Protein AF-A0A9D2ARJ1-F1 (afdb_monomer)

Mean predicted aligned error: 8.65 Å

Secondary structure (DSSP, 8-state):
-HHHHHHHGGGEEEEEEEETTT--EEEEEEEEEETTTTEEEE-HHHHHTS-STTEEEEEE-TTS-EEEEEEEEEE-TT-SSEEPTTS---SS----S---EEEEE-EETTEEE-TTS-EEEPPPPPPEE-GGG--TT-EEEEEEEEEETTEEEEEEEEEEEEEES---S------SS----S--S--S-PEEESSPP-GGGTTPEEE-TTS-EEEEE-STGGGSHHHHHS---S-EEEEEHHHHHHHHHTTT----EE--S----S---SBTTGGG-----SHHHHHHTT-S---BTTB-S-S--TTEEEPPTT-EEEEE-PPPP--TT--HHHHHHHHHGGGEEEEEEEEEEETTEEEEEEEEEEEEE-STT-EEEE-STTT-TTHHHHHHHHS-TTSS---TT-EEEEEEE--SSSS--EEEEEEEEEEEETTTTEEEEEESSEEEEE-SSS-EEES-S--PEEP-SPPPTT-EEEEEEEGGGS-EEEEEEEEEEEEEGGGHHHHSSPEEEE-S---TT-TTSEEE-TTSEEEEEEE--SSSS-TT-EEEEEHHHHHHHHHHHHHTTTSSS-EE-

Solvent-accessible surface area (backbone atoms only — not comparable to full-atom values): 29688 Å² total; per-residue (Å²): 90,77,62,8,48,74,65,32,52,60,22,32,28,39,35,37,41,30,32,80,85,80,70,50,71,48,59,22,10,17,32,27,38,26,30,67,70,28,32,30,41,25,25,32,64,68,63,57,67,59,85,57,100,52,62,46,42,33,39,33,40,64,89,71,52,36,30,63,38,42,75,56,26,27,46,47,62,98,49,97,34,58,43,50,76,92,50,87,76,67,98,62,84,51,93,52,84,65,47,39,21,34,32,32,31,73,54,58,96,28,26,32,59,27,79,88,70,46,83,42,74,54,46,63,43,47,42,29,34,47,26,80,61,52,49,45,27,40,55,29,37,35,49,16,26,43,60,50,100,94,44,77,43,74,70,40,76,46,70,38,28,23,16,26,40,56,30,88,53,42,34,49,70,45,69,101,74,82,57,69,46,69,32,67,63,70,48,58,54,41,26,30,25,37,37,67,74,52,67,8,25,32,12,9,43,33,18,36,55,74,24,26,30,31,19,32,26,42,62,61,74,53,62,18,46,71,40,58,73,69,54,80,52,40,53,30,44,20,45,29,26,58,59,51,47,56,28,34,54,68,59,77,46,72,65,53,68,48,77,66,96,61,69,82,58,86,76,75,46,47,41,69,49,38,82,76,61,57,76,34,88,47,75,68,40,29,36,45,32,45,72,59,68,59,80,63,79,94,53,74,68,44,59,34,30,69,51,34,44,36,41,45,72,59,46,78,45,35,31,50,56,75,69,61,85,75,60,99,83,53,47,54,48,25,48,28,40,40,76,40,50,93,34,47,35,33,35,41,29,38,36,56,45,57,86,97,43,82,41,74,52,75,38,57,16,10,18,29,29,65,42,43,85,44,33,28,41,27,32,31,50,45,62,25,78,38,14,67,59,27,31,75,77,70,73,35,32,49,77,55,82,47,66,76,81,55,47,42,28,40,44,40,75,45,30,46,98,83,76,33,44,28,40,29,42,40,41,44,74,47,31,44,27,61,58,66,44,31,25,33,34,32,58,51,43,45,48,26,18,29,68,80,79,84,47,75,40,83,20,45,92,71,54,58,46,74,37,73,68,77,66,51,69,70,37,56,31,32,36,39,20,16,41,75,69,67,42,78,29,43,22,59,37,28,24,71,32,51,64,40,56,92,50,24,88,68,42,74,45,44,31,26,29,25,39,26,40,74,50,66,20,18,33,14,4,44,25,19,36,71,86,44,27,25,46,17,32,27,40,78,83,94,66,79,99,56,74,56,66,30,39,20,48,37,25,50,58,54,49,54,52,49,54,54,53,65,74,56,63,88,53,100,60,68,46,79,108

Structure (mmCIF, N/CA/C/O backbone):
data_AF-A0A9D2ARJ1-F1
#
_entry.id   AF-A0A9D2ARJ1-F1
#
loop_
_atom_site.group_PDB
_atom_site.id
_atom_site.type_symbol
_atom_site.label_atom_id
_atom_site.label_alt_id
_atom_site.label_comp_id
_atom_site.label_asym_id
_atom_site.label_entity_id
_atom_site.label_seq_id
_atom_site.pdbx_PDB_ins_code
_atom_site.Cartn_x
_atom_site.Cartn_y
_atom_site.Cartn_z
_atom_site.occupancy
_atom_site.B_iso_or_equiv
_atom_site.auth_seq_id
_atom_site.auth_comp_id
_atom_site.auth_asym_id
_atom_site.auth_atom_id
_atom_site.pdbx_PDB_model_num
ATOM 1 N N . MET A 1 1 ? 0.874 -15.314 -15.553 1.00 82.12 1 MET A N 1
ATOM 2 C CA . MET A 1 1 ? 2.251 -14.800 -15.351 1.00 82.12 1 MET A CA 1
ATOM 3 C C . MET A 1 1 ? 3.316 -15.353 -16.305 1.00 82.12 1 MET A C 1
ATOM 5 O O . MET A 1 1 ? 4.020 -14.549 -16.894 1.00 82.12 1 MET A O 1
ATOM 9 N N . THR A 1 2 ? 3.451 -16.665 -16.564 1.00 82.94 2 THR A N 1
ATOM 10 C CA . THR A 1 2 ? 4.450 -17.150 -17.560 1.00 82.94 2 THR A CA 1
ATOM 11 C C . THR A 1 2 ? 4.206 -16.624 -18.984 1.00 82.94 2 THR A C 1
ATOM 13 O O . THR A 1 2 ? 5.153 -16.465 -19.747 1.00 82.94 2 THR A O 1
ATOM 16 N N . GLY A 1 3 ? 2.945 -16.353 -19.345 1.00 87.62 3 GLY A N 1
ATOM 17 C CA . GLY A 1 3 ? 2.585 -15.662 -20.589 1.00 87.62 3 GLY A CA 1
ATOM 18 C C . GLY A 1 3 ? 3.135 -14.236 -20.627 1.00 87.62 3 GLY A C 1
ATOM 19 O O . GLY A 1 3 ? 3.938 -13.947 -21.505 1.00 87.62 3 GLY A O 1
ATOM 20 N N . ALA A 1 4 ? 2.795 -13.420 -19.620 1.00 89.44 4 ALA A N 1
ATOM 21 C CA . ALA A 1 4 ? 3.302 -12.056 -19.459 1.00 89.44 4 ALA A CA 1
ATOM 22 C C . ALA A 1 4 ? 4.826 -11.952 -19.599 1.00 89.44 4 ALA A C 1
ATOM 24 O O . ALA A 1 4 ? 5.321 -11.149 -20.381 1.00 89.44 4 ALA A O 1
ATOM 25 N N . TYR A 1 5 ? 5.573 -12.825 -18.913 1.00 92.31 5 TYR A N 1
ATOM 26 C CA . TYR A 1 5 ? 7.033 -12.842 -19.021 1.00 92.31 5 TYR A CA 1
ATOM 27 C C . TYR A 1 5 ? 7.509 -13.036 -20.466 1.00 92.31 5 TYR A C 1
ATOM 29 O O . TYR A 1 5 ? 8.373 -12.312 -20.939 1.00 92.31 5 TYR A O 1
ATOM 37 N N . ARG A 1 6 ? 6.925 -13.997 -21.192 1.00 91.06 6 ARG A N 1
ATOM 38 C CA . ARG A 1 6 ? 7.314 -14.288 -22.581 1.00 91.06 6 ARG A CA 1
ATOM 39 C C . ARG A 1 6 ? 6.982 -13.162 -23.557 1.00 91.06 6 ARG A C 1
ATOM 41 O O . ARG A 1 6 ? 7.563 -13.153 -24.634 1.00 91.06 6 ARG A O 1
ATOM 48 N N . VAL A 1 7 ? 6.024 -12.304 -23.219 1.00 91.75 7 VAL A N 1
ATOM 49 C CA . VAL A 1 7 ? 5.650 -11.136 -24.025 1.00 91.75 7 VAL A CA 1
ATOM 50 C C . VAL A 1 7 ? 6.635 -9.994 -23.790 1.00 91.75 7 VAL A C 1
ATOM 52 O O . VAL A 1 7 ? 7.077 -9.383 -24.751 1.00 91.75 7 VAL A O 1
ATOM 55 N N . ALA A 1 8 ? 7.005 -9.739 -22.533 1.00 94.44 8 ALA A N 1
ATOM 56 C CA . ALA A 1 8 ? 7.720 -8.519 -22.164 1.00 94.44 8 ALA A CA 1
ATOM 57 C C . ALA A 1 8 ? 9.243 -8.664 -22.019 1.00 94.44 8 ALA A C 1
ATOM 59 O O . ALA A 1 8 ? 9.953 -7.669 -22.124 1.00 94.44 8 ALA A O 1
ATOM 60 N N . ALA A 1 9 ? 9.760 -9.866 -21.730 1.00 94.12 9 ALA A N 1
ATOM 61 C CA . ALA A 1 9 ? 11.143 -10.037 -21.272 1.00 94.12 9 ALA A CA 1
ATOM 62 C C . ALA A 1 9 ? 12.198 -9.515 -22.256 1.00 94.12 9 ALA A C 1
ATOM 64 O O . ALA A 1 9 ? 13.187 -8.935 -21.814 1.00 94.12 9 ALA A O 1
ATOM 65 N N . ASP A 1 10 ? 11.981 -9.694 -23.560 1.00 95.06 10 ASP A N 1
ATOM 66 C CA . ASP A 1 10 ? 12.946 -9.277 -24.583 1.00 95.06 10 ASP A CA 1
ATOM 67 C C . ASP A 1 10 ? 13.036 -7.743 -24.698 1.00 95.06 10 ASP A C 1
ATOM 69 O O . ASP A 1 10 ? 14.095 -7.218 -25.036 1.00 95.06 10 ASP A O 1
ATOM 73 N N . SER A 1 11 ? 11.958 -7.024 -24.367 1.00 95.88 11 SER A N 1
ATOM 74 C CA . SER A 1 11 ? 11.872 -5.557 -24.425 1.00 95.88 11 SER A CA 1
ATOM 75 C C . SER A 1 11 ? 12.487 -4.863 -23.209 1.00 95.88 11 SER A C 1
ATOM 77 O O . SER A 1 11 ? 12.681 -3.648 -23.239 1.00 95.88 11 SER A O 1
ATOM 79 N N . VAL A 1 12 ? 12.781 -5.595 -22.129 1.00 96.81 12 VAL A N 1
ATOM 80 C CA . VAL A 1 12 ? 13.384 -5.031 -20.914 1.00 96.81 12 VAL A CA 1
ATOM 81 C C . VAL A 1 12 ? 14.898 -4.957 -21.055 1.00 96.81 12 VAL A C 1
ATOM 83 O O . VAL A 1 12 ? 15.559 -5.905 -21.479 1.00 96.81 12 VAL A O 1
ATOM 86 N N . VAL A 1 13 ? 15.458 -3.820 -20.655 1.00 97.12 13 VAL A N 1
ATOM 87 C CA . VAL A 1 13 ? 16.882 -3.514 -20.780 1.00 97.12 13 VAL A CA 1
ATOM 88 C C . VAL A 1 13 ? 17.492 -3.160 -19.430 1.00 97.12 13 VAL A C 1
ATOM 90 O O . VAL A 1 13 ? 16.826 -2.673 -18.517 1.00 97.12 13 VAL A O 1
ATOM 93 N N . THR A 1 14 ? 18.798 -3.378 -19.314 1.00 97.00 14 THR A N 1
ATOM 94 C CA . THR A 1 14 ? 19.606 -2.813 -18.230 1.00 97.00 14 THR A CA 1
ATOM 95 C C . THR A 1 14 ? 20.120 -1.453 -18.659 1.00 97.00 14 THR A C 1
ATOM 97 O O . THR A 1 14 ? 20.799 -1.359 -19.680 1.00 97.00 14 THR A O 1
ATOM 100 N N . VAL A 1 15 ? 19.840 -0.421 -17.869 1.00 96.12 15 VAL A N 1
ATOM 101 C CA . VAL A 1 15 ? 20.371 0.930 -18.078 1.00 96.12 15 VAL A CA 1
ATOM 102 C C . VAL A 1 15 ? 21.595 1.103 -17.192 1.00 96.12 15 VAL A C 1
ATOM 104 O O . VAL A 1 15 ? 21.517 0.905 -15.981 1.00 96.12 15 VAL A O 1
ATOM 107 N N . GLU A 1 16 ? 22.723 1.481 -17.786 1.00 94.81 16 GLU A N 1
ATOM 108 C CA . GLU A 1 16 ? 23.968 1.757 -17.075 1.00 94.81 16 GLU A CA 1
ATOM 109 C C . GLU A 1 16 ? 24.351 3.233 -17.235 1.00 94.81 16 GLU A C 1
ATOM 111 O O . GLU A 1 16 ? 24.466 3.752 -18.348 1.00 94.81 16 GLU A O 1
ATOM 116 N N . VAL A 1 17 ? 24.560 3.903 -16.101 1.00 92.12 17 VAL A N 1
ATOM 117 C CA . VAL A 1 17 ? 25.012 5.294 -16.011 1.00 92.12 17 VAL A CA 1
ATOM 118 C C . VAL A 1 17 ? 26.399 5.291 -15.394 1.00 92.12 17 VAL A C 1
ATOM 120 O O . VAL A 1 17 ? 26.556 4.959 -14.217 1.00 92.12 17 VAL A O 1
ATOM 123 N N . SER A 1 18 ? 27.411 5.673 -16.167 1.00 89.88 18 SER A N 1
ATOM 124 C CA . SER A 1 18 ? 28.791 5.691 -15.692 1.00 89.88 18 SER A CA 1
ATOM 125 C C . SER A 1 18 ? 29.369 7.104 -15.658 1.00 89.88 18 SER A C 1
ATOM 127 O O . SER A 1 18 ? 29.035 7.991 -16.446 1.00 89.88 18 SER A O 1
ATOM 129 N N . ASN A 1 19 ? 30.248 7.340 -14.689 1.00 85.25 19 ASN A N 1
ATOM 130 C CA . ASN A 1 19 ? 31.028 8.557 -14.578 1.00 85.25 19 ASN A CA 1
ATOM 131 C C . ASN A 1 19 ? 32.420 8.309 -15.154 1.00 85.25 19 ASN A C 1
ATOM 133 O O . ASN A 1 19 ? 33.286 7.742 -14.484 1.00 85.25 19 ASN A O 1
ATOM 137 N N . SER A 1 20 ? 32.675 8.822 -16.355 1.00 77.44 20 SER A N 1
ATOM 138 C CA . SER A 1 20 ? 33.968 8.674 -17.044 1.00 77.44 20 SER A CA 1
ATOM 139 C C . SER A 1 20 ? 35.181 9.192 -16.247 1.00 77.44 20 SER A C 1
ATOM 141 O O . SER A 1 20 ? 36.323 8.848 -16.548 1.00 77.44 20 SER A O 1
ATOM 143 N N . SER A 1 21 ? 34.970 10.034 -15.224 1.00 77.88 21 SER A N 1
ATOM 144 C CA . SER A 1 21 ? 36.045 10.621 -14.411 1.00 77.88 21 SER A CA 1
ATOM 145 C C . SER A 1 21 ? 36.314 9.882 -13.097 1.00 77.88 21 SER A C 1
ATOM 147 O O . SER A 1 21 ? 37.469 9.849 -12.672 1.00 77.88 21 SER A O 1
ATOM 149 N N . SER A 1 22 ? 35.295 9.312 -12.445 1.00 79.75 22 SER A N 1
ATOM 150 C CA . SER A 1 22 ? 35.462 8.536 -11.200 1.00 79.75 22 SER A C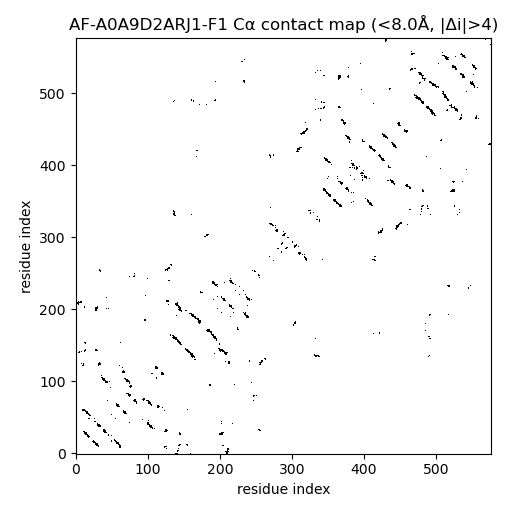A 1
ATOM 151 C C . SER A 1 22 ? 35.468 7.020 -11.421 1.00 79.75 22 SER A C 1
ATOM 153 O O . SER A 1 22 ? 35.954 6.295 -10.556 1.00 79.75 22 SER A O 1
ATOM 155 N N . GLY A 1 23 ? 34.953 6.540 -12.558 1.00 79.50 23 GLY A N 1
ATOM 156 C CA . GLY A 1 23 ? 34.687 5.121 -12.812 1.00 79.50 23 GLY A CA 1
ATOM 157 C C . GLY A 1 23 ? 33.471 4.577 -12.054 1.00 79.50 23 GLY A C 1
ATOM 158 O O . GLY A 1 23 ? 33.204 3.380 -12.108 1.00 79.50 23 GLY A O 1
ATOM 159 N N . GLU A 1 24 ? 32.745 5.436 -11.333 1.00 84.12 24 GLU A N 1
ATOM 160 C CA . GLU A 1 24 ? 31.495 5.077 -10.663 1.00 84.12 24 GLU A CA 1
ATOM 161 C C . GLU A 1 24 ? 30.448 4.676 -11.699 1.00 84.12 24 GLU A C 1
ATOM 163 O O . GLU A 1 24 ? 30.313 5.333 -12.729 1.00 84.12 24 GLU A O 1
ATOM 168 N N . THR A 1 25 ? 29.727 3.594 -11.426 1.00 87.31 25 THR A N 1
ATOM 169 C CA . THR A 1 25 ? 28.706 3.047 -12.317 1.00 87.31 25 THR A CA 1
ATOM 170 C C . THR A 1 25 ? 27.472 2.724 -11.498 1.00 87.31 25 THR A C 1
ATOM 172 O O . THR A 1 25 ? 27.579 2.078 -10.458 1.00 87.31 25 THR A O 1
ATOM 175 N N . ILE A 1 26 ? 26.317 3.175 -11.972 1.00 88.75 26 ILE A N 1
ATOM 176 C CA . ILE A 1 26 ? 25.011 2.884 -11.390 1.00 88.75 26 ILE A CA 1
ATOM 177 C C . ILE A 1 26 ? 24.193 2.158 -12.447 1.00 88.75 26 ILE A C 1
ATOM 179 O O . ILE A 1 26 ? 24.238 2.516 -13.626 1.00 88.75 26 ILE A O 1
ATOM 183 N N . ARG A 1 27 ? 23.453 1.137 -12.023 1.00 92.38 27 ARG A N 1
ATOM 184 C CA . ARG A 1 27 ? 22.573 0.366 -12.893 1.00 92.38 27 ARG A CA 1
ATOM 185 C C . ARG A 1 27 ? 21.140 0.443 -12.415 1.00 92.38 27 ARG A C 1
ATOM 187 O O . ARG A 1 27 ? 20.880 0.581 -11.225 1.00 92.38 27 ARG A O 1
ATOM 194 N N . GLY A 1 28 ? 20.241 0.337 -13.376 1.00 92.56 28 GLY A N 1
ATOM 195 C CA . GLY A 1 28 ? 18.816 0.178 -13.166 1.00 92.56 28 GLY A CA 1
ATOM 196 C C . GLY A 1 28 ? 18.202 -0.517 -14.370 1.00 92.56 28 GLY A C 1
ATOM 197 O O . GLY A 1 28 ? 18.892 -1.150 -15.177 1.00 92.56 28 GLY A O 1
ATOM 198 N N . SER A 1 29 ? 16.896 -0.382 -14.503 1.00 95.44 29 SER A N 1
ATOM 199 C CA . SER A 1 29 ? 16.119 -1.002 -15.565 1.00 95.44 29 SER A CA 1
ATOM 200 C C . SER A 1 29 ? 15.517 0.044 -16.495 1.00 95.44 29 SER A C 1
ATOM 202 O O . SER A 1 29 ? 15.380 1.221 -16.166 1.00 95.44 29 SER A O 1
ATOM 204 N N . GLY A 1 30 ? 15.152 -0.403 -17.683 1.00 96.50 30 GLY A N 1
ATOM 205 C CA . GLY A 1 30 ? 14.341 0.344 -18.627 1.00 96.50 30 GLY A CA 1
ATOM 206 C C . GLY A 1 30 ? 13.646 -0.625 -19.566 1.00 96.50 30 GLY A C 1
ATOM 207 O O . GLY A 1 30 ? 13.803 -1.842 -19.443 1.00 96.50 30 GLY A O 1
ATOM 208 N N . PHE A 1 31 ? 12.900 -0.106 -20.528 1.00 97.38 31 PHE A N 1
ATOM 209 C CA . PHE A 1 31 ? 12.270 -0.942 -21.543 1.00 97.38 31 PHE A CA 1
ATOM 210 C C . PHE A 1 31 ? 12.051 -0.182 -22.847 1.00 97.38 31 PHE A C 1
ATOM 212 O O . PHE A 1 31 ? 11.893 1.039 -22.850 1.00 97.38 31 PHE A O 1
ATOM 219 N N . VAL A 1 32 ? 12.083 -0.912 -23.961 1.00 96.88 32 VAL A N 1
ATOM 220 C CA . VAL A 1 32 ? 11.869 -0.365 -25.306 1.00 96.88 32 VAL A CA 1
ATOM 221 C C . VAL A 1 32 ? 10.407 0.055 -25.453 1.00 96.88 32 VAL A C 1
ATOM 223 O O . VAL A 1 32 ? 9.504 -0.746 -25.206 1.00 96.88 32 VAL A O 1
ATOM 226 N N . VAL A 1 33 ? 10.184 1.305 -25.858 1.00 95.69 33 VAL A N 1
ATOM 227 C CA . VAL A 1 33 ? 8.844 1.880 -26.088 1.00 95.69 33 VAL A CA 1
ATOM 228 C C . VAL A 1 33 ? 8.597 2.259 -27.547 1.00 95.69 33 VAL A C 1
ATOM 230 O O . VAL A 1 33 ? 7.444 2.404 -27.938 1.00 95.69 33 VAL A O 1
ATOM 233 N N . ASP A 1 34 ? 9.662 2.368 -28.342 1.00 93.88 34 ASP A N 1
ATOM 234 C CA . ASP A 1 34 ? 9.620 2.566 -29.792 1.00 93.88 34 ASP A CA 1
ATOM 235 C C . ASP A 1 34 ? 10.855 1.892 -30.412 1.00 93.88 34 ASP A C 1
ATOM 237 O O . ASP A 1 34 ? 11.984 2.376 -30.276 1.00 93.88 34 ASP A O 1
ATOM 241 N N . ASP A 1 35 ? 10.652 0.740 -31.046 1.00 92.75 35 ASP A N 1
ATOM 242 C CA . ASP A 1 35 ? 11.698 -0.059 -31.685 1.00 92.75 35 ASP A CA 1
ATOM 243 C C . ASP A 1 35 ? 12.062 0.427 -33.097 1.00 92.75 35 ASP A C 1
ATOM 245 O O . ASP A 1 35 ? 13.117 0.061 -33.616 1.00 92.75 35 ASP A O 1
ATOM 249 N N . GLU A 1 36 ? 11.263 1.313 -33.701 1.00 89.94 36 GLU A N 1
ATOM 250 C CA . GLU A 1 36 ? 11.603 1.942 -34.981 1.00 89.94 36 GLU A CA 1
ATOM 251 C C . GLU A 1 36 ? 12.635 3.063 -34.777 1.00 89.94 36 GLU A C 1
ATOM 253 O O . GLU A 1 36 ? 13.641 3.135 -35.491 1.00 89.94 36 GLU A O 1
ATOM 258 N N . ASN A 1 37 ? 12.413 3.909 -33.766 1.00 90.81 37 ASN A N 1
ATOM 259 C CA . ASN A 1 37 ? 13.250 5.078 -33.467 1.00 90.81 37 ASN A CA 1
ATOM 260 C C . ASN A 1 37 ? 14.263 4.849 -32.332 1.00 90.81 37 ASN A C 1
ATOM 262 O O . ASN A 1 37 ? 15.060 5.738 -32.032 1.00 90.81 37 ASN A O 1
ATOM 266 N N . GLY A 1 38 ? 14.252 3.669 -31.705 1.00 93.88 38 GLY A N 1
ATOM 267 C CA . GLY A 1 38 ? 15.209 3.296 -30.665 1.00 93.88 38 GLY A CA 1
ATOM 268 C C . GLY A 1 38 ? 15.004 4.008 -29.335 1.00 93.88 38 GLY A C 1
ATOM 269 O O . GLY A 1 38 ? 15.985 4.293 -28.641 1.00 93.88 38 GLY A O 1
ATOM 270 N N . PHE A 1 39 ? 13.752 4.296 -28.969 1.00 95.38 39 PHE A N 1
ATOM 271 C CA . PHE A 1 39 ? 13.438 4.925 -27.690 1.00 95.38 39 PHE A CA 1
ATOM 272 C C . PHE A 1 39 ? 13.229 3.907 -26.573 1.00 95.38 39 PHE A C 1
ATOM 274 O O . PHE A 1 39 ? 12.506 2.915 -26.699 1.00 95.38 39 PHE A O 1
ATOM 281 N N . ILE A 1 40 ? 13.857 4.206 -25.440 1.00 97.00 40 ILE A N 1
ATOM 282 C CA . ILE A 1 40 ? 13.835 3.400 -24.223 1.00 97.00 40 ILE A CA 1
ATOM 283 C C . ILE A 1 40 ? 13.364 4.281 -23.071 1.00 97.00 40 ILE A C 1
ATOM 285 O O . ILE A 1 40 ? 13.899 5.368 -22.854 1.00 97.00 40 ILE A O 1
ATOM 289 N N . LEU A 1 41 ? 12.386 3.800 -22.310 1.00 95.69 41 LEU A N 1
ATOM 290 C CA . LEU A 1 41 ? 11.891 4.465 -21.110 1.00 95.69 41 LEU A CA 1
ATOM 291 C C . LEU A 1 41 ? 12.646 3.973 -19.875 1.00 95.69 41 LEU A C 1
ATOM 293 O O . LEU A 1 41 ? 12.929 2.782 -19.743 1.00 95.69 41 LEU A O 1
ATOM 297 N N . THR A 1 42 ? 12.966 4.888 -18.965 1.00 94.25 42 THR A N 1
ATOM 298 C CA . THR A 1 42 ? 13.557 4.584 -17.656 1.00 94.25 42 THR A CA 1
ATOM 299 C C . THR A 1 42 ? 13.250 5.700 -16.651 1.00 94.25 42 THR A C 1
ATOM 301 O O . THR A 1 42 ? 12.634 6.715 -16.984 1.00 94.25 42 THR A O 1
ATOM 304 N N . SER A 1 43 ? 13.697 5.532 -15.409 1.00 88.75 43 SER A N 1
ATOM 305 C CA . SER A 1 43 ? 13.602 6.552 -14.368 1.00 88.75 43 SER A CA 1
ATOM 306 C C . SER A 1 43 ? 14.594 7.693 -14.621 1.00 88.75 43 SER A C 1
ATOM 308 O O . SER A 1 43 ? 15.780 7.480 -14.878 1.00 88.75 43 SER A O 1
ATOM 310 N N . SER A 1 44 ? 14.141 8.941 -14.492 1.00 84.25 44 SER A N 1
ATOM 311 C CA . SER A 1 44 ? 15.048 10.098 -14.546 1.00 84.25 44 SER A CA 1
ATOM 312 C C . SER A 1 44 ? 15.965 10.178 -13.323 1.00 84.25 44 SER A C 1
ATOM 314 O O . SER A 1 44 ? 17.121 10.594 -13.432 1.00 84.25 44 SER A O 1
ATOM 316 N N . SER A 1 45 ? 15.489 9.735 -12.161 1.00 79.88 45 SER A N 1
ATOM 317 C CA . SER A 1 45 ? 16.255 9.656 -10.928 1.00 79.88 45 SER A CA 1
ATOM 318 C C . SER A 1 45 ? 17.451 8.730 -11.086 1.00 79.88 45 SER A C 1
ATOM 320 O O . SER A 1 45 ? 18.515 9.089 -10.586 1.00 79.88 45 SER A O 1
ATOM 322 N N . LEU A 1 46 ? 17.345 7.637 -11.847 1.00 84.06 46 LEU A N 1
ATOM 323 C CA . LEU A 1 46 ? 18.492 6.801 -12.211 1.00 84.06 46 LEU A CA 1
ATOM 324 C C . LEU A 1 46 ? 19.575 7.613 -12.945 1.00 84.06 46 LEU A C 1
ATOM 326 O O . LEU A 1 46 ? 20.745 7.585 -12.560 1.00 84.06 46 LEU A O 1
ATOM 330 N N . ILE A 1 47 ? 19.179 8.399 -13.950 1.00 84.81 47 ILE A N 1
ATOM 331 C CA . ILE A 1 47 ? 20.089 9.181 -14.806 1.00 84.81 47 ILE A CA 1
ATOM 332 C C . ILE A 1 47 ? 20.801 10.300 -14.037 1.00 84.81 47 ILE A C 1
ATOM 334 O O . ILE A 1 47 ? 21.983 10.570 -14.267 1.00 84.81 47 ILE A O 1
ATOM 338 N N . PHE A 1 48 ? 20.095 10.977 -13.130 1.00 79.62 48 PHE A N 1
ATOM 339 C CA . PHE A 1 48 ? 20.614 12.153 -12.422 1.00 79.62 48 PHE A CA 1
ATOM 340 C C . PHE A 1 48 ? 21.288 11.843 -11.078 1.00 79.62 48 PHE A C 1
ATOM 342 O O . PHE A 1 48 ? 21.822 12.759 -10.451 1.00 79.62 48 PHE A O 1
ATOM 349 N N . ARG A 1 49 ? 21.352 10.572 -10.650 1.00 76.00 49 ARG A N 1
ATOM 350 C CA . ARG A 1 49 ? 22.171 10.157 -9.489 1.00 76.00 49 ARG A CA 1
ATOM 351 C C . ARG A 1 49 ? 23.648 10.497 -9.675 1.00 76.00 49 ARG A C 1
ATOM 353 O O . ARG A 1 49 ? 24.313 10.905 -8.728 1.00 76.00 49 ARG A O 1
ATOM 360 N N . VAL A 1 50 ? 24.152 10.372 -10.901 1.00 73.06 50 VAL A N 1
ATOM 361 C CA . VAL A 1 50 ? 25.517 10.764 -11.256 1.00 73.06 50 VAL A CA 1
ATOM 362 C C . VAL A 1 50 ? 25.505 12.231 -11.694 1.00 73.06 50 VAL A C 1
ATOM 364 O O . VAL A 1 50 ? 25.395 12.548 -12.879 1.00 73.06 50 VAL A O 1
ATOM 367 N N . ASN A 1 51 ? 25.598 13.152 -10.731 1.00 65.94 51 ASN A N 1
ATOM 368 C CA . ASN A 1 51 ? 25.513 14.595 -10.986 1.00 65.94 51 ASN A CA 1
ATOM 369 C C . ASN A 1 51 ? 26.814 15.161 -11.596 1.00 65.94 51 ASN A C 1
ATOM 371 O O . ASN A 1 51 ? 27.595 15.845 -10.929 1.00 65.94 51 ASN A O 1
ATOM 375 N N . THR A 1 52 ? 27.084 14.845 -12.870 1.00 63.34 52 THR A N 1
ATOM 376 C CA . THR A 1 52 ? 28.239 15.384 -13.605 1.00 63.34 52 THR A CA 1
ATOM 377 C C . THR A 1 52 ? 27.934 15.677 -15.073 1.00 63.34 52 THR A C 1
ATOM 379 O O . THR A 1 52 ? 27.115 15.019 -15.709 1.00 63.34 52 THR A O 1
ATOM 382 N N . SER A 1 53 ? 28.685 16.613 -15.658 1.00 66.00 53 SER A N 1
ATOM 383 C CA . SER A 1 53 ? 28.676 16.895 -17.101 1.00 66.00 53 SER A CA 1
ATOM 384 C C . SER A 1 53 ? 29.402 15.844 -17.957 1.00 66.00 53 SER A C 1
ATOM 386 O O . SER A 1 53 ? 29.591 16.062 -19.150 1.00 66.00 53 SER A O 1
ATOM 388 N N . ARG A 1 54 ? 29.858 14.733 -17.363 1.00 69.75 54 ARG A N 1
ATOM 389 C CA . ARG A 1 54 ? 30.688 13.699 -18.007 1.00 69.75 54 ARG A CA 1
ATOM 390 C C . ARG A 1 54 ? 30.116 12.285 -17.847 1.00 69.75 54 ARG A C 1
ATOM 392 O O . ARG A 1 54 ? 30.875 11.317 -17.759 1.00 69.75 54 ARG A O 1
ATOM 399 N N . ARG A 1 55 ? 28.791 12.199 -17.753 1.00 84.88 55 ARG A N 1
ATOM 400 C CA . ARG A 1 55 ? 28.053 10.935 -17.727 1.00 84.88 55 ARG A CA 1
ATOM 401 C C . ARG A 1 55 ? 28.103 10.260 -19.097 1.00 84.88 55 ARG A C 1
ATOM 403 O O . ARG A 1 55 ? 27.935 10.938 -20.107 1.00 84.88 55 ARG A O 1
ATOM 410 N N . GLU A 1 56 ? 28.302 8.954 -19.100 1.00 90.00 56 GLU A N 1
ATOM 411 C CA . GLU A 1 56 ? 28.133 8.088 -20.266 1.00 90.00 56 GLU A CA 1
ATOM 412 C C . GLU A 1 56 ? 26.935 7.174 -19.987 1.00 90.00 56 GLU A C 1
ATOM 414 O O . GLU A 1 56 ? 26.758 6.700 -18.859 1.00 90.00 56 GLU A O 1
ATOM 419 N N . LEU A 1 57 ? 26.081 6.987 -20.991 1.00 94.06 57 LEU A N 1
ATOM 420 C CA . LEU A 1 57 ? 24.883 6.162 -20.893 1.00 94.06 57 LEU A CA 1
ATOM 421 C C . LEU A 1 57 ? 25.024 4.985 -21.849 1.00 94.06 57 LEU A C 1
ATOM 423 O O . LEU A 1 57 ? 25.386 5.151 -23.014 1.00 94.06 57 LEU A O 1
ATOM 427 N N . SER A 1 58 ? 24.721 3.792 -21.356 1.00 96.44 58 SER A N 1
ATOM 428 C CA . SER A 1 58 ? 24.607 2.612 -22.201 1.00 96.44 58 SER A CA 1
ATOM 429 C C . SER A 1 58 ? 23.427 1.758 -21.775 1.00 96.44 58 SER A C 1
ATOM 431 O O . SER A 1 58 ? 22.964 1.817 -20.633 1.00 96.44 58 SER A O 1
ATOM 433 N N . VAL A 1 59 ? 22.931 0.969 -22.717 1.00 97.38 59 VAL A N 1
ATOM 434 C CA . VAL A 1 59 ? 21.824 0.041 -22.496 1.00 97.38 59 VAL A CA 1
ATOM 435 C C . VAL A 1 59 ? 22.238 -1.338 -22.944 1.00 97.38 59 VAL A C 1
ATOM 437 O O . VAL A 1 59 ? 22.809 -1.491 -24.019 1.00 97.38 59 VAL A O 1
ATOM 440 N N . THR A 1 60 ? 21.969 -2.334 -22.105 1.00 97.00 60 THR A N 1
ATOM 441 C CA . THR A 1 60 ? 22.197 -3.747 -22.414 1.00 97.00 60 THR A CA 1
ATOM 442 C C . THR A 1 60 ? 20.858 -4.442 -22.588 1.00 97.00 60 THR A C 1
ATOM 444 O O . THR A 1 60 ? 20.030 -4.433 -21.675 1.00 97.00 60 THR A O 1
ATOM 447 N N . PHE A 1 61 ? 20.657 -5.031 -23.761 1.00 95.62 61 PHE A N 1
ATOM 448 C CA . PHE A 1 61 ? 19.434 -5.725 -24.144 1.00 95.62 61 PHE A CA 1
ATOM 449 C C . PHE A 1 61 ? 19.419 -7.166 -23.617 1.00 95.62 61 PHE A C 1
ATOM 451 O O . PHE A 1 61 ? 20.442 -7.697 -23.173 1.00 95.62 61 PHE A O 1
ATOM 458 N N . ALA A 1 62 ? 18.254 -7.815 -23.672 1.00 91.81 62 ALA A N 1
ATOM 459 C CA . ALA A 1 62 ? 18.048 -9.175 -23.165 1.00 91.81 62 ALA A CA 1
ATOM 460 C C . ALA A 1 62 ? 18.953 -10.237 -23.827 1.00 91.81 62 ALA A C 1
ATOM 462 O O . ALA A 1 62 ? 19.248 -11.272 -23.227 1.00 91.81 62 ALA A O 1
ATOM 463 N N . ASP A 1 63 ? 19.436 -9.977 -25.044 1.00 91.62 63 ASP A N 1
ATOM 464 C CA . ASP A 1 63 ? 20.384 -10.835 -25.762 1.00 91.62 63 ASP A CA 1
ATOM 465 C C . ASP A 1 63 ? 21.843 -10.700 -25.269 1.00 91.62 63 ASP A C 1
ATOM 467 O O . ASP A 1 63 ? 22.722 -11.452 -25.703 1.00 91.62 63 ASP A O 1
ATOM 471 N N . GLY A 1 64 ? 22.098 -9.768 -24.346 1.00 92.94 64 GLY A N 1
ATOM 472 C CA . GLY A 1 64 ? 23.402 -9.473 -23.760 1.00 92.94 64 GLY A CA 1
ATOM 473 C C . GLY A 1 64 ? 24.259 -8.491 -24.562 1.00 92.94 64 GLY A C 1
ATOM 474 O O . GLY A 1 64 ? 25.393 -8.226 -24.158 1.00 92.94 64 GLY A O 1
ATOM 475 N N . ASN A 1 65 ? 23.765 -7.952 -25.679 1.00 95.69 65 ASN A N 1
ATOM 476 C CA . ASN A 1 65 ? 24.454 -6.901 -26.419 1.00 95.69 65 ASN A CA 1
ATOM 477 C C . ASN A 1 65 ? 24.167 -5.531 -25.800 1.00 95.69 65 ASN A C 1
ATOM 479 O O . ASN A 1 65 ? 23.058 -5.254 -25.349 1.00 95.69 65 ASN A O 1
ATOM 483 N N . SER A 1 66 ? 25.176 -4.660 -25.806 1.00 96.88 66 SER A N 1
ATOM 484 C CA . SER A 1 66 ? 25.063 -3.295 -25.287 1.00 96.88 66 SER A CA 1
ATOM 485 C C . SER A 1 66 ? 25.201 -2.269 -26.402 1.00 96.88 66 SER A C 1
ATOM 487 O O . SER A 1 66 ? 25.964 -2.499 -27.341 1.00 96.88 66 SER A O 1
ATOM 489 N N . ALA A 1 67 ? 24.531 -1.129 -26.272 1.00 97.19 67 ALA A N 1
ATOM 490 C CA . ALA A 1 67 ? 24.641 0.022 -27.164 1.00 97.19 67 ALA A CA 1
ATOM 491 C C . ALA A 1 67 ? 24.929 1.304 -26.375 1.00 97.19 67 ALA A C 1
ATOM 493 O O . ALA A 1 67 ? 24.559 1.414 -25.203 1.00 97.19 67 ALA A O 1
ATOM 494 N N . GLU A 1 68 ? 25.580 2.266 -27.027 1.00 96.69 68 GLU A N 1
ATOM 495 C CA . GLU A 1 68 ? 25.650 3.639 -26.524 1.00 96.69 68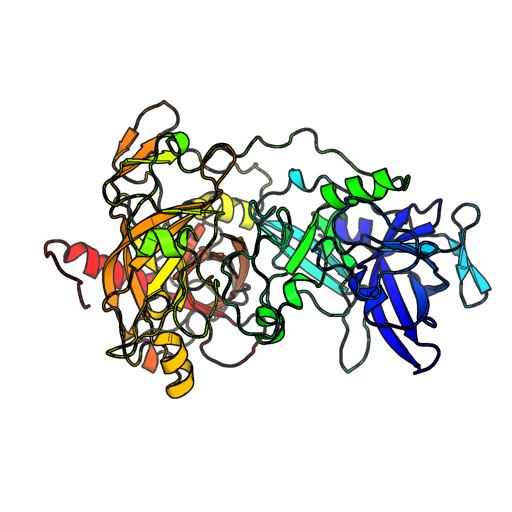 GLU A CA 1
ATOM 496 C C . GLU A 1 68 ? 24.256 4.272 -26.601 1.00 96.69 68 GLU A C 1
ATOM 498 O O . GLU A 1 68 ? 23.509 4.026 -27.551 1.00 96.69 68 GLU A O 1
ATOM 503 N N . ALA A 1 69 ? 23.903 5.056 -25.586 1.00 96.00 69 ALA A N 1
ATOM 504 C CA . ALA A 1 69 ? 22.635 5.762 -25.531 1.00 96.00 69 ALA A CA 1
ATOM 505 C C . ALA A 1 69 ? 22.831 7.238 -25.202 1.00 96.00 69 ALA A C 1
ATOM 507 O O . ALA A 1 69 ? 23.796 7.642 -24.554 1.00 96.00 69 ALA A O 1
ATOM 508 N N . GLU A 1 70 ? 21.857 8.041 -25.601 1.00 93.25 70 GLU A N 1
ATOM 509 C CA . GLU A 1 70 ? 21.785 9.458 -25.276 1.00 93.25 70 GLU A CA 1
ATOM 510 C C . GLU A 1 70 ? 20.505 9.755 -24.496 1.00 93.25 70 GLU A C 1
ATOM 512 O O . GLU A 1 70 ? 19.487 9.083 -24.654 1.00 93.25 70 GLU A O 1
ATOM 517 N N . LEU A 1 71 ? 20.542 10.774 -23.634 1.00 90.62 71 LEU A N 1
ATOM 518 C CA . LEU A 1 71 ? 19.327 11.265 -22.990 1.00 90.62 71 LEU A CA 1
ATOM 519 C C . LEU A 1 71 ? 18.531 12.072 -24.019 1.00 90.62 71 LEU A C 1
ATOM 521 O O . LEU A 1 71 ? 18.888 13.214 -24.303 1.00 90.62 71 LEU A O 1
ATOM 525 N N . TYR A 1 72 ? 17.441 11.504 -24.524 1.00 90.00 72 TYR A N 1
ATOM 526 C CA . TYR A 1 72 ? 16.536 12.191 -25.440 1.00 90.00 72 TYR A CA 1
ATOM 527 C C . TYR A 1 72 ? 15.753 13.289 -24.709 1.00 90.00 72 TYR A C 1
ATOM 529 O O . TYR A 1 72 ? 15.712 14.441 -25.148 1.00 90.00 72 TYR A O 1
ATOM 537 N N . GLY A 1 73 ? 15.202 12.962 -23.537 1.00 86.56 73 GLY A N 1
ATOM 538 C CA . GLY A 1 73 ? 14.539 13.934 -22.676 1.00 86.56 73 GLY A CA 1
ATOM 539 C C . GLY A 1 73 ? 14.068 13.354 -21.346 1.00 86.56 73 GLY A C 1
ATOM 540 O O . GLY A 1 73 ? 14.182 12.158 -21.100 1.00 86.56 73 GLY A O 1
ATOM 541 N N . TYR A 1 74 ? 13.573 14.209 -20.456 1.00 84.50 74 TYR A N 1
ATOM 542 C CA . TYR A 1 74 ? 13.095 13.819 -19.124 1.00 84.50 74 TYR A CA 1
ATOM 543 C C . TYR A 1 74 ? 12.014 14.776 -18.614 1.00 84.50 74 TYR A C 1
ATOM 545 O O . TYR A 1 74 ? 11.924 15.908 -19.082 1.00 84.50 74 TYR A O 1
ATOM 553 N N . CYS A 1 75 ? 11.199 14.359 -17.649 1.00 75.94 75 CYS A N 1
ATOM 554 C CA . CYS A 1 75 ? 10.224 15.255 -17.021 1.00 75.94 75 CYS A CA 1
ATOM 555 C C . CYS A 1 75 ? 10.907 16.189 -15.998 1.00 75.94 75 CYS A C 1
ATOM 557 O O . CYS A 1 75 ? 11.663 15.707 -15.154 1.00 75.94 75 CYS A O 1
ATOM 559 N N . ALA A 1 76 ? 10.631 17.503 -16.043 1.00 60.38 76 ALA A N 1
ATOM 560 C CA . ALA A 1 76 ? 11.084 18.516 -15.069 1.00 60.38 76 ALA A CA 1
ATOM 561 C C . ALA A 1 76 ? 9.907 19.213 -14.344 1.00 60.38 76 ALA A C 1
ATOM 563 O O . ALA A 1 76 ? 8.751 19.033 -14.719 1.00 60.38 76 ALA A O 1
ATOM 564 N N . GLU A 1 77 ? 10.185 19.966 -13.270 1.00 53.09 77 GLU A N 1
ATOM 565 C CA . GLU A 1 77 ? 9.182 20.457 -12.309 1.00 53.09 77 GLU A CA 1
ATOM 566 C C . GLU A 1 77 ? 8.131 21.351 -12.996 1.00 53.09 77 GLU A C 1
ATOM 568 O O . GLU A 1 77 ? 8.456 22.170 -13.858 1.00 53.09 77 GLU A O 1
ATOM 573 N N . ALA A 1 78 ? 6.873 21.230 -12.563 1.00 46.88 78 ALA A N 1
ATOM 574 C CA . ALA A 1 78 ? 5.746 22.099 -12.921 1.00 46.88 78 ALA A CA 1
ATOM 575 C C . ALA A 1 78 ? 5.212 22.042 -14.370 1.00 46.88 78 ALA A C 1
ATOM 577 O O . ALA A 1 78 ? 4.318 22.828 -14.692 1.00 46.88 78 ALA A O 1
ATOM 578 N N . SER A 1 79 ? 5.672 21.116 -15.221 1.00 50.22 79 SER A N 1
ATOM 579 C CA . SER A 1 79 ? 5.066 20.902 -16.547 1.00 50.22 79 SER A CA 1
ATOM 580 C C . SER A 1 79 ? 4.846 19.424 -16.845 1.00 50.22 79 SER A C 1
ATOM 582 O O . SER A 1 79 ? 5.762 18.618 -16.731 1.00 50.22 79 SER A O 1
ATOM 584 N N . PHE A 1 80 ? 3.637 19.084 -17.292 1.00 55.69 80 PHE A N 1
ATOM 585 C CA . PHE A 1 80 ? 3.386 17.840 -18.013 1.00 55.69 80 PHE A CA 1
ATOM 586 C C . PHE A 1 80 ? 4.051 17.957 -19.388 1.00 55.69 80 PHE A C 1
ATOM 588 O O . PHE A 1 80 ? 3.518 18.627 -20.274 1.00 55.69 80 PHE A O 1
ATOM 595 N N . GLY A 1 81 ? 5.257 17.403 -19.527 1.00 59.75 81 GLY A N 1
ATOM 596 C CA . GLY A 1 81 ? 5.994 17.410 -20.787 1.00 59.75 81 GLY A CA 1
ATOM 597 C C . GLY A 1 81 ? 7.454 16.984 -20.661 1.00 59.75 81 GLY A C 1
ATOM 598 O O . GLY A 1 81 ? 8.042 16.998 -19.576 1.00 59.75 81 GLY A O 1
ATOM 599 N N . LEU A 1 82 ? 8.041 16.607 -21.795 1.00 72.25 82 LEU A N 1
ATOM 600 C CA . LEU A 1 82 ? 9.434 16.182 -21.880 1.00 72.25 82 LEU A CA 1
ATOM 601 C C . LEU A 1 82 ? 10.371 17.381 -22.111 1.00 72.25 82 LEU A C 1
ATOM 603 O O . LEU A 1 82 ? 10.147 18.215 -22.986 1.00 72.25 82 LEU A O 1
ATOM 607 N N . TYR A 1 83 ? 11.451 17.455 -21.336 1.00 73.06 83 TYR A N 1
ATOM 608 C CA . TYR A 1 83 ? 12.501 18.463 -21.453 1.00 73.06 83 TYR A CA 1
ATOM 609 C C . TYR A 1 83 ? 13.736 17.880 -22.132 1.00 73.06 83 TYR A C 1
ATOM 611 O O . TYR A 1 83 ? 14.258 16.848 -21.709 1.00 73.06 83 TYR A O 1
ATOM 619 N N . HIS A 1 84 ? 14.255 18.591 -23.134 1.00 74.19 84 HIS A N 1
ATOM 620 C CA . HIS A 1 84 ? 15.470 18.198 -23.847 1.00 74.19 84 HIS A CA 1
ATOM 621 C C . HIS A 1 84 ? 16.731 18.831 -23.227 1.00 74.19 84 HIS A C 1
ATOM 623 O O . HIS A 1 84 ? 16.722 20.020 -22.873 1.00 74.19 84 HIS A O 1
ATOM 629 N N . PRO A 1 85 ? 17.848 18.084 -23.138 1.00 63.53 85 PRO A N 1
ATOM 630 C CA . PRO A 1 85 ? 19.073 18.514 -22.456 1.00 63.53 85 PRO A CA 1
ATOM 631 C C . PRO A 1 85 ? 19.789 19.724 -23.083 1.00 63.53 85 PRO A C 1
ATOM 633 O O . PRO A 1 85 ? 20.637 20.323 -22.424 1.00 63.53 85 PRO A O 1
ATOM 636 N N . GLU A 1 86 ? 19.453 20.127 -24.315 1.00 58.59 86 GLU A N 1
ATOM 637 C CA . GLU A 1 86 ? 20.017 21.332 -24.953 1.00 58.59 86 GLU A CA 1
ATOM 638 C C . GLU A 1 86 ? 19.481 22.656 -24.369 1.00 58.59 86 GLU A C 1
ATOM 640 O O . GLU A 1 86 ? 20.031 23.731 -24.626 1.00 58.59 86 GLU A O 1
ATOM 645 N N . SER A 1 87 ? 18.427 22.597 -23.550 1.00 54.19 87 SER A N 1
ATOM 646 C CA . SER A 1 87 ? 17.927 23.737 -22.781 1.00 54.19 87 SER A CA 1
ATOM 647 C C . SER A 1 87 ? 18.684 23.841 -21.449 1.00 54.19 87 SER A C 1
ATOM 649 O O . SER A 1 87 ? 18.873 22.851 -20.751 1.00 54.19 87 SER A O 1
ATOM 651 N N . SER A 1 88 ? 19.190 25.033 -21.109 1.00 49.81 88 SER A N 1
ATOM 652 C CA . SER A 1 88 ? 20.038 25.265 -19.929 1.00 49.81 88 SER A CA 1
ATOM 653 C C . SER A 1 88 ? 19.452 24.638 -18.656 1.00 49.81 88 SER A C 1
ATOM 655 O O . SER A 1 88 ? 18.426 25.104 -18.161 1.00 49.81 88 SER A O 1
ATOM 657 N N . ILE A 1 89 ? 20.126 23.608 -18.141 1.00 48.16 89 ILE A N 1
ATOM 658 C CA . ILE A 1 89 ? 19.739 22.830 -16.958 1.00 48.16 89 ILE A CA 1
ATOM 659 C C . ILE A 1 89 ? 19.581 23.756 -15.737 1.00 48.16 89 ILE A C 1
ATOM 661 O O . ILE A 1 89 ? 20.492 24.523 -15.411 1.00 48.16 89 ILE A O 1
ATOM 665 N N . ALA A 1 90 ? 18.441 23.670 -15.044 1.00 48.03 90 ALA A N 1
ATOM 666 C CA . ALA A 1 90 ? 18.335 24.115 -13.657 1.00 48.03 90 ALA A CA 1
ATOM 667 C C . ALA A 1 90 ? 19.172 23.166 -12.785 1.00 48.03 90 ALA A C 1
ATOM 669 O O . ALA A 1 90 ? 19.110 21.956 -12.960 1.00 48.03 90 ALA A O 1
ATOM 670 N N . ALA A 1 91 ? 19.989 23.716 -11.885 1.00 45.25 91 ALA A N 1
ATOM 671 C CA . ALA A 1 91 ? 21.050 22.993 -11.176 1.00 45.25 91 ALA A CA 1
ATOM 672 C C . ALA A 1 91 ? 20.586 21.868 -10.225 1.00 45.25 91 ALA A C 1
ATOM 674 O O . ALA A 1 91 ? 21.447 21.189 -9.674 1.00 45.25 91 ALA A O 1
ATOM 675 N N . ASP A 1 92 ? 19.280 21.644 -10.076 1.00 46.62 92 ASP A N 1
ATOM 676 C CA . ASP A 1 92 ? 18.713 20.538 -9.310 1.00 46.62 92 ASP A CA 1
ATOM 677 C C . ASP A 1 92 ? 17.652 19.805 -10.148 1.00 46.62 92 ASP A C 1
ATOM 679 O O . ASP A 1 92 ? 16.812 20.463 -10.775 1.00 46.62 92 ASP A O 1
ATOM 683 N N . PRO A 1 93 ? 17.674 18.458 -10.192 1.00 48.41 93 PRO A N 1
ATOM 684 C CA . PRO A 1 93 ? 16.583 17.694 -10.775 1.00 48.41 93 PRO A CA 1
ATOM 685 C C . PRO A 1 93 ? 15.282 17.968 -9.999 1.00 48.41 93 PRO A C 1
ATOM 687 O O . PRO A 1 93 ? 15.308 18.243 -8.799 1.00 48.41 93 PRO A O 1
ATOM 690 N N . PRO A 1 94 ? 14.134 17.902 -10.682 1.00 45.75 94 PRO A N 1
ATOM 691 C CA . PRO A 1 94 ? 12.839 18.315 -10.148 1.00 45.75 94 PRO A CA 1
ATOM 692 C C . PRO A 1 94 ? 12.396 17.497 -8.934 1.00 45.75 94 PRO A C 1
ATOM 694 O O . PRO A 1 94 ? 12.645 16.297 -8.853 1.00 45.75 94 PRO A O 1
ATOM 697 N N . THR A 1 95 ? 11.627 18.129 -8.056 1.00 42.34 95 THR A N 1
ATOM 698 C CA . THR A 1 95 ? 10.967 17.557 -6.869 1.00 42.34 95 THR A CA 1
ATOM 699 C C . THR A 1 95 ? 9.633 16.850 -7.183 1.00 42.34 95 THR A C 1
ATOM 701 O O . THR A 1 95 ? 8.890 16.512 -6.265 1.00 42.34 95 THR A O 1
ATOM 704 N N . THR A 1 96 ? 9.294 16.611 -8.462 1.00 49.25 96 THR A N 1
ATOM 705 C CA . THR A 1 96 ? 8.023 15.970 -8.869 1.00 49.25 96 THR A CA 1
ATOM 706 C C . THR A 1 96 ? 8.036 14.437 -8.758 1.00 49.25 96 THR A C 1
ATOM 708 O O . THR A 1 96 ? 9.063 13.850 -9.036 1.00 49.25 96 THR A O 1
ATOM 711 N N . ASN A 1 97 ? 6.947 13.713 -8.459 1.00 53.53 97 ASN A N 1
ATOM 712 C CA . ASN A 1 97 ? 6.975 12.227 -8.524 1.00 53.53 97 ASN A CA 1
ATOM 713 C C . ASN A 1 97 ? 6.849 11.657 -9.943 1.00 53.53 97 ASN A C 1
ATOM 715 O O . ASN A 1 97 ? 6.897 10.441 -10.117 1.00 53.53 97 ASN A O 1
ATOM 719 N N . VAL A 1 98 ? 6.717 12.506 -10.965 1.00 67.00 98 VAL A N 1
ATOM 720 C CA . VAL A 1 98 ? 6.900 12.074 -12.351 1.00 67.00 98 VAL A CA 1
ATOM 721 C C . VAL A 1 98 ? 8.390 11.881 -12.591 1.00 67.00 98 VAL A C 1
ATOM 723 O O . VAL A 1 98 ? 9.148 12.840 -12.748 1.00 67.00 98 VAL A O 1
ATOM 726 N N . ASP A 1 99 ? 8.801 10.621 -12.562 1.00 77.25 99 ASP A N 1
ATOM 727 C CA . ASP A 1 99 ? 10.190 10.202 -12.648 1.00 77.25 99 ASP A CA 1
ATOM 728 C C . ASP A 1 99 ? 10.461 9.482 -13.969 1.00 77.25 99 ASP A C 1
ATOM 730 O O . ASP A 1 99 ? 10.686 8.280 -14.008 1.00 77.25 99 ASP A O 1
ATOM 734 N N . ILE A 1 100 ? 10.397 10.225 -15.072 1.00 85.88 100 ILE A N 1
ATOM 735 C CA . ILE A 1 100 ? 10.490 9.663 -16.422 1.00 85.88 100 ILE A CA 1
ATOM 736 C C . ILE A 1 100 ? 11.666 10.275 -17.171 1.00 85.88 100 ILE A C 1
ATOM 738 O O . ILE A 1 100 ? 11.791 11.500 -17.259 1.00 85.88 100 ILE A O 1
ATOM 742 N N . ALA A 1 101 ? 12.492 9.413 -17.755 1.00 89.38 101 ALA A N 1
ATOM 743 C CA . ALA A 1 101 ? 13.480 9.740 -18.766 1.00 89.38 101 ALA A CA 1
ATOM 744 C C . ALA A 1 101 ? 13.297 8.844 -19.994 1.00 89.38 101 ALA A C 1
ATOM 746 O O . ALA A 1 101 ? 13.009 7.654 -19.887 1.00 89.38 101 ALA A O 1
ATOM 747 N N . VAL A 1 102 ? 13.506 9.440 -21.161 1.00 93.31 102 VAL A N 1
ATOM 748 C CA . VAL A 1 102 ? 13.576 8.753 -22.445 1.00 93.31 102 VAL A CA 1
ATOM 749 C C . VAL A 1 102 ? 15.026 8.782 -22.897 1.00 93.31 102 VAL A C 1
ATOM 751 O O . VAL A 1 102 ? 15.647 9.847 -22.972 1.00 93.31 102 VAL A O 1
ATOM 754 N N . LEU A 1 103 ? 15.561 7.605 -23.186 1.00 95.06 103 LEU A N 1
ATOM 755 C CA . LEU A 1 103 ? 16.853 7.415 -23.822 1.00 95.06 103 LEU A CA 1
ATOM 756 C C . LEU A 1 103 ? 16.649 7.108 -25.304 1.00 95.06 103 LEU A C 1
ATOM 758 O O . LEU A 1 103 ? 15.641 6.512 -25.678 1.00 95.06 103 LEU A O 1
ATOM 762 N N . SER A 1 104 ? 17.619 7.481 -26.128 1.00 94.94 104 SER A N 1
ATOM 763 C CA . SER A 1 104 ? 17.679 7.102 -27.538 1.00 94.94 104 SER A CA 1
ATOM 764 C C . SER A 1 104 ? 18.944 6.304 -27.820 1.00 94.94 104 SER A C 1
ATOM 766 O O . SER A 1 104 ? 20.037 6.715 -27.428 1.00 94.94 104 SER A O 1
ATOM 768 N N . VAL A 1 105 ? 18.792 5.193 -28.533 1.00 96.31 105 VAL A N 1
ATOM 769 C CA . VAL A 1 105 ? 19.887 4.453 -29.169 1.00 96.31 105 VAL A CA 1
ATOM 770 C C . VAL A 1 105 ? 19.866 4.787 -30.656 1.00 96.31 105 VAL A C 1
ATOM 772 O O . VAL A 1 105 ? 18.799 4.826 -31.259 1.00 96.31 105 VAL A O 1
ATOM 775 N N . GLU A 1 106 ? 21.027 5.045 -31.257 1.00 94.75 106 GLU A N 1
ATOM 776 C CA . GLU A 1 106 ? 21.096 5.310 -32.697 1.00 94.75 106 GLU A CA 1
ATOM 777 C C . GLU A 1 106 ? 20.708 4.052 -33.485 1.00 94.75 106 GLU A C 1
ATOM 779 O O . GLU A 1 106 ? 21.359 3.006 -33.374 1.00 94.75 106 GLU A O 1
ATOM 784 N N 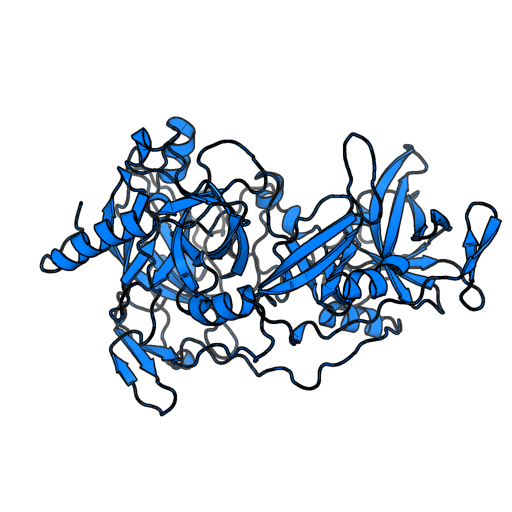. THR A 1 107 ? 19.655 4.168 -34.296 1.00 91.19 107 THR A N 1
ATOM 785 C CA . THR A 1 107 ? 19.134 3.070 -35.109 1.00 91.19 107 THR A CA 1
ATOM 786 C C . THR A 1 107 ? 19.123 3.396 -36.595 1.00 91.19 107 THR A C 1
ATOM 788 O O . THR A 1 107 ? 19.063 4.549 -37.029 1.00 91.19 107 THR A O 1
ATOM 791 N N . GLN A 1 108 ? 19.151 2.339 -37.402 1.00 87.81 108 GLN A N 1
ATOM 792 C CA . GLN A 1 108 ? 18.867 2.382 -38.825 1.00 87.81 108 GLN A CA 1
ATOM 793 C C . GLN A 1 108 ? 17.972 1.194 -39.183 1.00 87.81 108 GLN A C 1
ATOM 795 O O . GLN A 1 108 ? 18.394 0.048 -39.055 1.00 87.81 108 GLN A O 1
ATOM 800 N N . ASP A 1 109 ? 16.748 1.473 -39.641 1.00 84.75 109 ASP A N 1
ATOM 801 C CA . ASP A 1 109 ? 15.745 0.462 -40.011 1.00 84.75 109 ASP A CA 1
ATOM 802 C C . ASP A 1 109 ? 15.463 -0.568 -38.885 1.00 84.75 109 ASP A C 1
ATOM 804 O O . ASP A 1 109 ? 15.320 -1.756 -39.160 1.00 84.75 109 ASP A O 1
ATOM 808 N N . GLY A 1 110 ? 15.411 -0.119 -37.620 1.00 83.44 110 GLY A N 1
ATOM 809 C CA . GLY A 1 110 ? 15.177 -0.973 -36.439 1.00 83.44 110 GLY A CA 1
ATOM 810 C C . GLY A 1 110 ? 16.414 -1.720 -35.914 1.00 83.44 110 GLY A C 1
ATOM 811 O O . GLY A 1 110 ? 16.346 -2.389 -34.885 1.00 83.44 110 GLY A O 1
ATOM 812 N N . ALA A 1 111 ? 17.567 -1.576 -36.572 1.00 90.69 111 ALA A N 1
ATOM 813 C CA . ALA A 1 111 ? 18.830 -2.170 -36.143 1.00 90.69 111 ALA A CA 1
ATOM 814 C C . ALA A 1 111 ? 19.758 -1.141 -35.483 1.00 90.69 111 ALA A C 1
ATOM 816 O O . ALA A 1 111 ? 19.754 0.035 -35.845 1.00 90.69 111 ALA A O 1
ATOM 817 N N . TYR A 1 112 ? 20.604 -1.591 -34.556 1.00 94.31 112 TYR A N 1
ATOM 818 C CA . TYR A 1 112 ? 21.630 -0.789 -33.890 1.00 94.31 112 TYR A CA 1
ATOM 819 C C . TYR A 1 112 ? 23.012 -1.446 -33.993 1.00 94.31 112 TYR A C 1
ATOM 821 O O . TYR A 1 112 ? 23.160 -2.647 -34.246 1.00 94.31 112 TYR A O 1
ATOM 829 N N . THR A 1 113 ? 24.057 -0.648 -33.767 1.00 95.88 113 THR A N 1
ATOM 830 C CA . THR A 1 113 ? 25.432 -1.155 -33.667 1.00 95.88 113 THR A CA 1
ATOM 831 C C . THR A 1 113 ? 25.807 -1.318 -32.202 1.00 95.88 113 THR A C 1
ATOM 833 O O . THR A 1 113 ? 25.836 -0.342 -31.456 1.00 95.88 113 THR A O 1
ATOM 836 N N . SER A 1 114 ? 26.120 -2.539 -31.778 1.00 96.50 114 SER A N 1
ATOM 837 C CA . SER A 1 114 ? 26.549 -2.792 -30.407 1.00 96.50 114 SER A CA 1
ATOM 838 C C . SER A 1 114 ? 27.925 -2.181 -30.115 1.00 96.50 114 SER A C 1
ATOM 840 O O . SER A 1 114 ? 28.726 -1.929 -31.020 1.00 96.50 114 SER A O 1
ATOM 842 N N . LEU A 1 115 ? 28.269 -2.042 -28.834 1.00 95.19 115 LEU A N 1
ATOM 843 C CA . LEU A 1 115 ? 29.592 -1.596 -28.380 1.00 95.19 115 LEU A CA 1
ATOM 844 C C . LEU A 1 115 ? 30.733 -2.524 -28.843 1.00 95.19 115 LEU A C 1
ATOM 846 O O . LEU A 1 115 ? 31.893 -2.114 -28.877 1.00 95.19 115 LEU A O 1
ATOM 850 N N . SER A 1 116 ? 30.429 -3.771 -29.229 1.00 95.25 116 SER A N 1
ATOM 851 C CA . SER A 1 116 ? 31.395 -4.698 -29.837 1.00 95.25 116 SER A CA 1
ATOM 852 C C . SER A 1 116 ? 31.504 -4.559 -31.365 1.00 95.25 116 SER A C 1
ATOM 854 O O . SER A 1 116 ? 32.319 -5.244 -31.989 1.00 95.25 116 SER A O 1
ATOM 856 N N . GLY A 1 117 ? 30.723 -3.661 -31.972 1.00 93.62 117 GLY A N 1
ATOM 857 C CA . GLY A 1 117 ? 30.658 -3.412 -33.412 1.00 93.62 117 GLY A CA 1
ATOM 858 C C . GLY A 1 117 ? 29.766 -4.392 -34.180 1.00 93.62 117 GLY A C 1
ATOM 859 O O . GLY A 1 117 ? 29.848 -4.453 -35.408 1.00 93.62 117 GLY A O 1
ATOM 860 N N . GLN A 1 118 ? 28.949 -5.187 -33.485 1.00 94.50 118 GLN A N 1
ATOM 861 C CA . GLN A 1 118 ? 28.009 -6.120 -34.104 1.00 94.50 118 GLN A CA 1
ATOM 862 C C . GLN A 1 118 ? 26.717 -5.391 -34.494 1.00 94.50 118 GLN A C 1
ATOM 864 O O . GLN A 1 118 ? 26.237 -4.548 -33.748 1.00 94.50 118 GLN A O 1
ATOM 869 N N . GLN A 1 119 ? 26.150 -5.726 -35.654 1.00 95.38 119 GLN A N 1
ATOM 870 C CA . GLN A 1 119 ? 24.794 -5.299 -36.007 1.00 95.38 119 GLN A CA 1
ATOM 871 C C . GLN A 1 119 ? 23.777 -6.181 -35.282 1.00 95.38 119 GLN A C 1
ATOM 873 O O . GLN A 1 119 ? 23.852 -7.411 -35.388 1.00 95.38 119 GLN A O 1
ATOM 878 N N . CYS A 1 120 ? 22.857 -5.549 -34.564 1.00 94.81 120 CYS A N 1
ATOM 879 C CA . CYS A 1 120 ? 21.821 -6.194 -33.769 1.00 94.81 120 CYS A CA 1
ATOM 880 C C . CYS A 1 120 ? 20.461 -5.565 -34.088 1.00 94.81 120 CYS A C 1
ATOM 882 O O . CYS A 1 120 ? 20.393 -4.390 -34.431 1.00 94.81 120 CYS A O 1
ATOM 884 N N . GLU A 1 121 ? 19.387 -6.337 -33.966 1.00 94.06 121 GLU A N 1
ATOM 885 C CA . GLU A 1 121 ? 18.018 -5.825 -34.094 1.00 94.06 121 GLU A CA 1
ATOM 886 C C . GLU A 1 121 ? 17.542 -5.326 -32.730 1.00 94.06 121 GLU A C 1
ATOM 888 O O . GLU A 1 121 ? 17.873 -5.935 -31.705 1.00 94.06 121 GLU A O 1
ATOM 893 N N . LEU A 1 122 ? 16.763 -4.245 -32.702 1.00 93.19 122 LEU A N 1
ATOM 894 C CA . LEU A 1 122 ? 16.061 -3.872 -31.484 1.00 93.19 122 LEU A CA 1
ATOM 895 C C . LEU A 1 122 ? 14.960 -4.893 -31.165 1.00 93.19 122 LEU A C 1
ATOM 897 O O . LEU A 1 122 ? 14.276 -5.379 -32.070 1.00 93.19 122 LEU A O 1
ATOM 901 N N . PRO A 1 123 ? 14.769 -5.234 -29.880 1.00 93.69 123 PRO A N 1
ATOM 902 C CA . PRO A 1 123 ? 13.577 -5.946 -29.452 1.00 93.69 123 PRO A CA 1
ATOM 903 C C . PRO A 1 123 ? 12.326 -5.127 -29.757 1.00 93.69 123 PRO A C 1
ATOM 905 O O . PRO A 1 123 ? 12.363 -3.901 -29.684 1.00 93.69 123 PRO A O 1
ATOM 908 N N . GLN A 1 124 ? 11.215 -5.815 -30.017 1.00 93.69 124 GLN A N 1
ATOM 909 C CA . GLN A 1 124 ? 9.919 -5.173 -30.219 1.00 93.69 124 GLN A CA 1
ATOM 910 C C . GLN A 1 124 ? 9.574 -4.266 -29.028 1.00 93.69 124 GLN A C 1
ATOM 912 O O . GLN A 1 124 ? 9.804 -4.645 -27.873 1.00 93.69 124 GLN A O 1
ATOM 917 N N . ALA A 1 125 ? 8.994 -3.096 -29.298 1.00 95.00 125 ALA A N 1
ATOM 918 C CA . ALA A 1 125 ? 8.488 -2.222 -28.251 1.00 95.00 125 ALA A CA 1
ATOM 919 C C . ALA A 1 125 ? 7.423 -2.917 -27.392 1.00 95.00 125 ALA A C 1
ATOM 921 O O . ALA A 1 125 ? 6.630 -3.738 -27.863 1.00 95.00 125 ALA A O 1
ATOM 922 N N . LEU A 1 126 ? 7.408 -2.570 -26.108 1.00 95.38 126 LEU A N 1
ATOM 923 C CA . LEU A 1 126 ? 6.425 -3.080 -25.170 1.00 95.38 126 LEU A CA 1
ATOM 924 C C . LEU A 1 126 ? 5.082 -2.361 -25.362 1.00 95.38 126 LEU A C 1
ATOM 926 O O . LEU A 1 126 ? 5.016 -1.135 -25.298 1.00 95.38 126 LEU A O 1
ATOM 930 N N . THR A 1 127 ? 4.002 -3.125 -25.533 1.00 95.38 127 THR A N 1
ATOM 931 C CA . THR A 1 127 ? 2.638 -2.580 -25.564 1.00 95.38 127 THR A CA 1
ATOM 932 C C . THR A 1 127 ? 2.187 -2.161 -24.163 1.00 95.38 127 THR A C 1
ATOM 934 O O . THR A 1 127 ? 2.401 -2.877 -23.178 1.00 95.38 127 THR A O 1
ATOM 937 N N . PHE A 1 128 ? 1.500 -1.029 -24.074 1.00 95.06 128 PHE A N 1
ATOM 938 C CA . PHE A 1 128 ? 0.888 -0.509 -22.858 1.00 95.06 128 PHE A CA 1
ATOM 939 C C . PHE A 1 128 ? -0.593 -0.894 -22.767 1.00 95.06 128 PHE A C 1
ATOM 941 O O . PHE A 1 128 ? -1.292 -0.992 -23.776 1.00 95.06 128 PHE A O 1
ATOM 948 N N . ALA A 1 129 ? -1.070 -1.096 -21.542 1.00 93.38 129 ALA A N 1
ATOM 949 C CA . ALA A 1 129 ? -2.487 -1.234 -21.217 1.00 93.38 129 ALA A CA 1
ATOM 950 C C . ALA A 1 129 ? -2.937 -0.059 -20.345 1.00 93.38 129 ALA A C 1
ATOM 952 O O . ALA A 1 129 ? -2.113 0.565 -19.668 1.00 93.38 129 ALA A O 1
ATOM 953 N N . ASP A 1 130 ? -4.236 0.229 -20.354 1.00 89.69 130 ASP A N 1
ATOM 954 C CA . ASP A 1 130 ? -4.788 1.358 -19.616 1.00 89.69 130 ASP A CA 1
ATOM 955 C C . ASP A 1 130 ? -4.740 1.160 -18.095 1.00 89.69 130 ASP A C 1
ATOM 957 O O . ASP A 1 130 ? -5.441 0.317 -17.535 1.00 89.69 130 ASP A O 1
ATOM 961 N N . SER A 1 131 ? -3.924 1.960 -17.405 1.00 88.44 131 SER A N 1
ATOM 962 C CA . SER A 1 131 ? -3.804 1.903 -15.946 1.00 88.44 131 SER A CA 1
ATOM 963 C C . SER A 1 131 ? -5.082 2.314 -15.217 1.00 88.44 131 SER A C 1
ATOM 965 O O . SER A 1 131 ? -5.273 1.937 -14.061 1.00 88.44 131 SER A O 1
ATOM 967 N N . ASP A 1 132 ? -5.974 3.056 -15.875 1.00 83.25 132 ASP A N 1
ATOM 968 C CA . ASP A 1 132 ? -7.235 3.504 -15.279 1.00 83.25 132 ASP A CA 1
ATOM 969 C C . ASP A 1 132 ? -8.251 2.352 -15.135 1.00 83.25 132 ASP A C 1
ATOM 971 O O . ASP A 1 132 ? -9.206 2.450 -14.355 1.00 83.25 132 ASP A O 1
ATOM 975 N N . ALA A 1 133 ? -8.030 1.237 -15.842 1.00 83.69 133 ALA A N 1
ATOM 976 C CA . ALA A 1 133 ? -8.826 0.017 -15.734 1.00 83.69 133 ALA A CA 1
ATOM 977 C C . ALA A 1 133 ? -8.428 -0.868 -14.537 1.00 83.69 133 ALA A C 1
ATOM 979 O O . ALA A 1 133 ? -9.197 -1.752 -14.151 1.00 83.69 133 ALA A O 1
ATOM 980 N N . LEU A 1 134 ? -7.273 -0.610 -13.909 1.00 87.19 134 LEU A N 1
ATOM 981 C CA . LEU A 1 134 ? -6.748 -1.440 -12.828 1.00 87.19 134 LEU A CA 1
ATOM 982 C C . LEU A 1 134 ? -7.682 -1.494 -11.612 1.00 87.19 134 LEU A C 1
ATOM 984 O O . LEU A 1 134 ? -8.209 -0.491 -11.105 1.00 87.19 134 LEU A O 1
ATOM 988 N N . THR A 1 135 ? -7.792 -2.691 -11.047 1.00 87.62 135 THR A N 1
ATOM 989 C CA . THR A 1 135 ? -8.494 -2.956 -9.793 1.00 87.62 135 THR A CA 1
ATOM 990 C C . THR A 1 135 ? -7.551 -3.465 -8.703 1.00 87.62 135 THR A C 1
ATOM 992 O O . THR A 1 135 ? -6.447 -3.947 -8.954 1.00 87.62 135 THR A O 1
ATOM 995 N N . TYR A 1 136 ? -7.976 -3.317 -7.446 1.00 89.56 136 TYR A N 1
ATOM 996 C CA . TYR A 1 136 ? -7.244 -3.851 -6.299 1.00 89.56 136 TYR A CA 1
ATOM 997 C C . TYR A 1 136 ? -7.107 -5.370 -6.412 1.00 89.56 136 TYR A C 1
ATOM 999 O O . TYR A 1 136 ? -8.101 -6.051 -6.638 1.00 89.56 136 TYR A O 1
ATOM 1007 N N . GLY A 1 137 ? -5.908 -5.900 -6.179 1.00 92.00 137 GLY A N 1
ATOM 1008 C CA . GLY A 1 137 ? -5.639 -7.336 -6.150 1.00 92.00 137 GLY A CA 1
ATOM 1009 C C . GLY A 1 137 ? -5.374 -7.986 -7.508 1.00 92.00 137 GLY A C 1
ATOM 1010 O O . GLY A 1 137 ? -5.253 -9.209 -7.566 1.00 92.00 137 GLY A O 1
ATOM 1011 N N . GLU A 1 138 ? -5.305 -7.227 -8.601 1.00 92.50 138 GLU A N 1
ATOM 1012 C CA . GLU A 1 138 ? -4.893 -7.782 -9.897 1.00 92.50 138 GLU A CA 1
ATOM 1013 C C . GLU A 1 138 ? -3.456 -8.288 -9.864 1.00 92.50 138 GLU A C 1
ATOM 1015 O O . GLU A 1 138 ? -2.591 -7.633 -9.292 1.00 92.50 138 GLU A O 1
ATOM 1020 N N . ASP A 1 139 ? -3.192 -9.427 -10.506 1.00 93.25 139 ASP A N 1
ATOM 1021 C CA . ASP A 1 139 ? -1.835 -9.955 -10.635 1.00 93.25 139 ASP A CA 1
ATOM 1022 C C . ASP A 1 139 ? -0.972 -9.004 -11.474 1.00 93.25 139 ASP A C 1
ATOM 1024 O O . ASP A 1 139 ? -1.346 -8.602 -12.580 1.00 93.25 139 ASP A O 1
ATOM 1028 N N . CYS A 1 140 ? 0.232 -8.714 -10.988 1.00 94.00 140 CYS A N 1
ATOM 1029 C CA . CYS A 1 140 ? 1.220 -7.922 -11.705 1.00 94.00 140 CYS A CA 1
ATOM 1030 C C . CYS A 1 140 ? 2.606 -8.578 -11.683 1.00 94.00 140 CYS A C 1
ATOM 1032 O O . CYS A 1 140 ? 2.934 -9.400 -10.819 1.00 94.00 140 CYS A O 1
ATOM 1034 N N . LEU A 1 141 ? 3.403 -8.266 -12.702 1.00 94.50 141 LEU A N 1
ATOM 1035 C CA . LEU A 1 141 ? 4.751 -8.782 -12.904 1.00 94.50 141 LEU A CA 1
ATOM 1036 C C . LEU A 1 141 ? 5.717 -7.614 -13.060 1.00 94.50 141 LEU A C 1
ATOM 1038 O O . LEU A 1 141 ? 5.416 -6.634 -13.732 1.00 94.50 141 LEU A O 1
ATOM 1042 N N . LEU A 1 142 ? 6.910 -7.765 -12.515 1.00 93.62 142 LEU A N 1
ATOM 1043 C CA . LEU A 1 142 ? 8.039 -6.888 -12.758 1.00 93.62 142 LEU A CA 1
ATOM 1044 C C . LEU A 1 142 ? 9.163 -7.712 -13.370 1.00 93.62 142 LEU A C 1
ATOM 1046 O O . LEU A 1 142 ? 9.460 -8.811 -12.896 1.00 93.62 142 LEU A O 1
ATOM 1050 N N . ILE A 1 143 ? 9.806 -7.161 -14.395 1.00 94.38 143 ILE A N 1
ATOM 1051 C CA . ILE A 1 143 ? 11.054 -7.686 -14.951 1.00 94.38 143 ILE A CA 1
ATOM 1052 C C . ILE A 1 143 ? 12.075 -6.553 -14.867 1.00 94.38 143 ILE A C 1
ATOM 1054 O O . ILE A 1 143 ? 11.868 -5.499 -15.458 1.00 94.38 143 ILE A O 1
ATOM 1058 N N . GLY A 1 144 ? 13.151 -6.746 -14.110 1.00 92.31 144 GLY A N 1
ATOM 1059 C CA . GLY A 1 144 ? 14.137 -5.697 -13.858 1.00 92.31 144 GLY A CA 1
ATOM 1060 C C . GLY A 1 144 ? 15.419 -6.233 -13.234 1.00 92.31 144 GLY A C 1
ATOM 1061 O O . GLY A 1 144 ? 15.597 -7.436 -13.082 1.00 92.31 144 GLY A O 1
ATOM 1062 N N . GLY A 1 145 ? 16.348 -5.350 -12.900 1.00 89.19 145 GLY A N 1
ATOM 1063 C CA . GLY A 1 145 ? 17.601 -5.714 -12.255 1.00 89.19 145 GLY A CA 1
ATOM 1064 C C . GLY A 1 145 ? 17.457 -5.996 -10.760 1.00 89.19 145 GLY A C 1
ATOM 1065 O O . GLY A 1 145 ? 16.550 -5.498 -10.093 1.00 89.19 145 GLY A O 1
ATOM 1066 N N . LEU A 1 146 ? 18.411 -6.752 -10.225 1.00 86.19 146 LEU A N 1
ATOM 1067 C CA . LEU A 1 146 ? 18.717 -6.817 -8.798 1.00 86.19 146 LEU A CA 1
ATOM 1068 C C . LEU A 1 146 ? 20.160 -6.360 -8.600 1.00 86.19 146 LEU A C 1
ATOM 1070 O O . LEU A 1 146 ? 21.081 -6.976 -9.136 1.00 86.19 146 LEU A O 1
ATOM 1074 N N . GLU A 1 147 ? 20.358 -5.292 -7.834 1.00 83.19 147 GLU A N 1
ATOM 1075 C CA . GLU A 1 147 ? 21.692 -4.855 -7.406 1.00 83.19 147 GLU A CA 1
ATOM 1076 C C . GLU A 1 147 ? 22.007 -5.461 -6.031 1.00 83.19 147 GLU A C 1
ATOM 1078 O O . GLU A 1 147 ? 21.163 -5.461 -5.134 1.00 83.19 147 GLU A O 1
ATOM 1083 N N . SER A 1 148 ? 23.219 -5.990 -5.863 1.00 77.19 148 SER A N 1
ATOM 1084 C CA . SER A 1 148 ? 23.698 -6.580 -4.609 1.00 77.19 148 SER A CA 1
ATOM 1085 C C . SER A 1 148 ? 25.201 -6.356 -4.439 1.00 77.19 148 SER A C 1
ATOM 1087 O O . SER A 1 148 ? 25.892 -6.027 -5.403 1.00 77.19 148 SER A O 1
ATOM 1089 N N . ASP A 1 149 ? 25.735 -6.618 -3.242 1.00 75.94 149 ASP A N 1
ATOM 1090 C CA . ASP A 1 149 ? 27.185 -6.562 -2.980 1.00 75.94 149 ASP A CA 1
ATOM 1091 C C . ASP A 1 149 ? 28.004 -7.490 -3.903 1.00 75.94 149 ASP A C 1
ATOM 1093 O O . ASP A 1 149 ? 29.173 -7.218 -4.189 1.00 75.94 149 ASP A O 1
ATOM 1097 N N . ASP A 1 150 ? 27.393 -8.576 -4.392 1.00 76.94 150 ASP A N 1
ATOM 1098 C CA . ASP A 1 150 ? 28.008 -9.546 -5.307 1.00 76.94 150 ASP A CA 1
ATOM 1099 C C . ASP A 1 150 ? 27.893 -9.134 -6.792 1.00 76.94 150 ASP A C 1
ATOM 1101 O O . ASP A 1 150 ? 28.428 -9.812 -7.676 1.00 76.94 150 ASP A O 1
ATOM 1105 N N . GLY A 1 151 ? 27.228 -8.008 -7.074 1.00 81.94 151 GLY A N 1
ATOM 1106 C CA . GLY A 1 151 ? 27.052 -7.421 -8.399 1.00 81.94 151 GLY A CA 1
ATOM 1107 C C . GLY A 1 151 ? 25.591 -7.308 -8.840 1.00 81.94 151 GLY A C 1
ATOM 1108 O O . GLY A 1 151 ? 24.654 -7.528 -8.070 1.00 81.94 151 GLY A O 1
ATOM 1109 N N . PHE A 1 152 ? 25.419 -6.968 -10.119 1.00 84.81 152 PHE A N 1
ATOM 1110 C CA . PHE A 1 152 ? 24.121 -6.748 -10.751 1.00 84.81 152 PHE A CA 1
ATOM 1111 C C . PHE A 1 152 ? 23.630 -8.002 -11.480 1.00 84.81 152 PHE A C 1
ATOM 1113 O O . PHE A 1 152 ? 24.339 -8.568 -12.318 1.00 84.81 152 PHE A O 1
ATOM 1120 N N . LEU A 1 153 ? 22.395 -8.405 -11.196 1.00 87.56 153 LEU A N 1
ATOM 1121 C CA . LEU A 1 153 ? 21.688 -9.474 -11.891 1.00 87.56 153 LEU A CA 1
ATOM 1122 C C . LEU A 1 153 ? 20.600 -8.863 -12.789 1.00 87.56 153 LEU A C 1
ATOM 1124 O O . LEU A 1 153 ? 19.614 -8.347 -12.263 1.00 87.56 153 LEU A O 1
ATOM 1128 N N . PRO A 1 154 ? 20.742 -8.912 -14.127 1.00 86.56 154 PRO A N 1
ATOM 1129 C CA . PRO A 1 154 ? 19.723 -8.407 -15.042 1.00 86.56 154 PRO A CA 1
ATOM 1130 C C . PRO A 1 154 ? 18.499 -9.333 -15.101 1.00 86.56 154 PRO A C 1
ATOM 1132 O O . PRO A 1 154 ? 18.615 -10.542 -14.891 1.00 86.56 154 PRO A O 1
ATOM 1135 N N . ALA A 1 155 ? 17.348 -8.768 -15.478 1.00 84.56 155 ALA A N 1
ATOM 1136 C CA . ALA A 1 155 ? 16.118 -9.497 -15.814 1.00 84.56 155 ALA A CA 1
ATOM 1137 C C . ALA A 1 155 ? 15.612 -10.472 -14.726 1.00 84.56 155 ALA A C 1
ATOM 1139 O O . ALA A 1 155 ? 15.030 -11.519 -15.024 1.00 84.56 155 ALA A O 1
ATOM 1140 N N . ALA A 1 156 ? 15.815 -10.119 -13.458 1.00 89.56 156 ALA A N 1
ATOM 1141 C CA . ALA A 1 156 ? 15.123 -10.731 -12.340 1.00 89.56 156 ALA A CA 1
ATOM 1142 C C . ALA A 1 156 ? 13.615 -10.475 -12.436 1.00 89.56 156 ALA A C 1
ATOM 1144 O O . ALA A 1 156 ? 13.164 -9.426 -12.900 1.00 89.56 156 ALA A O 1
ATOM 1145 N N . VAL A 1 157 ? 12.837 -11.460 -11.995 1.00 91.12 157 VAL A N 1
ATOM 1146 C CA . VAL A 1 157 ? 11.381 -11.445 -12.110 1.00 91.12 157 VAL A CA 1
ATOM 1147 C C . VAL A 1 157 ? 10.765 -11.463 -10.724 1.00 91.12 157 VAL A C 1
ATOM 1149 O O . VAL A 1 157 ? 11.026 -12.386 -9.950 1.00 91.12 157 VAL A O 1
ATOM 1152 N N . SER A 1 158 ? 9.897 -10.492 -10.464 1.00 89.50 158 SER A N 1
ATOM 1153 C CA . SER A 1 158 ? 9.077 -10.429 -9.255 1.00 89.50 158 SER A CA 1
ATOM 1154 C C . SER A 1 158 ? 7.606 -10.457 -9.644 1.00 89.50 158 SER A C 1
ATOM 1156 O O . SER A 1 158 ? 7.205 -9.832 -10.622 1.00 89.50 158 SER A O 1
ATOM 1158 N N . ALA A 1 159 ? 6.798 -11.196 -8.892 1.00 90.69 159 ALA A N 1
ATOM 1159 C CA . ALA A 1 159 ? 5.350 -11.226 -9.051 1.00 90.69 159 ALA A CA 1
ATOM 1160 C C . ALA A 1 159 ? 4.699 -10.730 -7.762 1.00 90.69 159 ALA A C 1
ATOM 1162 O O . ALA A 1 159 ? 5.253 -10.924 -6.681 1.00 90.69 159 ALA A O 1
ATOM 1163 N N . GLY A 1 160 ? 3.536 -10.112 -7.898 1.00 92.00 160 GLY A N 1
ATOM 1164 C CA . GLY A 1 160 ? 2.726 -9.645 -6.783 1.00 92.00 160 GLY A CA 1
ATOM 1165 C C . GLY A 1 160 ? 1.371 -9.189 -7.292 1.00 92.00 160 GLY A C 1
ATOM 1166 O O . GLY A 1 160 ? 0.936 -9.599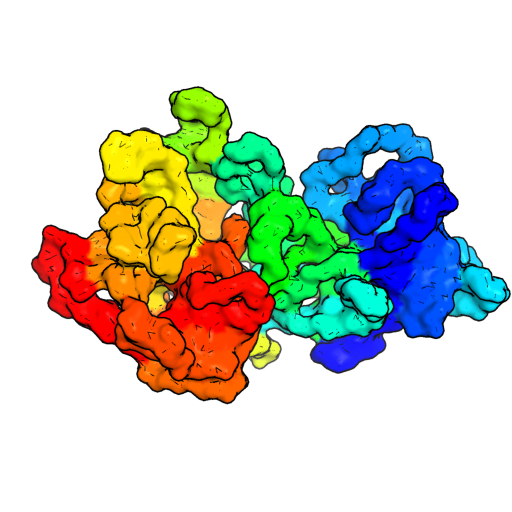 -8.372 1.00 92.00 160 GLY A O 1
ATOM 1167 N N . ILE A 1 161 ? 0.732 -8.293 -6.552 1.00 93.31 161 ILE A N 1
ATOM 1168 C CA . ILE A 1 161 ? -0.569 -7.733 -6.907 1.00 93.31 161 ILE A CA 1
ATOM 1169 C C . ILE A 1 161 ? -0.533 -6.209 -6.994 1.00 93.31 161 ILE A C 1
ATOM 1171 O O . ILE A 1 161 ? 0.339 -5.542 -6.428 1.00 93.31 161 ILE A O 1
ATOM 1175 N N . ILE A 1 162 ? -1.526 -5.646 -7.676 1.00 93.00 162 ILE A N 1
ATOM 1176 C CA . ILE A 1 162 ? -1.873 -4.232 -7.594 1.00 93.00 162 ILE A CA 1
ATOM 1177 C C . ILE A 1 162 ? -2.495 -3.976 -6.219 1.00 93.00 162 ILE A C 1
ATOM 1179 O O . ILE A 1 162 ? -3.679 -4.216 -5.982 1.00 93.00 162 ILE A O 1
ATOM 1183 N N . SER A 1 163 ? -1.676 -3.496 -5.287 1.00 90.00 163 SER A N 1
ATOM 1184 C CA . SER A 1 163 ? -2.072 -3.198 -3.910 1.00 90.00 163 SER A CA 1
ATOM 1185 C C . SER A 1 163 ? -3.039 -2.033 -3.802 1.00 90.00 163 SER A C 1
ATOM 1187 O O . SER A 1 163 ? -3.920 -2.042 -2.945 1.00 90.00 163 SER A O 1
ATOM 1189 N N . LYS A 1 164 ? -2.864 -1.025 -4.657 1.00 86.50 164 LYS A N 1
ATOM 1190 C CA . LYS A 1 164 ? -3.781 0.102 -4.806 1.00 86.50 164 LYS A CA 1
ATOM 1191 C C . LYS A 1 164 ? -3.652 0.634 -6.235 1.00 86.50 164 LYS A C 1
ATOM 1193 O O . LYS A 1 164 ? -2.586 1.130 -6.588 1.00 86.50 164 LYS A O 1
ATOM 1198 N N . PRO A 1 165 ? -4.697 0.525 -7.073 1.00 83.44 165 PRO A N 1
ATOM 1199 C CA . PRO A 1 165 ? -4.603 0.860 -8.495 1.00 83.44 165 PRO A CA 1
ATOM 1200 C C . PRO A 1 165 ? -4.378 2.353 -8.737 1.00 83.44 165 PRO A C 1
ATOM 1202 O O . PRO A 1 165 ? -3.761 2.729 -9.721 1.00 83.44 165 PRO A O 1
ATOM 1205 N N . PHE A 1 166 ? -4.847 3.209 -7.829 1.00 75.31 166 PHE A N 1
ATOM 1206 C CA . PHE A 1 166 ? -4.545 4.631 -7.858 1.00 75.31 166 PHE A CA 1
ATOM 1207 C C . PHE A 1 166 ? -4.695 5.254 -6.477 1.00 75.31 166 PHE A C 1
ATOM 1209 O O . PHE A 1 166 ? -5.604 4.908 -5.715 1.00 75.31 166 PHE A O 1
ATOM 1216 N N . ASN A 1 167 ? -3.847 6.235 -6.191 1.00 68.88 167 ASN A N 1
ATOM 1217 C CA . ASN A 1 167 ? -4.046 7.163 -5.083 1.00 68.88 167 ASN A CA 1
ATOM 1218 C C . ASN A 1 167 ? -4.941 8.307 -5.537 1.00 68.88 167 ASN A C 1
ATOM 1220 O O . ASN A 1 167 ? -4.665 8.951 -6.549 1.00 68.88 167 ASN A O 1
ATOM 1224 N N . THR A 1 168 ? -6.020 8.547 -4.798 1.00 59.16 168 THR A N 1
ATOM 1225 C CA . THR A 1 168 ? -6.901 9.684 -5.066 1.00 59.16 168 THR A CA 1
ATOM 1226 C C . THR A 1 168 ? -6.233 10.994 -4.677 1.00 59.16 168 THR A C 1
ATOM 1228 O O . THR A 1 168 ? -6.424 11.981 -5.381 1.00 59.16 168 THR A O 1
ATOM 1231 N N . HIS A 1 169 ? -5.367 10.959 -3.661 1.00 60.25 169 HIS A N 1
ATOM 1232 C CA . HIS A 1 169 ? -4.905 12.130 -2.933 1.00 60.25 169 HIS A CA 1
ATOM 1233 C C . HIS A 1 169 ? -3.424 12.430 -3.056 1.00 60.25 169 HIS A C 1
ATOM 1235 O O . HIS A 1 169 ? -2.619 11.599 -3.472 1.00 60.25 169 HIS A O 1
ATOM 1241 N N . ARG A 1 170 ? -3.082 13.650 -2.634 1.00 55.69 170 ARG A N 1
ATOM 1242 C CA . ARG A 1 170 ? -1.710 14.132 -2.507 1.00 55.69 170 ARG A CA 1
ATOM 1243 C C . ARG A 1 170 ? -1.061 13.559 -1.251 1.00 55.69 170 ARG A C 1
ATOM 1245 O O . ARG A 1 170 ? -1.562 13.781 -0.158 1.00 55.69 170 ARG A O 1
ATOM 1252 N N . VAL A 1 171 ? 0.061 12.862 -1.395 1.00 52.56 171 VAL A N 1
ATOM 1253 C CA . VAL A 1 171 ? 0.756 12.189 -0.278 1.00 52.56 171 VAL A CA 1
ATOM 1254 C C . VAL A 1 171 ? 1.719 13.145 0.452 1.00 52.56 171 VAL A C 1
ATOM 1256 O O . VAL A 1 171 ? 1.784 14.316 0.095 1.00 52.56 171 VAL A O 1
ATOM 1259 N N . ALA A 1 172 ? 2.412 12.695 1.505 1.00 48.34 172 ALA A N 1
ATOM 1260 C CA . ALA A 1 172 ? 3.539 13.380 2.140 1.00 48.34 172 ALA A CA 1
ATOM 1261 C C . ALA A 1 172 ? 4.849 12.598 1.994 1.00 48.34 172 ALA A C 1
ATOM 1263 O O . ALA A 1 172 ? 4.897 11.397 2.263 1.00 48.34 172 ALA A O 1
ATOM 1264 N N . PHE A 1 173 ? 5.929 13.311 1.676 1.00 50.25 173 PHE A N 1
ATOM 1265 C CA . PHE A 1 173 ? 7.300 12.820 1.735 1.00 50.25 173 PHE A CA 1
ATOM 1266 C C . PHE A 1 173 ? 8.136 13.756 2.614 1.00 50.25 173 PHE A C 1
ATOM 1268 O O . PHE A 1 173 ? 8.509 14.854 2.209 1.00 50.25 173 PHE A O 1
ATOM 1275 N N . ALA A 1 174 ? 8.449 13.339 3.842 1.00 43.22 174 ALA A N 1
ATOM 1276 C CA . ALA A 1 174 ? 9.319 14.124 4.720 1.00 43.22 174 ALA A CA 1
ATOM 1277 C C . ALA A 1 174 ? 10.772 14.158 4.191 1.00 43.22 174 ALA A C 1
ATOM 1279 O O . ALA A 1 174 ? 11.310 13.135 3.757 1.00 43.22 174 ALA A O 1
ATOM 1280 N N . ASN A 1 175 ? 11.417 15.331 4.271 1.00 41.72 175 ASN A N 1
ATOM 1281 C CA . ASN A 1 175 ? 12.825 15.557 3.921 1.00 41.72 175 ASN A CA 1
ATOM 1282 C C . ASN A 1 175 ? 13.577 16.257 5.077 1.00 41.72 175 ASN A C 1
ATOM 1284 O O . ASN A 1 175 ? 13.239 17.391 5.402 1.00 41.72 175 ASN A O 1
ATOM 1288 N N . THR A 1 176 ? 14.573 15.580 5.668 1.00 38.44 176 THR A N 1
ATOM 1289 C CA . THR A 1 176 ? 15.784 15.977 6.444 1.00 38.44 176 THR A CA 1
ATOM 1290 C C . THR A 1 176 ? 15.788 17.156 7.423 1.00 38.44 176 THR A C 1
ATOM 1292 O O . THR A 1 176 ? 16.810 17.383 8.068 1.00 38.44 176 THR A O 1
ATOM 1295 N N . ASN A 1 177 ? 14.690 17.886 7.630 1.00 42.47 177 ASN A N 1
ATOM 1296 C CA . ASN A 1 177 ? 14.649 19.039 8.541 1.00 42.47 177 ASN A CA 1
ATOM 1297 C C . ASN A 1 177 ? 13.448 19.082 9.507 1.00 42.47 177 ASN A C 1
ATOM 1299 O O . ASN A 1 177 ? 13.272 20.095 10.180 1.00 42.47 177 ASN A O 1
ATOM 1303 N N . GLY A 1 178 ? 12.717 17.973 9.685 1.00 48.22 178 GLY A N 1
ATOM 1304 C CA . GLY A 1 178 ? 11.855 17.784 10.865 1.00 48.22 178 GLY A CA 1
ATOM 1305 C C . GLY A 1 178 ? 10.392 18.228 10.748 1.00 48.22 178 GLY A C 1
ATOM 1306 O O . GLY A 1 178 ? 9.823 18.686 11.739 1.00 48.22 178 GLY A O 1
ATOM 1307 N N . ASP A 1 179 ? 9.768 18.023 9.587 1.00 45.94 179 ASP A N 1
ATOM 1308 C CA . ASP A 1 179 ? 8.385 18.432 9.318 1.00 45.94 179 ASP A CA 1
ATOM 1309 C C . ASP A 1 179 ? 7.464 17.194 9.203 1.00 45.94 179 ASP A C 1
ATOM 1311 O O . ASP A 1 179 ? 7.531 16.446 8.227 1.00 45.94 179 ASP A O 1
ATOM 1315 N N . LEU A 1 180 ? 6.605 16.955 10.206 1.00 47.34 180 LEU A N 1
ATOM 1316 C CA . LEU A 1 180 ? 5.569 15.904 10.201 1.00 47.34 180 LEU A CA 1
ATOM 1317 C C . LEU A 1 180 ? 4.345 16.339 9.375 1.00 47.34 180 LEU A C 1
ATOM 1319 O O . LEU A 1 180 ? 3.275 16.569 9.928 1.00 47.34 180 LEU A O 1
ATOM 1323 N N . ASN A 1 181 ? 4.470 16.442 8.054 1.00 46.78 181 ASN A N 1
ATOM 1324 C CA . ASN A 1 181 ? 3.291 16.654 7.209 1.00 46.78 181 ASN A CA 1
ATOM 1325 C C . ASN A 1 181 ? 2.575 15.316 6.977 1.00 46.78 181 ASN A C 1
ATOM 1327 O O . ASN A 1 181 ? 3.200 14.353 6.544 1.00 46.78 181 ASN A O 1
ATOM 1331 N N . MET A 1 182 ? 1.264 15.253 7.236 1.00 49.91 182 MET A N 1
ATOM 1332 C CA . MET A 1 182 ? 0.455 14.068 6.898 1.00 49.91 182 MET A CA 1
ATOM 1333 C C . MET A 1 182 ? 0.230 13.941 5.388 1.00 49.91 182 MET A C 1
ATOM 1335 O O . MET A 1 182 ? 0.124 12.838 4.866 1.00 49.91 182 MET A O 1
ATOM 1339 N N . PHE A 1 183 ? 0.172 15.087 4.703 1.00 53.41 183 PHE A N 1
ATOM 1340 C CA . PHE A 1 183 ? 0.005 15.228 3.261 1.00 53.41 183 PHE A CA 1
ATOM 1341 C C . PHE A 1 183 ? 0.710 16.534 2.862 1.00 53.41 183 PHE A C 1
ATOM 1343 O O . PHE A 1 183 ? 0.340 17.597 3.355 1.00 53.41 183 PHE A O 1
ATOM 1350 N N . ASP A 1 184 ? 1.765 16.489 2.048 1.00 43.66 184 ASP A N 1
ATOM 1351 C CA . ASP A 1 184 ? 2.544 17.689 1.675 1.00 43.66 184 ASP A CA 1
ATOM 1352 C C . ASP A 1 184 ? 2.111 18.276 0.327 1.00 43.66 184 ASP A C 1
ATOM 1354 O O . ASP A 1 184 ? 2.657 19.268 -0.159 1.00 43.66 184 ASP A O 1
ATOM 1358 N N . GLY A 1 185 ? 1.088 17.676 -0.272 1.00 47.41 185 GLY A N 1
ATOM 1359 C CA . GLY A 1 185 ? 0.559 18.131 -1.533 1.00 47.41 185 GLY A CA 1
ATOM 1360 C C . GLY A 1 185 ? 1.276 17.538 -2.745 1.00 47.41 185 GLY A C 1
ATOM 1361 O O . GLY A 1 185 ? 0.970 17.987 -3.853 1.00 47.41 185 GLY A O 1
ATOM 1362 N N . SER A 1 186 ? 2.178 16.571 -2.538 1.00 47.62 186 SER A N 1
ATOM 1363 C CA . SER A 1 186 ? 3.111 16.080 -3.545 1.00 47.62 186 SER A CA 1
ATOM 1364 C C . SER A 1 186 ? 2.392 15.576 -4.792 1.00 47.62 186 SER A C 1
ATOM 1366 O O . SER A 1 186 ? 2.488 16.275 -5.789 1.00 47.62 186 SER A O 1
ATOM 1368 N N . PHE A 1 187 ? 1.632 14.473 -4.820 1.00 53.00 187 PHE A N 1
ATOM 1369 C CA . PHE A 1 187 ? 1.035 14.001 -6.096 1.00 53.00 187 PHE A CA 1
ATOM 1370 C C . PHE A 1 187 ? -0.208 13.137 -5.914 1.00 53.00 187 PHE A C 1
ATOM 1372 O O . PHE A 1 187 ? -0.276 12.371 -4.961 1.00 53.00 187 PHE A O 1
ATOM 1379 N N . ARG A 1 188 ? -1.134 13.221 -6.875 1.00 57.53 188 ARG A N 1
ATOM 1380 C CA . ARG A 1 188 ? -2.208 12.242 -7.095 1.00 57.53 188 ARG A CA 1
ATOM 1381 C C . ARG A 1 188 ? -1.704 11.149 -8.056 1.00 57.53 188 ARG A C 1
ATOM 1383 O O . ARG A 1 188 ? -0.763 11.406 -8.802 1.00 57.53 188 ARG A O 1
ATOM 1390 N N . TYR A 1 189 ? -2.344 9.977 -8.074 1.00 70.44 189 TYR A N 1
ATOM 1391 C CA . TYR A 1 189 ? -2.218 8.977 -9.153 1.00 70.44 189 TYR A CA 1
ATOM 1392 C C . TYR A 1 189 ? -0.879 8.211 -9.261 1.00 70.44 189 TYR A C 1
ATOM 1394 O O . TYR A 1 189 ? -0.278 8.149 -10.325 1.00 70.44 189 TYR A O 1
ATOM 1402 N N . LEU A 1 190 ? -0.414 7.563 -8.185 1.00 81.12 190 LEU A N 1
ATOM 1403 C CA . LEU A 1 190 ? 0.562 6.460 -8.298 1.00 81.12 190 LEU A CA 1
ATOM 1404 C C . LEU A 1 190 ? -0.149 5.112 -8.159 1.00 81.12 190 LEU A C 1
ATOM 1406 O O . LEU A 1 190 ? -1.117 5.007 -7.401 1.00 81.12 190 LEU A O 1
ATOM 1410 N N . ILE A 1 191 ? 0.363 4.094 -8.852 1.00 86.19 191 ILE A N 1
ATOM 1411 C CA . ILE A 1 191 ? -0.029 2.696 -8.645 1.00 86.19 191 ILE A CA 1
ATOM 1412 C C . ILE A 1 191 ? 0.829 2.148 -7.510 1.00 86.19 191 ILE A C 1
ATOM 1414 O O . ILE A 1 191 ? 2.051 2.253 -7.570 1.00 86.19 191 ILE A O 1
ATOM 1418 N N . GLN A 1 192 ? 0.215 1.539 -6.500 1.00 87.25 192 GLN A N 1
ATOM 1419 C CA . GLN A 1 192 ? 0.923 0.783 -5.471 1.00 87.25 192 GLN A CA 1
ATOM 1420 C C . GLN A 1 192 ? 0.872 -0.713 -5.790 1.00 87.25 192 GLN A C 1
ATOM 1422 O O . GLN A 1 192 ? -0.180 -1.240 -6.158 1.00 87.25 192 GLN A O 1
ATOM 1427 N N . THR A 1 193 ? 1.981 -1.414 -5.576 1.00 89.12 193 THR A N 1
ATOM 1428 C CA . THR A 1 193 ? 2.111 -2.867 -5.756 1.00 89.12 193 THR A CA 1
ATOM 1429 C C . THR A 1 193 ? 2.765 -3.532 -4.541 1.00 89.12 193 THR A C 1
ATOM 1431 O O . THR A 1 193 ? 3.513 -2.875 -3.814 1.00 89.12 193 THR A O 1
ATOM 1434 N N . SER A 1 194 ? 2.488 -4.826 -4.330 1.00 86.31 194 SER A N 1
ATOM 1435 C CA . SER A 1 194 ? 3.162 -5.672 -3.330 1.00 86.31 194 SER A CA 1
ATOM 1436 C C . SER A 1 194 ? 4.548 -6.151 -3.780 1.00 86.31 194 SER A C 1
ATOM 1438 O O . SER A 1 194 ? 5.269 -6.791 -3.015 1.00 86.31 194 SER A O 1
ATOM 1440 N N . ILE A 1 195 ? 4.950 -5.842 -5.018 1.00 86.19 195 ILE A N 1
ATOM 1441 C CA . ILE A 1 195 ? 6.302 -6.107 -5.506 1.00 86.19 195 ILE A CA 1
ATOM 1442 C C . ILE A 1 195 ? 7.290 -5.174 -4.804 1.00 86.19 195 ILE A C 1
ATOM 1444 O O . ILE A 1 195 ? 7.055 -3.976 -4.704 1.00 86.19 195 ILE A O 1
ATOM 1448 N N . GLN A 1 196 ? 8.422 -5.721 -4.364 1.00 78.94 196 GLN A N 1
ATOM 1449 C CA . GLN A 1 196 ? 9.507 -4.954 -3.755 1.00 78.94 196 GLN A CA 1
ATOM 1450 C C . GLN A 1 196 ? 10.370 -4.221 -4.791 1.00 78.94 196 GLN A C 1
ATOM 1452 O O . GLN A 1 196 ? 10.768 -4.780 -5.821 1.00 78.94 196 GLN A O 1
ATOM 1457 N N . THR A 1 197 ? 10.744 -2.987 -4.461 1.00 76.19 197 THR A N 1
ATOM 1458 C CA . THR A 1 197 ? 11.679 -2.164 -5.237 1.00 76.19 197 THR A CA 1
ATOM 1459 C C . THR A 1 197 ? 13.076 -2.200 -4.632 1.00 76.19 197 THR A C 1
ATOM 1461 O O . THR A 1 197 ? 13.256 -2.194 -3.419 1.00 76.19 197 THR A O 1
ATOM 1464 N N . ASN A 1 198 ? 14.081 -2.217 -5.499 1.00 80.25 198 ASN A N 1
ATOM 1465 C CA . ASN A 1 198 ? 15.502 -2.176 -5.185 1.00 80.25 198 ASN A CA 1
ATOM 1466 C C . ASN A 1 198 ? 16.235 -1.300 -6.218 1.00 80.25 198 ASN A C 1
ATOM 1468 O O . ASN A 1 198 ? 15.658 -0.875 -7.215 1.00 80.25 198 ASN A O 1
ATOM 1472 N N . ASP A 1 199 ? 17.519 -1.025 -5.995 1.00 79.06 199 ASP A N 1
ATOM 1473 C CA . ASP A 1 199 ? 18.335 -0.210 -6.905 1.00 79.06 199 ASP A CA 1
ATOM 1474 C C . ASP A 1 199 ? 18.293 -0.697 -8.363 1.00 79.06 199 ASP A C 1
ATOM 14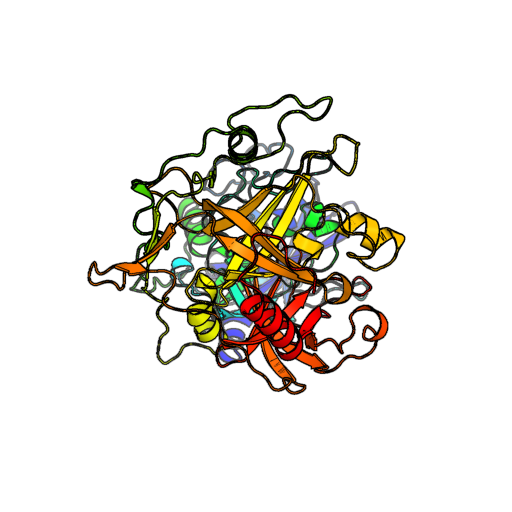76 O O . ASP A 1 199 ? 18.202 0.117 -9.279 1.00 79.06 199 ASP A O 1
ATOM 1480 N N . GLY A 1 200 ? 18.303 -2.011 -8.584 1.00 85.75 200 GLY A N 1
ATOM 1481 C CA . GLY A 1 200 ? 18.378 -2.588 -9.918 1.00 85.75 200 GLY A CA 1
ATOM 1482 C C . GLY A 1 200 ? 17.076 -2.535 -10.719 1.00 85.75 200 GLY A C 1
ATOM 1483 O O . GLY A 1 200 ? 17.140 -2.546 -11.950 1.00 85.75 200 GLY A O 1
ATOM 1484 N N . ASN A 1 201 ? 15.909 -2.452 -10.070 1.00 88.62 201 ASN A N 1
ATOM 1485 C CA . ASN A 1 201 ? 14.611 -2.403 -10.753 1.00 88.62 201 ASN A CA 1
ATOM 1486 C C . ASN A 1 201 ? 13.990 -0.997 -10.838 1.00 88.62 201 ASN A C 1
ATOM 1488 O O . ASN A 1 201 ? 12.874 -0.857 -11.336 1.00 88.62 201 ASN A O 1
ATOM 1492 N N . GLU A 1 202 ? 14.722 0.049 -10.443 1.00 88.69 202 GLU A N 1
ATOM 1493 C CA . GLU A 1 202 ? 14.382 1.445 -10.757 1.00 88.69 202 GLU A CA 1
ATOM 1494 C C . GLU A 1 202 ? 14.264 1.614 -12.286 1.00 88.69 202 GLU A C 1
ATOM 1496 O O . GLU A 1 202 ? 15.206 1.297 -13.011 1.00 88.69 202 GLU A O 1
ATOM 1501 N N . GLY A 1 203 ? 13.110 2.073 -12.782 1.00 91.50 203 GLY A N 1
ATOM 1502 C CA . GLY A 1 203 ? 12.802 2.197 -14.214 1.00 91.50 203 GLY A CA 1
ATOM 1503 C C . GLY A 1 203 ? 12.262 0.926 -14.889 1.00 91.50 203 GLY A C 1
ATOM 1504 O O . GLY A 1 203 ? 12.031 0.932 -16.096 1.00 91.50 203 GLY A O 1
ATOM 1505 N N . ALA A 1 204 ? 12.046 -0.168 -14.148 1.00 94.75 204 ALA A N 1
ATOM 1506 C CA . ALA A 1 204 ? 11.457 -1.394 -14.692 1.00 94.75 204 ALA A CA 1
ATOM 1507 C C . ALA A 1 204 ? 9.963 -1.214 -15.034 1.00 94.75 204 ALA A C 1
ATOM 1509 O O . ALA A 1 204 ? 9.258 -0.493 -14.317 1.00 94.75 204 ALA A O 1
ATOM 1510 N N . PRO A 1 205 ? 9.436 -1.895 -16.070 1.00 96.12 205 PRO A N 1
ATOM 1511 C CA . PRO A 1 205 ? 8.006 -1.886 -16.343 1.00 96.12 205 PRO A CA 1
ATOM 1512 C C . PRO A 1 205 ? 7.243 -2.688 -15.280 1.00 96.12 205 PRO A C 1
ATOM 1514 O O . PRO A 1 205 ? 7.632 -3.803 -14.918 1.00 96.12 205 PRO A O 1
ATOM 1517 N N . LEU A 1 206 ? 6.120 -2.133 -14.824 1.00 95.38 206 LEU A N 1
ATOM 1518 C CA . LEU A 1 206 ? 5.090 -2.866 -14.096 1.00 95.38 206 LEU A CA 1
ATOM 1519 C C . LEU A 1 206 ? 4.096 -3.418 -15.118 1.00 95.38 206 LEU A C 1
ATOM 1521 O O . LEU A 1 206 ? 3.474 -2.659 -15.863 1.00 95.38 206 LEU A O 1
ATOM 1525 N N . LEU A 1 207 ? 3.963 -4.738 -15.165 1.00 96.12 207 LEU A N 1
ATOM 1526 C CA . LEU A 1 207 ? 3.218 -5.455 -16.191 1.00 96.12 207 LEU A CA 1
ATOM 1527 C C . LEU A 1 207 ? 1.944 -6.070 -15.613 1.00 96.12 207 LEU A C 1
ATOM 1529 O O . LEU A 1 207 ? 1.962 -6.596 -14.500 1.00 96.12 207 LEU A O 1
ATOM 1533 N N . ASN A 1 208 ? 0.867 -6.089 -16.394 1.00 93.94 208 ASN A N 1
ATOM 1534 C CA . ASN A 1 208 ? -0.329 -6.871 -16.071 1.00 93.94 208 ASN A CA 1
ATOM 1535 C C . ASN A 1 208 ? -0.162 -8.366 -16.429 1.00 93.94 208 ASN A C 1
ATOM 1537 O O . ASN A 1 208 ? 0.887 -8.815 -16.909 1.00 93.94 208 ASN A O 1
ATOM 1541 N N . ALA A 1 209 ? -1.217 -9.159 -16.223 1.00 90.81 209 ALA A N 1
ATOM 1542 C CA . ALA A 1 209 ? -1.215 -10.604 -16.468 1.00 90.81 209 ALA A CA 1
ATOM 1543 C C . ALA A 1 209 ? -0.964 -11.016 -17.937 1.00 90.81 209 ALA A C 1
ATOM 1545 O O . ALA A 1 209 ? -0.542 -12.158 -18.182 1.00 90.81 209 ALA A O 1
ATOM 1546 N N . ASP A 1 210 ? -1.170 -10.094 -18.882 1.00 91.94 210 ASP A N 1
ATOM 1547 C CA . ASP A 1 210 ? -0.938 -10.267 -20.320 1.00 91.94 210 ASP A CA 1
ATOM 1548 C C . ASP A 1 210 ? 0.469 -9.832 -20.762 1.00 91.94 210 ASP A C 1
ATOM 1550 O O . ASP A 1 210 ? 0.874 -10.109 -21.891 1.00 91.94 210 ASP A O 1
ATOM 1554 N N . GLY A 1 211 ? 1.253 -9.221 -19.868 1.00 93.75 211 GLY A N 1
ATOM 1555 C CA . GLY A 1 211 ? 2.604 -8.737 -20.163 1.00 93.75 211 GLY A CA 1
ATOM 1556 C C . GLY A 1 211 ? 2.640 -7.349 -20.781 1.00 93.75 211 GLY A C 1
ATOM 1557 O O . GLY A 1 211 ? 3.644 -6.996 -21.388 1.00 93.75 211 GLY A O 1
ATOM 1558 N N . ARG A 1 212 ? 1.566 -6.570 -20.638 1.00 95.31 212 ARG A N 1
ATOM 1559 C CA . ARG A 1 212 ? 1.509 -5.174 -21.081 1.00 95.31 212 ARG A CA 1
ATOM 1560 C C . ARG A 1 212 ? 1.904 -4.246 -19.949 1.00 95.31 212 ARG A C 1
ATOM 1562 O O . ARG A 1 212 ? 1.550 -4.508 -18.798 1.00 95.31 212 ARG A O 1
ATOM 1569 N N . ALA A 1 213 ? 2.600 -3.161 -20.271 1.00 96.25 213 ALA A N 1
ATOM 1570 C CA . ALA A 1 213 ? 2.967 -2.151 -19.288 1.00 96.25 213 ALA A CA 1
ATOM 1571 C C . ALA A 1 213 ? 1.730 -1.389 -18.799 1.00 96.25 213 ALA A C 1
ATOM 1573 O O . ALA A 1 213 ? 1.036 -0.743 -19.580 1.00 96.25 213 ALA A O 1
ATOM 1574 N N . VAL A 1 214 ? 1.490 -1.434 -17.493 1.00 94.62 214 VAL A N 1
ATOM 1575 C CA . VAL A 1 214 ? 0.490 -0.606 -16.796 1.00 94.62 214 VAL A CA 1
ATOM 1576 C C . VAL A 1 214 ? 1.143 0.509 -15.980 1.00 94.62 214 VAL A C 1
ATOM 1578 O O . VAL A 1 214 ? 0.467 1.394 -15.469 1.00 94.62 214 VAL A O 1
ATOM 1581 N N . GLY A 1 215 ? 2.470 0.503 -15.875 1.00 93.50 215 GLY A N 1
ATOM 1582 C CA . GLY A 1 215 ? 3.238 1.580 -15.270 1.00 93.50 215 GLY A CA 1
ATOM 1583 C C . GLY A 1 215 ? 4.740 1.320 -15.306 1.00 93.50 215 GLY A C 1
ATOM 1584 O O . GLY A 1 215 ? 5.202 0.346 -15.899 1.00 93.50 215 GLY A O 1
ATOM 1585 N N . MET A 1 216 ? 5.503 2.185 -14.644 1.00 92.81 216 MET A N 1
ATOM 1586 C CA . MET A 1 216 ? 6.956 2.069 -14.490 1.00 92.81 216 MET A CA 1
ATOM 1587 C C . MET A 1 216 ? 7.366 2.333 -13.043 1.00 92.81 216 MET A C 1
ATOM 1589 O O . MET A 1 216 ? 6.948 3.333 -12.461 1.00 92.81 216 MET A O 1
ATOM 1593 N N . ILE A 1 217 ? 8.187 1.448 -12.478 1.00 88.88 217 ILE A N 1
ATOM 1594 C CA . ILE A 1 217 ? 8.652 1.519 -11.089 1.00 88.88 217 ILE A CA 1
ATOM 1595 C C . ILE A 1 217 ? 9.623 2.672 -10.899 1.00 88.88 217 ILE A C 1
ATOM 1597 O O . ILE A 1 217 ? 10.622 2.770 -11.611 1.00 88.88 217 ILE A O 1
ATOM 1601 N N . ASN A 1 218 ? 9.361 3.497 -9.887 1.00 76.94 218 ASN A N 1
ATOM 1602 C CA . ASN A 1 218 ? 10.142 4.693 -9.599 1.00 76.94 218 ASN A CA 1
ATOM 1603 C C . ASN A 1 218 ? 10.531 4.749 -8.131 1.00 76.94 218 ASN A C 1
ATOM 1605 O O . ASN A 1 218 ? 9.696 4.500 -7.275 1.00 76.94 218 ASN A O 1
ATOM 1609 N N . ARG A 1 219 ? 11.781 5.145 -7.850 1.00 69.75 219 ARG A N 1
ATOM 1610 C CA . ARG A 1 219 ? 12.354 5.168 -6.491 1.00 69.75 219 ARG A CA 1
ATOM 1611 C C . ARG A 1 219 ? 12.230 6.501 -5.758 1.00 69.75 219 ARG A C 1
ATOM 1613 O O . ARG A 1 219 ? 12.988 6.773 -4.826 1.00 69.75 219 ARG A O 1
ATOM 1620 N N . ARG A 1 220 ? 11.343 7.394 -6.203 1.00 64.56 220 ARG A N 1
ATOM 1621 C CA . ARG A 1 220 ? 11.154 8.692 -5.531 1.00 64.56 220 ARG A CA 1
ATOM 1622 C C . ARG A 1 220 ? 10.431 8.541 -4.198 1.00 64.56 220 ARG A C 1
ATOM 1624 O O . ARG A 1 220 ? 10.960 9.074 -3.220 1.00 64.56 220 ARG A O 1
ATOM 1631 N N . PRO A 1 221 ? 9.313 7.797 -4.113 1.00 57.41 221 PRO A N 1
ATOM 1632 C CA . PRO A 1 221 ? 8.646 7.596 -2.837 1.00 57.41 221 PRO A CA 1
ATOM 1633 C C . PRO A 1 221 ? 9.541 6.971 -1.763 1.00 57.41 221 PRO A C 1
ATOM 1635 O O . PRO A 1 221 ? 9.542 7.399 -0.612 1.00 57.41 221 PRO A O 1
ATOM 1638 N N . GLU A 1 222 ? 10.379 6.026 -2.174 1.00 51.94 222 GLU A N 1
ATOM 1639 C CA . GLU A 1 222 ? 11.261 5.228 -1.330 1.00 51.94 222 GLU A CA 1
ATOM 1640 C C . GLU A 1 222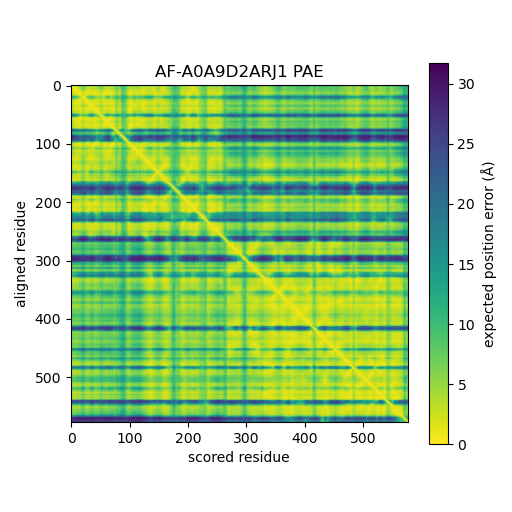 ? 12.507 6.006 -0.866 1.00 51.94 222 GLU A C 1
ATOM 1642 O O . GLU A 1 222 ? 13.183 5.597 0.076 1.00 51.94 222 GLU A O 1
ATOM 1647 N N . ARG A 1 223 ? 12.828 7.139 -1.509 1.00 52.72 223 ARG A N 1
ATOM 1648 C CA . ARG A 1 223 ? 13.908 8.050 -1.089 1.00 52.72 223 ARG A CA 1
ATOM 1649 C C . ARG A 1 223 ? 13.473 9.095 -0.073 1.00 52.72 223 ARG A C 1
ATOM 1651 O O . ARG A 1 223 ? 14.329 9.826 0.428 1.00 52.72 223 ARG A O 1
ATOM 1658 N N . ALA A 1 224 ? 12.185 9.197 0.235 1.00 52.97 224 ALA A N 1
ATOM 1659 C CA . ALA A 1 224 ? 11.776 9.998 1.376 1.00 52.97 224 ALA A CA 1
ATOM 1660 C C . ALA A 1 224 ? 12.407 9.426 2.644 1.00 52.97 224 ALA A C 1
ATOM 1662 O O . ALA A 1 224 ? 12.522 8.213 2.786 1.00 52.97 224 ALA A O 1
ATOM 1663 N N . GLU A 1 225 ? 12.835 10.282 3.566 1.00 47.28 225 GLU A N 1
ATOM 1664 C CA . GLU A 1 225 ? 13.649 9.855 4.708 1.00 47.28 225 GLU A CA 1
ATOM 1665 C C . GLU A 1 225 ? 12.923 8.820 5.584 1.00 47.28 225 GLU A C 1
ATOM 1667 O O . GLU A 1 225 ? 13.543 7.866 6.043 1.00 47.28 225 GLU A O 1
ATOM 1672 N N . ASN A 1 226 ? 11.593 8.919 5.701 1.00 47.50 226 ASN A N 1
ATOM 1673 C CA . ASN A 1 226 ? 10.779 7.882 6.341 1.00 47.50 226 ASN A CA 1
ATOM 1674 C C . ASN A 1 226 ? 10.928 6.518 5.657 1.00 47.50 226 ASN A C 1
ATOM 1676 O O . ASN A 1 226 ? 11.012 5.517 6.352 1.00 47.50 226 ASN A O 1
ATOM 1680 N N . TYR A 1 227 ? 11.001 6.464 4.328 1.00 51.94 227 TYR A N 1
ATOM 1681 C CA . TYR A 1 227 ? 11.235 5.219 3.600 1.00 51.94 227 TYR A CA 1
ATOM 1682 C C . TYR A 1 227 ? 12.710 4.783 3.623 1.00 51.94 227 TYR A C 1
ATOM 1684 O O . TYR A 1 227 ? 13.018 3.604 3.737 1.00 51.94 227 TYR A O 1
ATOM 1692 N N . ALA A 1 228 ? 13.655 5.718 3.571 1.00 46.94 228 ALA A N 1
ATOM 1693 C CA . ALA A 1 228 ? 15.076 5.382 3.575 1.00 46.94 228 ALA A CA 1
ATOM 1694 C C . ALA A 1 228 ? 15.572 4.870 4.944 1.00 46.94 228 ALA A C 1
ATOM 1696 O O . ALA A 1 228 ? 16.501 4.065 4.994 1.00 46.94 228 ALA A O 1
ATOM 1697 N N . LEU A 1 229 ? 14.978 5.339 6.049 1.00 44.53 229 LEU A N 1
ATOM 1698 C CA . LEU A 1 229 ? 15.408 5.014 7.416 1.00 44.53 229 LEU A CA 1
ATOM 1699 C C . LEU A 1 229 ? 14.764 3.753 8.008 1.00 44.53 229 LEU A C 1
ATOM 1701 O O . LEU A 1 229 ? 15.281 3.236 8.992 1.00 44.53 229 LEU A O 1
ATOM 1705 N N . ASN A 1 230 ? 13.662 3.262 7.442 1.00 44.75 230 ASN A N 1
ATOM 1706 C CA . ASN A 1 230 ? 12.906 2.124 7.987 1.00 44.75 230 ASN A CA 1
ATOM 1707 C C . ASN A 1 230 ? 13.182 0.791 7.258 1.00 44.75 230 ASN A C 1
ATOM 1709 O O . ASN A 1 230 ? 12.486 -0.195 7.500 1.00 44.75 230 ASN A O 1
ATOM 1713 N N . GLY A 1 231 ? 14.200 0.738 6.392 1.00 48.66 231 GLY A N 1
ATOM 1714 C CA . GLY A 1 231 ? 14.600 -0.489 5.697 1.00 48.66 231 GLY A CA 1
ATOM 1715 C C . GLY A 1 231 ? 13.635 -0.917 4.586 1.00 48.66 231 GLY A C 1
ATOM 1716 O O . GLY A 1 231 ? 12.846 -0.123 4.089 1.00 48.66 231 GLY A O 1
ATOM 1717 N N . VAL A 1 232 ? 13.755 -2.165 4.127 1.00 46.97 232 VAL A N 1
ATOM 1718 C CA . VAL A 1 232 ? 13.079 -2.662 2.917 1.00 46.97 232 VAL A CA 1
ATOM 1719 C C . VAL A 1 232 ? 11.569 -2.789 3.118 1.00 46.97 232 VAL A C 1
ATOM 1721 O O . VAL A 1 232 ? 11.085 -3.576 3.930 1.00 46.97 232 VAL A O 1
ATOM 1724 N N . TYR A 1 233 ? 10.824 -2.025 2.322 1.00 58.69 233 TYR A N 1
ATOM 1725 C CA . TYR A 1 233 ? 9.367 -2.025 2.286 1.00 58.69 233 TYR A CA 1
ATOM 1726 C C . TYR A 1 233 ? 8.853 -3.113 1.348 1.00 58.69 233 TYR A C 1
ATOM 1728 O O . TYR A 1 233 ? 9.294 -3.229 0.208 1.00 58.69 233 TYR A O 1
ATOM 1736 N N . GLY A 1 234 ? 7.843 -3.861 1.789 1.00 62.44 234 GLY A N 1
ATOM 1737 C CA . GLY A 1 234 ? 7.125 -4.804 0.923 1.00 62.44 234 GLY A CA 1
ATOM 1738 C C . GLY A 1 234 ? 6.121 -4.141 -0.039 1.00 62.44 234 GLY A C 1
ATOM 1739 O O . GLY A 1 234 ? 5.248 -4.814 -0.570 1.00 62.44 234 GLY A O 1
ATOM 1740 N N . VAL A 1 235 ? 6.169 -2.817 -0.211 1.00 70.75 235 VAL A N 1
ATOM 1741 C CA . VAL A 1 235 ? 5.301 -2.083 -1.144 1.00 70.75 235 VAL A CA 1
ATOM 1742 C C . VAL A 1 235 ? 6.137 -1.159 -2.006 1.00 70.75 235 VAL A C 1
ATOM 1744 O O . VAL A 1 235 ? 7.184 -0.676 -1.578 1.00 70.75 235 VAL A O 1
ATOM 1747 N N . SER A 1 236 ? 5.688 -0.920 -3.228 1.00 78.94 236 SER A N 1
ATOM 1748 C CA . SER A 1 236 ? 6.375 -0.050 -4.178 1.00 78.94 236 SER A CA 1
ATOM 1749 C C . SER A 1 236 ? 5.406 0.706 -5.052 1.00 78.94 236 SER A C 1
ATOM 1751 O O . SER A 1 236 ? 4.228 0.348 -5.138 1.00 78.94 236 SER A O 1
ATOM 1753 N N . PHE A 1 237 ? 5.919 1.741 -5.711 1.00 83.00 237 PHE A N 1
ATOM 1754 C CA . PHE A 1 237 ? 5.109 2.627 -6.525 1.00 83.00 237 PHE A CA 1
ATOM 1755 C C . PHE A 1 237 ? 5.547 2.636 -7.984 1.00 83.00 237 PHE A C 1
ATOM 1757 O O . PHE A 1 237 ? 6.735 2.641 -8.311 1.00 83.00 237 PHE A O 1
ATOM 1764 N N . ALA A 1 238 ? 4.555 2.692 -8.867 1.00 87.06 238 ALA A N 1
ATOM 1765 C CA . ALA A 1 238 ? 4.755 2.896 -10.288 1.00 87.06 238 ALA A CA 1
ATOM 1766 C C . ALA A 1 238 ? 4.048 4.169 -10.762 1.00 87.06 238 ALA A C 1
ATOM 1768 O O . ALA A 1 238 ? 2.918 4.458 -10.353 1.00 87.06 238 ALA A O 1
ATOM 1769 N N . THR A 1 239 ? 4.699 4.913 -11.659 1.00 87.75 239 THR A N 1
ATOM 1770 C CA . THR A 1 239 ? 4.004 5.933 -12.451 1.00 87.75 239 THR A CA 1
ATOM 1771 C C . THR A 1 239 ? 3.056 5.224 -13.424 1.00 87.75 239 THR A C 1
ATOM 1773 O O . THR A 1 239 ? 3.524 4.332 -14.137 1.00 87.75 239 THR A O 1
ATOM 1776 N N . PRO A 1 240 ? 1.758 5.580 -13.461 1.00 88.75 240 PRO A N 1
ATOM 1777 C CA . PRO A 1 240 ? 0.772 4.918 -14.315 1.00 88.75 240 PRO A CA 1
ATOM 1778 C C . PRO A 1 240 ? 1.067 5.063 -15.811 1.00 88.75 240 PRO A C 1
ATOM 1780 O O . PRO A 1 240 ? 1.632 6.069 -16.249 1.00 88.75 240 PRO A O 1
ATOM 1783 N N . SER A 1 241 ? 0.642 4.081 -16.607 1.00 91.50 241 SER A N 1
ATOM 1784 C CA . SER A 1 241 ? 0.756 4.119 -18.068 1.00 91.50 241 SER A CA 1
ATOM 1785 C C . SER A 1 241 ? -0.013 5.285 -18.692 1.00 91.50 241 SER A C 1
ATOM 1787 O O . SER A 1 241 ? 0.479 5.854 -19.666 1.00 91.50 241 SER A O 1
ATOM 1789 N N . SER A 1 242 ? -1.152 5.697 -18.123 1.00 85.44 242 SER A N 1
ATOM 1790 C CA . SER A 1 242 ? -1.921 6.855 -18.604 1.00 85.44 242 SER A CA 1
ATOM 1791 C C . SER A 1 242 ? -1.123 8.165 -18.504 1.00 85.44 242 SER A C 1
ATOM 1793 O O . SER A 1 242 ? -1.116 8.971 -19.439 1.00 85.44 242 SER A O 1
ATOM 1795 N N . GLU A 1 243 ? -0.350 8.336 -17.428 1.00 83.50 243 GLU A N 1
ATOM 1796 C CA . GLU A 1 243 ? 0.552 9.481 -17.247 1.00 83.50 243 GLU A CA 1
ATOM 1797 C C . GLU A 1 243 ? 1.778 9.406 -18.167 1.00 83.50 243 GLU A C 1
ATOM 1799 O O . GLU A 1 243 ? 2.147 10.398 -18.802 1.00 83.50 243 GLU A O 1
ATOM 1804 N N . ILE A 1 244 ? 2.390 8.221 -18.294 1.00 88.19 244 ILE A N 1
ATOM 1805 C CA . ILE A 1 244 ? 3.505 7.986 -19.227 1.00 88.19 244 ILE A CA 1
ATOM 1806 C C . ILE A 1 244 ? 3.076 8.341 -20.654 1.00 88.19 244 ILE A C 1
ATOM 1808 O O . ILE A 1 244 ? 3.779 9.088 -21.336 1.00 88.19 244 ILE A O 1
ATOM 1812 N N . ARG A 1 245 ? 1.905 7.862 -21.086 1.00 88.38 245 ARG A N 1
ATOM 1813 C CA . ARG A 1 245 ? 1.336 8.141 -22.408 1.00 88.38 245 ARG A CA 1
ATOM 1814 C C . ARG A 1 245 ? 1.197 9.637 -22.651 1.00 88.38 245 ARG A C 1
ATOM 1816 O O . ARG A 1 245 ? 1.709 10.128 -23.649 1.00 88.38 245 ARG A O 1
ATOM 1823 N N . SER A 1 246 ? 0.559 10.358 -21.729 1.00 83.75 246 SER A N 1
ATOM 1824 C CA . SER A 1 246 ? 0.359 11.811 -21.827 1.00 83.75 246 SER A CA 1
ATOM 1825 C C . SER A 1 246 ? 1.682 12.563 -22.039 1.00 83.75 246 SER A C 1
ATOM 1827 O O . SER A 1 246 ? 1.785 13.462 -22.878 1.00 83.75 246 SER A O 1
ATOM 1829 N N . ILE A 1 247 ? 2.733 12.154 -21.324 1.00 83.88 247 ILE A N 1
ATOM 1830 C CA . ILE A 1 247 ? 4.062 12.768 -21.416 1.00 83.88 247 ILE A CA 1
ATOM 1831 C C . ILE A 1 247 ? 4.749 12.434 -22.741 1.00 83.88 247 ILE A C 1
ATOM 1833 O O . ILE A 1 247 ? 5.296 13.337 -23.375 1.00 83.88 247 ILE A O 1
ATOM 1837 N N . LEU A 1 248 ? 4.716 11.175 -23.178 1.00 87.31 248 LEU A N 1
ATOM 1838 C CA . LEU A 1 248 ? 5.348 10.753 -24.431 1.00 87.31 248 LEU A CA 1
ATOM 1839 C C . LEU A 1 248 ? 4.640 11.343 -25.659 1.00 87.31 248 LEU A C 1
ATOM 1841 O O . LEU A 1 248 ? 5.308 11.870 -26.548 1.00 87.31 248 LEU A O 1
ATOM 1845 N N . GLU A 1 249 ? 3.303 11.380 -25.662 1.00 85.12 249 GLU A N 1
ATOM 1846 C CA . GLU A 1 249 ? 2.510 12.023 -26.718 1.00 85.12 249 GLU A CA 1
ATOM 1847 C C . GLU A 1 249 ? 2.811 13.525 -26.823 1.00 85.12 249 GLU A C 1
ATOM 1849 O O . GLU A 1 249 ? 2.903 14.062 -27.926 1.00 85.12 249 GLU A O 1
ATOM 1854 N N . SER A 1 250 ? 3.032 14.214 -25.695 1.00 79.25 250 SER A N 1
ATOM 1855 C CA . SER A 1 250 ? 3.425 15.635 -25.700 1.00 79.25 250 SER A CA 1
ATOM 1856 C C . SER A 1 250 ? 4.796 15.900 -26.338 1.00 79.25 250 SER A C 1
ATOM 1858 O O . SER A 1 250 ? 5.104 17.042 -26.686 1.00 79.25 250 SER A O 1
ATOM 1860 N N . ALA A 1 251 ? 5.609 14.851 -26.478 1.00 76.62 251 ALA A N 1
ATOM 1861 C CA . ALA A 1 251 ? 6.954 14.878 -27.033 1.00 76.62 251 ALA A CA 1
ATOM 1862 C C . ALA A 1 251 ? 7.042 14.218 -28.421 1.00 76.62 251 ALA A C 1
ATOM 1864 O O . ALA A 1 251 ? 8.146 13.945 -28.883 1.00 76.62 251 ALA A O 1
ATOM 1865 N N . ASP A 1 252 ? 5.901 13.953 -29.069 1.00 83.06 252 ASP A N 1
ATOM 1866 C CA . ASP A 1 252 ? 5.810 13.261 -30.362 1.00 83.06 252 ASP A CA 1
ATOM 1867 C C . ASP A 1 252 ? 6.475 11.861 -30.371 1.00 83.06 252 ASP A C 1
ATOM 1869 O O . ASP A 1 252 ? 6.884 11.366 -31.423 1.00 83.06 252 ASP A O 1
ATOM 1873 N N . VAL A 1 253 ? 6.562 11.198 -29.210 1.00 86.06 253 VAL A N 1
ATOM 1874 C CA . VAL A 1 253 ? 7.011 9.802 -29.088 1.00 86.06 253 VAL A CA 1
ATOM 1875 C C . VAL A 1 253 ? 5.782 8.897 -29.130 1.00 86.06 253 VAL A C 1
ATOM 1877 O O . VAL A 1 253 ? 4.984 8.872 -28.192 1.00 86.06 253 VAL A O 1
ATOM 1880 N N . ALA A 1 254 ? 5.606 8.173 -30.236 1.00 84.62 254 ALA A N 1
ATOM 1881 C CA . ALA A 1 254 ? 4.492 7.246 -30.399 1.00 84.62 254 ALA A CA 1
ATOM 1882 C C . ALA A 1 254 ? 4.738 5.960 -29.598 1.00 84.62 254 ALA A C 1
ATOM 1884 O O . ALA A 1 254 ? 5.825 5.396 -29.649 1.00 84.62 254 ALA A O 1
ATOM 1885 N N . ILE A 1 255 ? 3.710 5.487 -28.894 1.00 88.81 255 ILE A N 1
ATOM 1886 C CA . ILE A 1 255 ? 3.730 4.207 -28.179 1.00 88.81 255 ILE A CA 1
ATOM 1887 C C . ILE A 1 255 ? 2.547 3.344 -28.609 1.00 88.81 255 ILE A C 1
ATOM 1889 O O . ILE A 1 255 ? 1.485 3.861 -28.967 1.00 88.81 255 ILE A O 1
ATOM 1893 N N . ASP A 1 256 ? 2.720 2.028 -28.546 1.00 90.06 256 ASP A N 1
ATOM 1894 C CA . ASP A 1 256 ? 1.621 1.080 -28.710 1.00 90.06 256 ASP A CA 1
ATOM 1895 C C . ASP A 1 256 ? 0.813 1.013 -27.407 1.00 90.06 256 ASP A C 1
ATOM 1897 O O . ASP A 1 256 ? 1.303 0.516 -26.393 1.00 90.06 256 ASP A O 1
ATOM 1901 N N . TYR A 1 257 ? -0.403 1.562 -27.411 1.00 89.69 257 TYR A N 1
ATOM 1902 C CA . TYR A 1 257 ? -1.266 1.668 -26.234 1.00 89.69 257 TYR A CA 1
ATOM 1903 C C . TYR A 1 257 ? -2.654 1.119 -26.549 1.00 89.69 257 TYR A C 1
ATOM 1905 O O . TYR A 1 257 ? -3.346 1.618 -27.441 1.00 89.69 257 TYR A O 1
ATOM 1913 N N . GLU A 1 258 ? -3.084 0.114 -25.792 1.00 86.50 258 GLU A N 1
ATOM 1914 C CA . GLU A 1 258 ? -4.433 -0.426 -25.891 1.00 86.50 258 GLU A CA 1
ATOM 1915 C C . GLU A 1 258 ? -5.361 0.218 -24.861 1.00 86.50 258 GLU A C 1
ATOM 1917 O O . GLU A 1 258 ? -5.246 -0.013 -23.657 1.00 86.50 258 GLU A O 1
ATOM 1922 N N . ASP A 1 259 ? -6.320 0.996 -25.365 1.00 73.25 259 ASP A N 1
ATOM 1923 C CA . ASP A 1 259 ? -7.427 1.510 -24.566 1.00 73.25 259 ASP A CA 1
ATOM 1924 C C . ASP A 1 259 ? -8.372 0.355 -24.207 1.00 73.25 259 ASP A C 1
ATOM 1926 O O . ASP A 1 259 ? -9.016 -0.236 -25.085 1.00 73.25 259 ASP A O 1
ATOM 1930 N N . GLU A 1 260 ? -8.501 0.035 -22.920 1.00 64.25 260 GLU A N 1
ATOM 1931 C CA . GLU A 1 260 ? -9.555 -0.872 -22.479 1.00 64.25 260 GLU A CA 1
ATOM 1932 C C . GLU A 1 260 ? -10.905 -0.154 -22.575 1.00 64.25 260 GLU A C 1
ATOM 1934 O O . GLU A 1 260 ? -11.147 0.900 -21.986 1.00 64.25 260 GLU A O 1
ATOM 1939 N N . ALA A 1 261 ? -11.808 -0.713 -23.381 1.00 48.56 261 ALA A N 1
ATOM 1940 C CA . ALA A 1 261 ? -13.107 -0.125 -23.678 1.00 48.56 261 ALA A CA 1
ATOM 1941 C C . ALA A 1 261 ? -14.105 -0.328 -22.525 1.00 48.56 261 ALA A C 1
ATOM 1943 O O . ALA A 1 261 ? -15.134 -0.951 -22.737 1.00 48.56 261 ALA A O 1
ATOM 1944 N N . GLU A 1 262 ? -13.791 0.157 -21.322 1.00 47.81 262 GLU A N 1
ATOM 1945 C CA . GLU A 1 262 ? -14.716 0.436 -20.213 1.00 47.81 262 GLU A CA 1
ATOM 1946 C C . GLU A 1 262 ? -13.902 0.912 -18.994 1.00 47.81 262 GLU A C 1
ATOM 1948 O O . GLU A 1 262 ? -13.513 0.124 -18.135 1.00 47.81 262 GLU A O 1
ATOM 1953 N N . THR A 1 263 ? -13.692 2.225 -18.854 1.00 43.81 263 THR A N 1
ATOM 1954 C CA . THR A 1 263 ? -13.417 2.774 -17.522 1.00 43.81 263 THR A CA 1
ATOM 1955 C C . THR A 1 263 ? -14.652 2.492 -16.676 1.00 43.81 263 THR A C 1
ATOM 1957 O O . THR A 1 263 ? -15.750 2.982 -16.962 1.00 43.81 263 THR A O 1
ATOM 1960 N N . SER A 1 264 ? -14.512 1.641 -15.660 1.00 41.31 264 SER A N 1
ATOM 1961 C CA . SER A 1 264 ? -15.601 1.295 -14.744 1.00 41.31 264 SER A CA 1
ATOM 1962 C C . SER A 1 264 ? -15.913 2.456 -13.797 1.00 41.31 264 SER A C 1
ATOM 1964 O O . SER A 1 264 ? -15.761 2.371 -12.586 1.00 41.31 264 SER A O 1
ATOM 1966 N N . GLY A 1 265 ? -16.417 3.542 -14.377 1.00 41.94 265 GLY A N 1
ATOM 1967 C CA . GLY A 1 265 ? -17.137 4.596 -13.696 1.00 41.94 265 GLY A CA 1
ATOM 1968 C C . GLY A 1 265 ? -16.267 5.501 -12.835 1.00 41.94 265 GLY A C 1
ATOM 1969 O O . GLY A 1 265 ? -15.379 5.093 -12.094 1.00 41.94 265 GLY A O 1
ATOM 1970 N N . THR A 1 266 ? -16.622 6.776 -12.853 1.00 43.31 266 THR A N 1
ATOM 1971 C CA . THR A 1 266 ? -16.532 7.623 -11.667 1.00 43.31 266 THR A CA 1
ATOM 1972 C C . THR A 1 266 ? -16.877 6.792 -10.425 1.00 43.31 266 THR A C 1
ATOM 1974 O O . THR A 1 266 ? -18.035 6.400 -10.260 1.00 43.31 266 THR A O 1
ATOM 1977 N N . ARG A 1 267 ? -15.874 6.448 -9.607 1.00 54.50 267 ARG A N 1
ATOM 1978 C CA . ARG A 1 267 ? -16.079 5.625 -8.411 1.00 54.50 267 ARG A CA 1
ATOM 1979 C C . ARG A 1 267 ? -17.016 6.390 -7.478 1.00 54.50 267 ARG A C 1
ATOM 1981 O O . ARG A 1 267 ? -16.678 7.485 -7.036 1.00 54.50 267 ARG A O 1
ATOM 1988 N N . GLU A 1 268 ? -18.209 5.847 -7.247 1.00 58.22 268 GLU A N 1
ATOM 1989 C CA . GLU A 1 268 ? -19.209 6.455 -6.367 1.00 58.22 268 GLU A CA 1
ATOM 1990 C C . GLU A 1 268 ? -18.614 6.681 -4.966 1.00 58.22 268 GLU A C 1
ATOM 1992 O O . GLU A 1 268 ? -17.861 5.851 -4.449 1.00 58.22 268 GLU A O 1
ATOM 1997 N N . SER A 1 269 ? -18.938 7.829 -4.365 1.00 71.44 269 SER A N 1
ATOM 1998 C CA . SER A 1 269 ? -18.553 8.170 -2.992 1.00 71.44 269 SER A CA 1
ATOM 1999 C C . SER A 1 269 ? -19.032 7.093 -2.016 1.00 71.44 269 SER A C 1
ATOM 2001 O O . SER A 1 269 ? -20.192 6.676 -2.072 1.00 71.44 269 SER A O 1
ATOM 2003 N N . ILE A 1 270 ? -18.183 6.666 -1.078 1.00 81.44 270 ILE A N 1
ATOM 2004 C CA . ILE A 1 270 ? -18.614 5.734 -0.025 1.00 81.44 270 ILE A CA 1
ATOM 2005 C C . ILE A 1 270 ? -19.581 6.419 0.952 1.00 81.44 270 ILE A C 1
ATOM 2007 O O . ILE A 1 270 ? -20.479 5.765 1.475 1.00 81.44 270 ILE A O 1
ATOM 2011 N N . ILE A 1 271 ? -19.468 7.740 1.132 1.00 87.38 271 ILE A N 1
ATOM 2012 C CA . ILE A 1 271 ? -20.395 8.556 1.926 1.00 87.38 271 ILE A CA 1
ATOM 2013 C C . ILE A 1 271 ? -21.344 9.296 0.975 1.00 87.38 271 ILE A C 1
ATOM 2015 O O . ILE A 1 271 ? -20.984 10.266 0.309 1.00 87.38 271 ILE A O 1
ATOM 2019 N N . GLN A 1 272 ? -22.585 8.830 0.904 1.00 86.62 272 GLN A N 1
ATOM 2020 C CA . GLN A 1 272 ? -23.593 9.267 -0.064 1.00 86.62 272 GLN A CA 1
ATOM 2021 C C . GLN A 1 272 ? -24.092 10.692 0.185 1.00 86.62 272 GLN A C 1
ATOM 2023 O O . GLN A 1 272 ? -24.444 11.397 -0.755 1.00 86.62 272 GLN A O 1
ATOM 2028 N N . ASN A 1 273 ? -24.103 11.138 1.443 1.00 89.50 273 ASN A N 1
ATOM 2029 C CA . ASN A 1 273 ? -24.528 12.486 1.817 1.00 89.50 273 ASN A CA 1
ATOM 2030 C C . ASN A 1 273 ? -23.353 13.448 2.056 1.00 89.50 273 ASN A C 1
ATOM 2032 O O . ASN A 1 273 ? -23.525 14.438 2.762 1.00 89.50 273 ASN A O 1
ATOM 2036 N N . ALA A 1 274 ? -22.171 13.171 1.491 1.00 86.62 274 ALA A N 1
ATOM 2037 C CA . ALA A 1 274 ? -20.954 13.953 1.726 1.00 86.62 274 ALA A CA 1
ATOM 2038 C C . ALA A 1 274 ? -21.140 15.460 1.459 1.00 86.62 274 ALA A C 1
ATOM 2040 O O . ALA A 1 274 ? -20.727 16.273 2.279 1.00 86.62 274 ALA A O 1
ATOM 2041 N N . ASP A 1 275 ? -21.837 15.826 0.378 1.00 84.75 275 ASP A N 1
ATOM 2042 C CA . ASP A 1 275 ? -22.105 17.225 -0.001 1.00 84.75 275 ASP A CA 1
ATOM 2043 C C . ASP A 1 275 ? -23.032 17.979 0.982 1.00 84.75 275 ASP A C 1
ATOM 2045 O O . ASP A 1 275 ? -23.168 19.201 0.902 1.00 84.75 275 ASP A O 1
ATOM 2049 N N . GLU A 1 276 ? -23.700 17.271 1.900 1.00 87.88 276 GLU A N 1
ATOM 2050 C CA . GLU A 1 276 ? -24.599 17.850 2.909 1.00 87.88 276 GLU A CA 1
ATOM 2051 C C . GLU A 1 276 ? -23.943 17.986 4.293 1.00 87.88 276 GLU A C 1
ATOM 2053 O O . GLU A 1 276 ? -24.523 18.600 5.198 1.00 87.88 276 GLU A O 1
ATOM 2058 N N . LEU A 1 277 ? -22.753 17.404 4.474 1.00 89.06 277 LEU A N 1
ATOM 2059 C CA . LEU A 1 277 ? -22.034 17.407 5.743 1.00 89.06 277 LEU A CA 1
ATOM 2060 C C . LEU A 1 277 ? -21.402 18.773 6.030 1.00 89.06 277 LEU A C 1
ATOM 2062 O O . LEU A 1 277 ? -21.160 19.588 5.143 1.00 89.06 277 LEU A O 1
ATOM 2066 N N . ARG A 1 278 ? -21.157 19.039 7.315 1.00 89.50 278 ARG A N 1
ATOM 2067 C CA . ARG A 1 278 ? -20.544 20.284 7.791 1.00 89.50 278 ARG A CA 1
ATOM 2068 C C . ARG A 1 278 ? -19.181 20.009 8.392 1.00 89.50 278 ARG A C 1
ATOM 2070 O O . ARG A 1 278 ? -19.005 18.994 9.058 1.00 89.50 278 ARG A O 1
ATOM 2077 N N . GLU A 1 279 ? -18.286 20.972 8.248 1.00 89.19 279 GLU A N 1
ATOM 2078 C CA . GLU A 1 279 ? -16.984 20.983 8.907 1.00 89.19 279 GLU A CA 1
ATOM 2079 C C . GLU A 1 279 ? -17.102 21.272 10.410 1.00 89.19 279 GLU A C 1
ATOM 2081 O O . GLU A 1 279 ? -17.894 22.106 10.871 1.00 89.19 279 GLU A O 1
ATOM 2086 N N . ALA A 1 280 ? -16.291 20.576 11.200 1.00 90.88 280 ALA A N 1
ATOM 2087 C CA . ALA A 1 280 ? -16.157 20.800 12.626 1.00 90.88 280 ALA A CA 1
ATOM 2088 C C . ALA A 1 280 ? -15.247 21.998 12.913 1.00 90.88 280 ALA A C 1
ATOM 2090 O O . ALA A 1 280 ? -14.094 22.042 12.513 1.00 90.88 280 ALA A O 1
ATOM 2091 N N . SER A 1 281 ? -15.726 22.949 13.716 1.00 87.62 281 SER A N 1
ATOM 2092 C CA . SER A 1 281 ? -15.009 24.206 13.974 1.00 87.62 281 SER A CA 1
ATOM 2093 C C . SER A 1 281 ? -14.276 24.258 15.329 1.00 87.62 281 SER A C 1
ATOM 2095 O O . SER A 1 281 ? -14.052 25.345 15.873 1.00 87.62 281 SER A O 1
ATOM 2097 N N . HIS A 1 282 ? -13.966 23.113 15.947 1.00 88.31 282 HIS A N 1
ATOM 2098 C CA . HIS A 1 282 ? -13.274 23.053 17.247 1.00 88.31 282 HIS A CA 1
ATOM 2099 C C . HIS A 1 282 ? -11.748 23.035 17.092 1.00 88.31 282 HIS A C 1
ATOM 2101 O O . HIS A 1 282 ? -11.234 22.681 16.040 1.00 88.31 282 HIS A O 1
ATOM 2107 N N . SER A 1 283 ? -11.005 23.392 18.147 1.00 85.81 283 SER A N 1
ATOM 2108 C CA . SER A 1 283 ? -9.543 23.589 18.090 1.00 85.81 283 SER A CA 1
ATOM 2109 C C . SER A 1 283 ? -8.786 22.436 17.428 1.00 85.81 283 SER A C 1
ATOM 2111 O O . SER A 1 283 ? -7.989 22.690 16.535 1.00 85.81 283 SER A O 1
ATOM 2113 N N . VAL A 1 284 ? -9.074 21.189 17.817 1.00 87.56 284 VAL A N 1
ATOM 2114 C CA . VAL A 1 284 ? -8.428 20.001 17.232 1.00 87.56 284 VAL A CA 1
ATOM 2115 C C . VAL A 1 284 ? -8.727 19.864 15.737 1.00 87.56 284 VAL A C 1
ATOM 2117 O O . VAL A 1 284 ? -7.799 19.697 14.956 1.00 87.56 284 VAL A O 1
ATOM 2120 N N . ALA A 1 285 ? -9.990 20.002 15.317 1.00 87.94 285 ALA A N 1
ATOM 2121 C CA . ALA A 1 285 ? -10.359 19.928 13.905 1.00 87.94 285 ALA A CA 1
ATOM 2122 C C . ALA A 1 285 ? -9.669 21.029 13.100 1.00 87.94 285 ALA A C 1
ATOM 2124 O O . ALA A 1 285 ? -9.121 20.757 12.048 1.00 87.94 285 ALA A O 1
ATOM 2125 N N . ARG A 1 286 ? -9.595 22.250 13.632 1.00 83.94 286 ARG A N 1
ATOM 2126 C CA . ARG A 1 286 ? -8.926 23.367 12.955 1.00 83.94 286 ARG A CA 1
ATOM 2127 C C . ARG A 1 286 ? -7.405 23.210 12.844 1.00 83.94 286 ARG A C 1
ATOM 2129 O O . ARG A 1 286 ? -6.796 23.871 12.004 1.00 83.94 286 ARG A O 1
ATOM 2136 N N . ILE A 1 287 ? -6.784 22.415 13.718 1.00 80.69 287 ILE A N 1
ATOM 2137 C CA . ILE A 1 287 ? -5.369 22.030 13.606 1.00 80.69 287 ILE A CA 1
ATOM 2138 C C . ILE A 1 287 ? -5.248 20.975 12.516 1.00 80.69 287 ILE A C 1
ATOM 2140 O O . ILE A 1 287 ? -4.541 21.186 11.544 1.00 80.69 287 ILE A O 1
ATOM 2144 N N . LEU A 1 288 ? -6.018 19.894 12.629 1.00 80.56 288 LEU A N 1
ATOM 2145 C CA . LEU A 1 288 ? -6.030 18.819 11.648 1.00 80.56 288 LEU A CA 1
ATOM 2146 C C . LEU A 1 288 ? -6.334 19.355 10.225 1.00 80.56 288 LEU A C 1
ATOM 2148 O O . LEU A 1 288 ? -5.587 19.101 9.299 1.00 80.56 288 LEU A O 1
ATOM 2152 N N . MET A 1 289 ? -7.327 20.206 10.023 1.00 80.19 289 MET A N 1
ATOM 2153 C CA . MET A 1 289 ? -7.667 20.750 8.695 1.00 80.19 289 MET A CA 1
ATOM 2154 C C . MET A 1 289 ? -6.718 21.872 8.224 1.00 80.19 289 MET A C 1
ATOM 2156 O O . MET A 1 289 ? -6.982 22.552 7.236 1.00 80.19 289 MET A O 1
ATOM 2160 N N . ASN A 1 290 ? -5.628 22.129 8.959 1.00 77.44 290 ASN A N 1
ATOM 2161 C CA . ASN A 1 290 ? -4.655 23.188 8.684 1.00 77.44 290 ASN A CA 1
ATOM 2162 C C . ASN A 1 290 ? -5.265 24.612 8.571 1.00 77.44 290 ASN A C 1
ATOM 2164 O O . ASN A 1 290 ? -4.709 25.504 7.934 1.00 77.44 290 ASN A O 1
ATOM 2168 N N . GLU A 1 291 ? -6.405 24.882 9.216 1.00 75.06 291 GLU A N 1
ATOM 2169 C CA . GLU A 1 291 ? -7.079 26.192 9.131 1.00 75.06 291 GLU A CA 1
ATOM 2170 C C . GLU A 1 291 ? -6.395 27.294 9.946 1.00 75.06 291 GLU A C 1
ATOM 2172 O O . GLU A 1 291 ? -6.643 28.491 9.777 1.00 75.06 291 GLU A O 1
ATOM 2177 N N . THR A 1 292 ? -5.642 26.894 10.963 1.00 61.50 292 THR A N 1
ATOM 2178 C CA . THR A 1 292 ? -5.256 27.796 12.047 1.00 61.50 292 THR A CA 1
ATOM 2179 C C . THR A 1 292 ? -3.840 28.330 11.928 1.00 61.50 292 THR A C 1
ATOM 2181 O O . THR A 1 292 ? -3.522 29.285 12.641 1.00 61.50 292 THR A O 1
ATOM 2184 N N . GLY A 1 293 ? -3.011 27.757 11.043 1.00 56.53 293 GLY A N 1
ATOM 2185 C CA . GLY A 1 293 ? -1.600 28.126 10.885 1.00 56.53 293 GLY A CA 1
ATOM 2186 C C . GLY A 1 293 ? -0.876 28.264 12.232 1.00 56.53 293 GLY A C 1
ATOM 2187 O O . GLY A 1 293 ? -0.113 29.214 12.419 1.00 56.53 293 GLY A O 1
ATOM 2188 N N . VAL A 1 294 ? -1.229 27.429 13.225 1.00 46.25 294 VAL A N 1
ATOM 2189 C CA . VAL A 1 294 ? -0.932 27.707 14.642 1.00 46.25 294 VAL A CA 1
ATOM 2190 C C . VAL A 1 294 ? 0.568 27.736 14.877 1.00 46.25 294 VAL A C 1
ATOM 2192 O O . VAL A 1 294 ? 1.292 26.797 14.568 1.00 46.25 294 VAL A O 1
ATOM 2195 N N . TYR A 1 295 ? 1.007 28.807 15.532 1.00 45.38 295 TYR A N 1
ATOM 2196 C CA . TYR A 1 295 ? 2.325 28.935 16.131 1.00 45.38 295 TYR A CA 1
ATOM 2197 C C . TYR A 1 295 ? 2.383 28.147 17.445 1.00 45.38 295 TYR A C 1
ATOM 2199 O O . TYR A 1 295 ? 1.805 28.580 18.448 1.00 45.38 295 TYR A O 1
ATOM 2207 N N . ILE A 1 296 ? 3.093 27.018 17.463 1.00 48.97 296 ILE A N 1
ATOM 2208 C CA . ILE A 1 296 ? 3.334 26.249 18.689 1.00 48.97 296 ILE A CA 1
ATOM 2209 C C . ILE A 1 296 ? 4.843 26.184 18.944 1.00 48.97 296 ILE A C 1
ATOM 2211 O O . ILE A 1 296 ? 5.515 25.185 18.719 1.00 48.97 296 ILE A O 1
ATOM 2215 N N . GLY A 1 297 ? 5.399 27.308 19.407 1.00 52.34 297 GLY A N 1
ATOM 2216 C CA . GLY A 1 297 ? 6.817 27.408 19.765 1.00 52.34 297 GLY A CA 1
ATOM 2217 C C . GLY A 1 297 ? 7.751 27.502 18.552 1.00 52.34 297 GLY A C 1
ATOM 2218 O O . GLY A 1 297 ? 7.508 28.291 17.646 1.00 52.34 297 GLY A O 1
ATOM 2219 N N . THR A 1 298 ? 8.866 26.763 18.565 1.00 43.31 298 THR A N 1
ATOM 2220 C CA . THR A 1 298 ? 9.901 26.788 17.507 1.00 43.31 298 THR A CA 1
ATOM 2221 C C . THR A 1 298 ? 9.564 25.946 16.272 1.00 43.31 298 THR A C 1
ATOM 2223 O O . THR A 1 298 ? 10.348 25.946 15.328 1.00 43.31 298 THR A O 1
ATOM 2226 N N . LEU A 1 299 ? 8.429 25.245 16.267 1.00 49.34 299 LEU A N 1
ATOM 2227 C CA . LEU A 1 299 ? 7.937 24.444 15.146 1.00 49.34 299 LEU A CA 1
ATOM 2228 C C . LEU A 1 299 ? 6.898 25.282 14.385 1.00 49.34 299 LEU A C 1
ATOM 2230 O O . LEU A 1 299 ? 5.783 25.495 14.860 1.00 49.34 299 LEU A O 1
ATOM 2234 N N . TYR A 1 300 ? 7.294 25.847 13.246 1.00 43.56 300 TYR A N 1
ATOM 2235 C CA . TYR A 1 300 ? 6.394 26.580 12.347 1.00 43.56 300 TYR A CA 1
ATOM 2236 C C . TYR A 1 300 ? 5.466 25.581 11.622 1.00 43.56 300 TYR A C 1
ATOM 2238 O O . TYR A 1 300 ? 5.974 24.650 11.061 1.00 43.56 300 TYR A O 1
ATOM 2246 N N . ASN A 1 301 ? 4.150 25.780 11.516 1.00 48.75 301 ASN A N 1
ATOM 2247 C CA . ASN A 1 301 ? 3.294 25.287 10.403 1.00 48.75 301 ASN A CA 1
ATOM 2248 C C . ASN A 1 301 ? 2.956 23.785 10.141 1.00 48.75 301 ASN A C 1
ATOM 2250 O O . ASN A 1 301 ? 2.210 23.559 9.194 1.00 48.75 301 ASN A O 1
ATOM 2254 N N . TYR A 1 302 ? 3.403 22.765 10.880 1.00 56.53 302 TYR A N 1
ATOM 2255 C CA . TYR A 1 302 ? 3.453 21.404 10.280 1.00 56.53 302 TYR A CA 1
ATOM 2256 C C . TYR A 1 302 ? 2.343 20.382 10.573 1.00 56.53 302 TYR A C 1
ATOM 2258 O O . TYR A 1 302 ? 2.497 19.236 10.183 1.00 56.53 302 TYR A O 1
ATOM 2266 N N . ILE A 1 303 ? 1.236 20.713 11.244 1.00 61.44 303 ILE A N 1
ATOM 2267 C CA . ILE A 1 303 ? 0.232 19.687 11.595 1.00 61.44 303 ILE A CA 1
ATOM 2268 C C . ILE A 1 303 ? -1.083 19.983 10.892 1.00 61.44 303 ILE A C 1
ATOM 2270 O O . ILE A 1 303 ? -1.717 20.990 11.194 1.00 61.44 303 ILE A O 1
ATOM 2274 N N . GLY A 1 304 ? -1.470 19.087 9.981 1.00 68.81 304 GLY A N 1
ATOM 2275 C CA . GLY A 1 304 ? -2.755 19.098 9.290 1.00 68.81 304 GLY A CA 1
ATOM 2276 C C . GLY A 1 304 ? -2.670 19.005 7.764 1.00 68.81 304 GLY A C 1
ATOM 2277 O O . GLY A 1 304 ? -1.584 19.016 7.192 1.00 68.81 304 GLY A O 1
ATOM 2278 N N . SER A 1 305 ? -3.819 18.909 7.096 1.00 72.75 305 SER A N 1
ATOM 2279 C CA . SER A 1 305 ? -3.943 18.957 5.635 1.00 72.75 305 SER A CA 1
ATOM 2280 C C . SER A 1 305 ? -5.273 19.572 5.217 1.00 72.75 305 SER A C 1
ATOM 2282 O O . SER A 1 305 ? -6.278 19.407 5.898 1.00 72.75 305 SER A O 1
ATOM 2284 N N . SER A 1 306 ? -5.271 20.250 4.070 1.00 74.44 306 SER A N 1
ATOM 2285 C CA . SER A 1 306 ? -6.486 20.729 3.401 1.00 74.44 306 SER A CA 1
ATOM 2286 C C . SER A 1 306 ? -7.158 19.655 2.537 1.00 74.44 306 SER A C 1
ATOM 2288 O O . SER A 1 306 ? -8.070 19.960 1.783 1.00 74.44 306 SER A O 1
ATOM 2290 N N . ASP A 1 307 ? -6.648 18.425 2.567 1.00 73.94 307 ASP A N 1
ATOM 2291 C CA . ASP A 1 307 ? -7.157 17.293 1.789 1.00 73.94 307 ASP A CA 1
ATOM 2292 C C . ASP A 1 307 ? -8.274 16.529 2.517 1.00 73.94 307 ASP A C 1
ATOM 2294 O O . ASP A 1 307 ? -8.820 15.550 2.012 1.00 73.94 307 ASP A O 1
ATOM 2298 N N . TYR A 1 308 ? -8.621 16.968 3.727 1.00 79.00 308 TYR A N 1
ATOM 2299 C CA . TYR A 1 308 ? -9.665 16.360 4.526 1.00 79.00 308 TYR A CA 1
ATOM 2300 C C . TYR A 1 308 ? -10.385 17.371 5.401 1.00 79.00 308 TYR A C 1
ATOM 2302 O O . TYR A 1 308 ? -9.824 18.402 5.773 1.00 79.00 308 TYR A O 1
ATOM 2310 N N . PHE A 1 309 ? -11.578 16.988 5.846 1.00 83.88 309 PHE A N 1
ATOM 2311 C CA . PHE A 1 309 ? -12.283 17.706 6.896 1.00 83.88 309 PHE A CA 1
ATOM 2312 C C . PHE A 1 309 ? -12.878 16.783 7.953 1.00 83.88 309 PHE A C 1
ATOM 2314 O O . PHE A 1 309 ? -13.146 15.601 7.729 1.00 83.88 309 PHE A O 1
ATOM 2321 N N . VAL A 1 310 ? -13.054 17.334 9.151 1.00 89.56 310 VAL A N 1
ATOM 2322 C CA . VAL A 1 310 ? -13.597 16.622 10.309 1.00 89.56 310 VAL A CA 1
ATOM 2323 C C . VAL A 1 310 ? -15.093 16.878 10.407 1.00 89.56 310 VAL A C 1
ATOM 2325 O O . VAL A 1 310 ? -15.529 18.028 10.394 1.00 89.56 310 VAL A O 1
ATOM 2328 N N . ILE A 1 311 ? -15.878 15.819 10.591 1.00 92.50 311 ILE A N 1
ATOM 2329 C CA . ILE A 1 311 ? -17.320 15.922 10.822 1.00 92.50 311 ILE A CA 1
ATOM 2330 C C . ILE A 1 311 ? -17.599 16.127 12.315 1.00 92.50 311 ILE A C 1
ATOM 2332 O O . ILE A 1 311 ? -17.061 15.393 13.148 1.00 92.50 311 ILE A O 1
ATOM 2336 N N . PRO A 1 312 ? -18.474 17.075 12.700 1.00 93.19 312 PRO A N 1
ATOM 2337 C CA . PRO A 1 312 ? -18.933 17.197 14.072 1.00 93.19 312 PRO A CA 1
ATOM 2338 C C . PRO A 1 312 ? -19.557 15.892 14.575 1.00 93.19 312 PRO A C 1
ATOM 2340 O O . PRO A 1 312 ? -20.365 15.258 13.892 1.00 93.19 312 PRO A O 1
ATOM 2343 N N . GLY A 1 313 ? -19.242 15.517 15.815 1.00 91.94 313 GLY A N 1
ATOM 2344 C CA . GLY A 1 313 ? -19.882 14.375 16.462 1.00 91.94 313 GLY A CA 1
ATOM 2345 C C . GLY A 1 313 ? -21.410 14.521 16.495 1.00 91.94 313 GLY A C 1
ATOM 2346 O O . GLY A 1 313 ? -21.942 15.594 16.788 1.00 91.94 313 GLY A O 1
ATOM 2347 N N . GLY A 1 314 ? -22.117 13.429 16.201 1.00 87.75 314 GLY A N 1
ATOM 2348 C CA . GLY A 1 314 ? -23.581 13.365 16.202 1.00 87.75 314 GLY A CA 1
ATOM 2349 C C . GLY A 1 314 ? -24.272 13.781 14.897 1.00 87.75 314 GLY A C 1
ATOM 2350 O O . GLY A 1 314 ? -25.479 13.552 14.778 1.00 87.75 314 GLY A O 1
ATOM 2351 N N . GLU A 1 315 ? -23.541 14.330 13.917 1.00 93.38 315 GLU A N 1
ATOM 2352 C CA . GLU A 1 315 ? -24.048 14.470 12.544 1.00 93.38 315 GLU A CA 1
ATOM 2353 C C . GLU A 1 315 ? -24.392 13.092 11.960 1.00 93.38 315 GLU A C 1
ATOM 2355 O O . GLU A 1 315 ? -23.828 12.065 12.361 1.00 93.38 315 GLU A O 1
ATOM 2360 N N . THR A 1 316 ? -25.353 13.073 11.038 1.00 95.31 316 THR A N 1
ATOM 2361 C CA . THR A 1 316 ? -25.796 11.841 10.373 1.00 95.31 316 THR A CA 1
ATOM 2362 C C . THR A 1 316 ? -24.958 11.586 9.131 1.00 95.31 316 THR A C 1
ATOM 2364 O O . THR A 1 316 ? -24.880 12.445 8.256 1.00 95.31 316 THR A O 1
ATOM 2367 N N . VAL A 1 317 ? -24.372 10.396 9.040 1.00 93.88 317 VAL A N 1
ATOM 2368 C CA . VAL A 1 317 ? -23.535 9.970 7.916 1.00 93.88 317 VAL A CA 1
ATOM 2369 C C . VAL A 1 317 ? -24.197 8.778 7.239 1.00 93.88 317 VAL A C 1
ATOM 2371 O O . VAL A 1 317 ? -24.589 7.819 7.906 1.00 93.88 317 VAL A O 1
ATOM 2374 N N . VAL A 1 318 ? -24.347 8.857 5.920 1.00 93.12 318 VAL A N 1
ATOM 2375 C CA . VAL A 1 318 ? -24.987 7.829 5.100 1.00 93.12 318 VAL A CA 1
ATOM 2376 C C . VAL A 1 318 ? -23.935 7.169 4.223 1.00 93.12 318 VAL A C 1
ATOM 2378 O O . VAL A 1 318 ? -23.387 7.804 3.328 1.00 93.12 318 VAL A O 1
ATOM 2381 N N . PHE A 1 319 ? -23.674 5.893 4.470 1.00 90.94 319 PHE A N 1
ATOM 2382 C CA . PHE A 1 319 ? -22.767 5.063 3.690 1.00 90.94 319 PHE A CA 1
ATOM 2383 C C . PHE A 1 319 ? -23.484 4.407 2.512 1.00 90.94 319 PHE A C 1
ATOM 2385 O O . PHE A 1 319 ? -24.683 4.131 2.569 1.00 90.94 319 PHE A O 1
ATOM 2392 N N . SER A 1 320 ? -22.747 4.131 1.443 1.00 87.12 320 SER A N 1
ATOM 2393 C CA . SER A 1 320 ? -23.221 3.301 0.341 1.00 87.12 320 SER A CA 1
ATOM 2394 C C . SER A 1 320 ? -23.254 1.831 0.753 1.00 87.12 320 SER A C 1
ATOM 2396 O O . SER A 1 320 ? -22.300 1.322 1.333 1.00 87.12 320 SER A O 1
ATOM 2398 N N . GLY A 1 321 ? -24.341 1.132 0.431 1.00 82.38 321 GLY A N 1
ATOM 2399 C CA . GLY A 1 321 ? -24.420 -0.330 0.484 1.00 82.38 321 GLY A CA 1
ATOM 2400 C C . GLY A 1 321 ? -23.928 -1.005 -0.800 1.00 82.38 321 GLY A C 1
ATOM 2401 O O . GLY A 1 321 ? -23.966 -2.233 -0.902 1.00 82.38 321 GLY A O 1
ATOM 2402 N N . SER A 1 322 ? -23.508 -0.224 -1.801 1.00 76.94 322 SER A N 1
ATOM 2403 C CA . SER A 1 322 ? -22.912 -0.749 -3.027 1.00 76.94 322 SER A CA 1
ATOM 2404 C C . SER A 1 322 ? -21.563 -1.387 -2.715 1.00 76.94 322 SER A C 1
ATOM 2406 O O . SER A 1 322 ? -20.706 -0.764 -2.103 1.00 76.94 322 SER A O 1
ATOM 2408 N N . LYS A 1 323 ? -21.360 -2.617 -3.187 1.00 72.81 323 LYS A N 1
ATOM 2409 C CA . LYS A 1 323 ? -20.063 -3.295 -3.116 1.00 72.81 323 LYS A CA 1
ATOM 2410 C C . LYS A 1 323 ? -19.245 -3.036 -4.371 1.00 72.81 323 LYS A C 1
ATOM 2412 O O . LYS A 1 323 ? -19.805 -2.922 -5.469 1.00 72.81 323 LYS A O 1
ATOM 2417 N N . LEU A 1 324 ? -17.923 -3.042 -4.218 1.00 72.25 324 LEU A N 1
ATOM 2418 C CA . LEU A 1 324 ? -17.007 -3.182 -5.344 1.00 72.25 324 LEU A CA 1
ATOM 2419 C C . LEU A 1 324 ? -17.372 -4.446 -6.138 1.00 72.25 324 LEU A C 1
ATOM 2421 O O . LEU A 1 324 ? -17.634 -5.510 -5.573 1.00 72.25 324 LEU A O 1
ATOM 2425 N N . ARG A 1 325 ? -17.452 -4.317 -7.463 1.00 68.56 325 ARG A N 1
ATOM 2426 C CA . ARG A 1 325 ? -17.817 -5.429 -8.346 1.00 68.56 325 ARG A CA 1
ATOM 2427 C C . ARG A 1 325 ? -16.571 -6.221 -8.714 1.00 68.56 325 ARG A C 1
ATOM 2429 O O . ARG A 1 325 ? -15.561 -5.635 -9.084 1.00 68.56 325 ARG A O 1
ATOM 2436 N N . THR A 1 326 ? -16.685 -7.541 -8.682 1.00 69.38 326 THR A N 1
ATOM 2437 C CA . THR A 1 326 ? -15.684 -8.470 -9.215 1.00 69.38 326 THR A CA 1
ATOM 2438 C C . THR A 1 326 ? -16.271 -9.253 -10.380 1.00 69.38 326 THR A C 1
ATOM 2440 O O . THR A 1 326 ? -17.480 -9.493 -10.445 1.00 69.38 326 THR A O 1
ATOM 2443 N N . GLY A 1 327 ? -15.418 -9.598 -11.342 1.00 68.62 327 GLY A N 1
ATOM 2444 C CA . GLY A 1 327 ? -15.783 -10.424 -12.488 1.00 68.62 327 GLY A CA 1
ATOM 2445 C C . GLY A 1 327 ? -15.640 -11.914 -12.177 1.00 68.62 327 GLY A C 1
ATOM 2446 O O . GLY A 1 327 ? -14.993 -12.308 -11.208 1.00 68.62 327 GLY A O 1
ATOM 2447 N N . GLU A 1 328 ? -16.191 -12.772 -13.040 1.00 66.62 328 GLU A N 1
ATOM 2448 C CA . GLU A 1 328 ? -16.052 -14.236 -12.910 1.00 66.62 328 GLU A CA 1
ATOM 2449 C C . GLU A 1 328 ? -14.587 -14.712 -12.976 1.00 66.62 328 GLU A C 1
ATOM 2451 O O . GLU A 1 328 ? -14.264 -15.794 -12.488 1.00 66.62 328 GLU A O 1
ATOM 2456 N N . THR A 1 329 ? -13.698 -13.909 -13.565 1.00 76.75 329 THR A N 1
ATOM 2457 C CA . THR A 1 329 ? -12.266 -14.194 -13.740 1.00 76.75 329 THR A CA 1
ATOM 2458 C C . THR A 1 329 ? -11.375 -13.528 -12.691 1.00 76.75 329 THR A C 1
ATOM 2460 O O . THR A 1 329 ? -10.156 -13.591 -12.821 1.00 76.75 329 THR A O 1
ATOM 2463 N N . SER A 1 330 ? -11.951 -12.887 -11.668 1.00 85.94 330 SER A N 1
ATOM 2464 C CA . SER A 1 330 ? -11.174 -12.173 -10.653 1.00 85.94 330 SER A CA 1
ATOM 2465 C C . SER A 1 330 ? -10.289 -13.110 -9.820 1.00 85.94 330 SER A C 1
ATOM 2467 O O . SER A 1 330 ? -10.705 -14.213 -9.450 1.00 85.94 330 SER A O 1
ATOM 2469 N N . THR A 1 331 ? -9.082 -12.654 -9.479 1.00 91.69 331 THR A N 1
ATOM 2470 C CA . THR A 1 331 ? -8.150 -13.330 -8.565 1.00 91.69 331 THR A CA 1
ATOM 2471 C C . THR A 1 331 ? -8.737 -13.429 -7.150 1.00 91.69 331 THR A C 1
ATOM 2473 O O . THR A 1 331 ? -9.743 -12.794 -6.817 1.00 91.69 331 THR A O 1
ATOM 2476 N N . ALA A 1 332 ? -8.121 -14.244 -6.288 1.00 93.56 332 ALA A N 1
ATOM 2477 C CA . ALA A 1 332 ? -8.500 -14.293 -4.875 1.00 93.56 332 ALA A CA 1
ATOM 2478 C C . ALA A 1 332 ? -8.288 -12.933 -4.187 1.00 93.56 332 ALA A C 1
ATOM 2480 O O . ALA A 1 332 ? -9.204 -12.449 -3.527 1.00 93.56 332 ALA A O 1
ATOM 2481 N N . ALA A 1 333 ? -7.164 -12.260 -4.449 1.00 94.44 333 ALA A N 1
ATOM 2482 C CA . ALA A 1 333 ? -6.901 -10.917 -3.938 1.00 94.44 333 ALA A CA 1
ATOM 2483 C C . ALA A 1 333 ? -7.965 -9.897 -4.385 1.00 94.44 333 ALA A C 1
ATOM 2485 O O . ALA A 1 333 ? -8.438 -9.122 -3.558 1.00 94.44 333 ALA A O 1
ATOM 2486 N N . GLN A 1 334 ? -8.409 -9.932 -5.651 1.00 93.12 334 GLN A N 1
ATOM 2487 C CA . GLN A 1 334 ? -9.489 -9.060 -6.139 1.00 93.12 334 GLN A CA 1
ATOM 2488 C C . GLN A 1 334 ? -10.805 -9.283 -5.386 1.00 93.12 334 GLN A C 1
ATOM 2490 O O . GLN A 1 334 ? -11.490 -8.322 -5.035 1.00 93.12 334 GLN A O 1
ATOM 2495 N N . ARG A 1 335 ? -11.168 -10.544 -5.113 1.00 92.75 335 ARG A N 1
ATOM 2496 C CA . ARG A 1 335 ? -12.375 -10.868 -4.333 1.00 92.75 335 ARG A CA 1
ATOM 2497 C C . ARG A 1 335 ? -12.260 -10.389 -2.892 1.00 92.75 335 ARG A C 1
ATOM 2499 O O . ARG A 1 335 ? -13.148 -9.688 -2.419 1.00 92.75 335 ARG A O 1
ATOM 2506 N N . VAL A 1 336 ? -11.142 -10.694 -2.237 1.00 95.19 336 VAL A N 1
ATOM 2507 C CA . VAL A 1 336 ? -10.883 -10.286 -0.853 1.00 95.19 336 VAL A CA 1
ATOM 2508 C C . VAL A 1 336 ? -10.902 -8.763 -0.716 1.00 95.19 336 VAL A C 1
ATOM 2510 O O . VAL A 1 336 ? -11.551 -8.243 0.193 1.00 95.19 336 VAL A O 1
ATOM 2513 N N . ALA A 1 337 ? -10.266 -8.045 -1.646 1.00 91.81 337 ALA A N 1
ATOM 2514 C CA . ALA A 1 337 ? -10.287 -6.589 -1.706 1.00 91.81 337 ALA A CA 1
ATOM 2515 C C . ALA A 1 337 ? -11.714 -6.044 -1.861 1.00 91.81 337 ALA A C 1
ATOM 2517 O O . ALA A 1 337 ? -12.144 -5.199 -1.076 1.00 91.81 337 ALA A O 1
ATOM 2518 N N . ALA A 1 338 ? -12.473 -6.553 -2.834 1.00 88.81 338 ALA A N 1
ATOM 2519 C CA . ALA A 1 338 ? -13.831 -6.088 -3.094 1.00 88.81 338 ALA A CA 1
ATOM 2520 C C . ALA A 1 338 ? -14.796 -6.318 -1.921 1.00 88.81 338 ALA A C 1
ATOM 2522 O O . ALA A 1 338 ? -15.739 -5.550 -1.733 1.00 88.81 338 ALA A O 1
ATOM 2523 N N . GLU A 1 339 ? -14.562 -7.361 -1.126 1.00 89.81 339 GLU A N 1
ATOM 2524 C CA . GLU A 1 339 ? -15.397 -7.707 0.022 1.00 89.81 339 GLU A CA 1
ATOM 2525 C C . GLU A 1 339 ? -15.002 -6.996 1.323 1.00 89.81 339 GLU A C 1
ATOM 2527 O O . GLU A 1 339 ? -15.836 -6.927 2.230 1.00 89.81 339 GLU A O 1
ATOM 2532 N N . ASN A 1 340 ? -13.766 -6.489 1.444 1.00 92.44 340 ASN A N 1
ATOM 2533 C CA . ASN A 1 340 ? -13.220 -6.037 2.732 1.00 92.44 340 ASN A CA 1
ATOM 2534 C C . ASN A 1 340 ? -12.572 -4.645 2.756 1.00 92.44 340 ASN A C 1
ATOM 2536 O O . ASN A 1 340 ? -12.360 -4.119 3.852 1.00 92.44 340 ASN A O 1
ATOM 2540 N N . LEU A 1 341 ? -12.300 -4.010 1.610 1.00 87.94 341 LEU A N 1
ATOM 2541 C CA . LEU A 1 341 ? -11.725 -2.656 1.590 1.00 87.94 341 LEU A CA 1
ATOM 2542 C C . LEU A 1 341 ? -12.635 -1.638 2.287 1.00 87.94 341 LEU A C 1
ATOM 2544 O O . LEU A 1 341 ? -12.179 -0.939 3.184 1.00 87.94 341 LEU A O 1
ATOM 2548 N N . ASP A 1 342 ? -13.930 -1.633 1.966 1.00 84.94 342 ASP A N 1
ATOM 2549 C CA . ASP A 1 342 ? -14.905 -0.679 2.526 1.00 84.94 342 ASP A CA 1
ATOM 2550 C C . ASP A 1 342 ? -15.223 -0.931 4.016 1.00 84.94 342 ASP A C 1
ATOM 2552 O O . ASP A 1 342 ? -15.894 -0.133 4.670 1.00 84.94 342 ASP A O 1
ATOM 2556 N N . LYS A 1 343 ? -14.733 -2.048 4.568 1.00 89.81 343 LYS A N 1
ATOM 2557 C CA . LYS A 1 343 ? -14.859 -2.417 5.987 1.00 89.81 343 LYS A CA 1
ATOM 2558 C C . LYS A 1 343 ? -13.613 -2.080 6.791 1.00 89.81 343 LYS A C 1
ATOM 2560 O O . LYS A 1 343 ? -13.660 -2.123 8.020 1.00 89.81 343 LYS A O 1
ATOM 2565 N N . THR A 1 344 ? -12.510 -1.787 6.109 1.00 91.50 344 THR A N 1
ATOM 2566 C CA . THR A 1 344 ? -11.231 -1.435 6.717 1.00 91.50 344 THR A CA 1
ATOM 2567 C C . THR A 1 344 ? -11.092 0.080 6.718 1.00 91.50 344 THR A C 1
ATOM 2569 O O . THR A 1 344 ? -11.338 0.744 5.717 1.00 91.50 344 THR A O 1
ATOM 2572 N N . VAL A 1 345 ? -10.711 0.644 7.857 1.00 88.12 345 VAL A N 1
ATOM 2573 C CA . VAL A 1 345 ? -10.662 2.090 8.083 1.00 88.12 345 VAL A CA 1
ATOM 2574 C C . VAL A 1 345 ? -9.259 2.532 8.466 1.00 88.12 345 VAL A C 1
ATOM 2576 O O . VAL A 1 345 ? -8.549 1.824 9.181 1.00 88.12 345 VAL A O 1
ATOM 2579 N N . LYS A 1 346 ? -8.875 3.735 8.032 1.00 89.00 346 LYS A N 1
ATOM 2580 C CA . LYS A 1 346 ? -7.692 4.433 8.548 1.00 89.00 346 LYS A CA 1
ATOM 2581 C C . LYS A 1 346 ? -8.038 5.057 9.899 1.00 89.00 346 LYS A C 1
ATOM 2583 O O . LYS A 1 346 ? -9.048 5.749 10.006 1.00 89.00 346 LYS A O 1
ATOM 2588 N N . ILE A 1 347 ? -7.186 4.866 10.900 1.00 91.25 347 ILE A N 1
ATOM 2589 C CA . ILE A 1 347 ? -7.303 5.491 12.223 1.00 91.25 347 ILE A CA 1
ATOM 2590 C C . ILE A 1 347 ? -6.257 6.593 12.347 1.00 91.25 347 ILE A C 1
ATOM 2592 O O . ILE A 1 347 ? -5.085 6.378 12.048 1.00 91.25 347 ILE A O 1
ATOM 2596 N N . ILE A 1 348 ? -6.695 7.761 12.810 1.00 89.06 348 ILE A N 1
ATOM 2597 C CA . ILE A 1 348 ? -5.859 8.927 13.096 1.00 89.06 348 ILE A CA 1
ATOM 2598 C C . ILE A 1 348 ? -6.062 9.306 14.560 1.00 89.06 348 ILE A C 1
ATOM 2600 O O . ILE A 1 348 ? -7.194 9.483 15.015 1.00 89.06 348 ILE A O 1
ATOM 2604 N N . VAL A 1 349 ? -4.964 9.455 15.291 1.00 90.19 349 VAL A N 1
ATOM 2605 C CA . VAL A 1 349 ? -4.957 9.839 16.703 1.00 90.19 349 VAL A CA 1
ATOM 2606 C C . VAL A 1 349 ? -4.183 11.133 16.856 1.00 90.19 349 VAL A C 1
ATOM 2608 O O . VAL A 1 349 ? -3.030 11.209 16.459 1.00 90.19 349 VAL A O 1
ATOM 2611 N N . TYR A 1 350 ? -4.806 12.140 17.457 1.00 89.75 350 TYR A N 1
ATOM 2612 C CA . TYR A 1 350 ? -4.184 13.419 17.786 1.00 89.75 350 TYR A CA 1
ATOM 2613 C C . TYR A 1 350 ? -4.002 13.555 19.299 1.00 89.75 350 TYR A C 1
ATOM 2615 O O . TYR A 1 350 ? -4.919 13.241 20.063 1.00 89.75 350 TYR A O 1
ATOM 2623 N N . PHE A 1 351 ? -2.863 14.093 19.729 1.00 87.62 351 PHE A N 1
ATOM 2624 C CA . PHE A 1 351 ? -2.601 14.465 21.120 1.00 87.62 351 PHE A CA 1
ATOM 2625 C C . PHE A 1 351 ? -1.758 15.741 21.202 1.00 87.62 351 PHE A C 1
ATOM 2627 O O . PHE A 1 351 ? -1.030 16.067 20.269 1.00 87.62 351 PHE A O 1
ATOM 2634 N N . ASP A 1 352 ? -1.861 16.466 22.318 1.00 85.88 352 ASP A N 1
ATOM 2635 C CA . ASP A 1 352 ? -1.124 17.714 22.577 1.00 85.88 352 ASP A CA 1
ATOM 2636 C C . ASP A 1 352 ? -0.315 17.715 23.890 1.00 85.88 352 ASP A C 1
ATOM 2638 O O . ASP A 1 352 ? 0.341 18.706 24.235 1.00 85.88 352 ASP A O 1
ATOM 2642 N N . HIS A 1 353 ? -0.298 16.583 24.596 1.00 84.00 353 HIS A N 1
ATOM 2643 C CA . HIS A 1 353 ? 0.518 16.346 25.782 1.00 84.00 353 HIS A CA 1
ATOM 2644 C C . HIS A 1 353 ? 0.838 14.859 25.967 1.00 84.00 353 HIS A C 1
ATOM 2646 O O . HIS A 1 353 ? 0.053 13.982 25.595 1.00 84.00 353 HIS A O 1
ATOM 2652 N N . ILE A 1 354 ? 1.962 14.588 26.630 1.00 82.69 354 ILE A N 1
ATOM 2653 C CA . ILE A 1 354 ? 2.330 13.278 27.177 1.00 82.69 354 ILE A CA 1
ATOM 2654 C C . ILE A 1 354 ? 2.525 13.455 28.683 1.00 82.69 354 ILE A C 1
ATOM 2656 O O . ILE A 1 354 ? 3.414 14.194 29.123 1.00 82.69 354 ILE A O 1
ATOM 2660 N N . GLY A 1 355 ? 1.667 12.815 29.482 1.00 81.62 355 GLY A N 1
ATOM 2661 C CA . GLY A 1 355 ? 1.522 13.169 30.896 1.00 81.62 355 GLY A CA 1
ATOM 2662 C C . GLY A 1 355 ? 1.320 14.682 31.082 1.00 81.62 355 GLY A C 1
ATOM 2663 O O . GLY A 1 355 ? 0.503 15.297 30.407 1.00 81.62 355 GLY A O 1
ATOM 2664 N N . ASP A 1 356 ? 2.114 15.310 31.951 1.00 82.50 356 ASP A N 1
ATOM 2665 C CA . ASP A 1 356 ? 2.042 16.762 32.192 1.00 82.50 356 ASP A CA 1
ATOM 2666 C C . ASP A 1 356 ? 2.854 17.613 31.189 1.00 82.50 356 ASP A C 1
ATOM 2668 O O . ASP A 1 356 ? 2.897 18.841 31.312 1.00 82.50 356 ASP A O 1
ATOM 2672 N N . GLN A 1 357 ? 3.565 16.996 30.237 1.00 83.44 357 GLN A N 1
ATOM 2673 C CA . GLN A 1 357 ? 4.444 17.708 29.304 1.00 83.44 357 GLN A CA 1
ATOM 2674 C C . GLN A 1 357 ? 3.717 18.025 27.989 1.00 83.44 357 GLN A C 1
ATOM 2676 O O . GLN A 1 357 ? 3.201 17.103 27.358 1.00 83.44 357 GLN A O 1
ATOM 2681 N N . PRO A 1 358 ? 3.711 19.290 27.524 1.00 81.81 358 PRO A N 1
ATOM 2682 C CA . PRO A 1 358 ? 3.202 19.631 26.199 1.00 81.81 358 PRO A CA 1
ATOM 2683 C C . PRO A 1 358 ? 3.985 18.888 25.113 1.00 81.81 358 PRO A C 1
ATOM 2685 O O . PRO A 1 358 ? 5.208 19.010 25.033 1.00 81.81 358 PRO A O 1
ATOM 2688 N N . ALA A 1 359 ? 3.278 18.132 24.283 1.00 79.75 359 ALA A N 1
ATOM 2689 C CA . ALA A 1 359 ? 3.844 17.321 23.214 1.00 79.75 359 ALA A CA 1
ATOM 2690 C C . ALA A 1 359 ? 2.755 17.095 22.175 1.00 79.75 359 ALA A C 1
ATOM 2692 O O . ALA A 1 359 ? 1.765 16.433 22.465 1.00 79.75 359 ALA A O 1
ATOM 2693 N N . ILE A 1 360 ? 2.918 17.663 20.986 1.00 77.69 360 ILE A N 1
ATOM 2694 C CA . ILE A 1 360 ? 1.915 17.519 19.937 1.00 77.69 360 ILE A CA 1
ATOM 2695 C C . ILE A 1 360 ? 2.376 16.449 18.975 1.00 77.69 360 ILE A C 1
ATOM 2697 O O . ILE A 1 360 ? 3.507 16.502 18.495 1.00 77.69 360 ILE A O 1
ATOM 2701 N N . GLY A 1 361 ? 1.494 15.500 18.698 1.00 76.56 361 GLY A N 1
ATOM 2702 C CA . GLY A 1 361 ? 1.779 14.428 17.769 1.00 76.56 361 GLY A CA 1
ATOM 2703 C C . GLY A 1 361 ? 0.522 13.861 17.140 1.00 76.56 361 GLY A C 1
ATOM 2704 O O . GLY A 1 361 ? -0.604 14.069 17.609 1.00 76.56 361 GLY A O 1
ATOM 2705 N N . ILE A 1 362 ? 0.760 13.147 16.046 1.00 79.44 362 ILE A N 1
ATOM 2706 C CA . ILE A 1 362 ? -0.232 12.341 15.360 1.00 79.44 362 ILE A CA 1
ATOM 2707 C C . ILE A 1 362 ? 0.301 10.917 15.282 1.00 79.44 362 ILE A C 1
ATOM 2709 O O . ILE A 1 362 ? 1.464 10.713 14.941 1.00 79.44 362 ILE A O 1
ATOM 2713 N N . ALA A 1 363 ? -0.555 9.951 15.596 1.00 80.88 363 ALA A N 1
ATOM 2714 C CA . ALA A 1 363 ? -0.316 8.542 15.327 1.00 80.88 363 ALA A CA 1
ATOM 2715 C C . ALA A 1 363 ? -1.345 8.030 14.314 1.00 80.88 363 ALA A C 1
ATOM 2717 O O . ALA A 1 363 ? -2.486 8.501 14.272 1.00 80.88 363 ALA A O 1
ATOM 2718 N N . GLU A 1 364 ? -0.934 7.060 13.502 1.00 82.81 364 GLU A N 1
ATOM 2719 C CA . GLU A 1 364 ? -1.780 6.449 12.484 1.00 82.81 364 GLU A CA 1
ATOM 2720 C C . GLU A 1 364 ? -1.775 4.927 12.590 1.00 82.81 364 GLU A C 1
ATOM 2722 O O . GLU A 1 364 ? -0.790 4.301 12.982 1.00 82.81 364 GLU A O 1
ATOM 2727 N N . GLY A 1 365 ? -2.885 4.330 12.178 1.00 88.12 365 GLY A N 1
ATOM 2728 C CA . GLY A 1 365 ? -3.030 2.892 12.051 1.00 88.12 365 GLY A CA 1
ATOM 2729 C C . GLY A 1 365 ? -4.245 2.538 11.215 1.00 88.12 365 GLY A C 1
ATOM 2730 O O . GLY A 1 365 ? -4.813 3.371 10.504 1.00 88.12 365 GLY A O 1
ATOM 2731 N N . SER A 1 366 ? -4.666 1.293 11.339 1.00 93.06 366 SER A N 1
ATOM 2732 C CA . SER A 1 366 ? -5.840 0.744 10.683 1.00 93.06 366 SER A CA 1
ATOM 2733 C C . SER A 1 366 ? -6.777 0.115 11.701 1.00 93.06 366 SER A C 1
ATOM 2735 O O . SER A 1 366 ? -6.395 -0.228 12.818 1.00 93.06 366 SER A O 1
ATOM 2737 N N . GLY A 1 367 ? -8.026 -0.057 11.310 1.00 95.62 367 GLY A N 1
ATOM 2738 C CA . GLY A 1 367 ? -8.999 -0.868 12.023 1.00 95.62 367 GLY A CA 1
ATOM 2739 C C . GLY A 1 367 ? -10.002 -1.451 11.047 1.00 95.62 367 GLY A C 1
ATOM 2740 O O . GLY A 1 367 ? -9.949 -1.162 9.854 1.00 95.62 367 GLY A O 1
ATOM 2741 N N . PHE A 1 368 ? -10.939 -2.251 11.533 1.00 96.38 368 PHE A N 1
ATOM 2742 C CA . PHE A 1 368 ? -12.013 -2.767 10.688 1.00 96.38 368 PHE A CA 1
ATOM 2743 C C . PHE A 1 368 ? -13.323 -2.962 11.445 1.00 96.38 368 PHE A C 1
ATOM 2745 O O . PHE A 1 368 ? -13.332 -3.155 12.664 1.00 96.38 368 PHE A O 1
ATOM 2752 N N . LEU A 1 369 ? -14.431 -2.890 10.705 1.00 95.50 369 LEU A N 1
ATOM 2753 C CA . LEU A 1 369 ? -15.792 -3.024 11.220 1.00 95.50 369 LEU A CA 1
ATOM 2754 C C . LEU A 1 369 ? -16.075 -4.457 11.684 1.00 95.50 369 LEU A C 1
ATOM 2756 O O . LEU A 1 369 ? -15.901 -5.413 10.925 1.00 95.50 369 LEU A O 1
ATOM 2760 N N . VAL A 1 370 ? -16.575 -4.596 12.913 1.00 95.56 370 VAL A N 1
ATOM 2761 C CA . VAL A 1 370 ? -16.873 -5.903 13.531 1.00 95.56 370 VAL A CA 1
ATOM 2762 C C . VAL A 1 370 ? -18.350 -6.115 13.864 1.00 95.56 370 VAL A C 1
ATOM 2764 O O . VAL A 1 370 ? -18.759 -7.247 14.113 1.00 95.56 370 VAL A O 1
ATOM 2767 N N . ASP A 1 371 ? -19.160 -5.054 13.864 1.00 93.56 371 ASP A N 1
ATOM 2768 C CA . ASP A 1 371 ? -20.614 -5.136 14.013 1.00 93.56 371 ASP A CA 1
ATOM 2769 C C . ASP A 1 371 ? -21.343 -4.018 13.245 1.00 93.56 371 ASP A C 1
ATOM 2771 O O . ASP A 1 371 ? -20.740 -3.038 12.798 1.00 93.56 371 ASP A O 1
ATOM 2775 N N . ALA A 1 372 ? -22.653 -4.201 13.058 1.00 92.44 372 ALA A N 1
ATOM 2776 C CA . ALA A 1 372 ? -23.505 -3.263 12.328 1.00 92.44 372 ALA A CA 1
ATOM 2777 C C . ALA A 1 372 ? -23.632 -1.902 13.033 1.00 92.44 372 ALA A C 1
ATOM 2779 O O . ALA A 1 372 ? -23.895 -0.899 12.377 1.00 92.44 372 ALA A O 1
ATOM 2780 N N . ASP A 1 373 ? -23.388 -1.839 14.344 1.00 89.88 373 ASP A N 1
ATOM 2781 C CA . ASP A 1 373 ? -23.485 -0.607 15.135 1.00 89.88 373 ASP A CA 1
ATOM 2782 C C . ASP A 1 373 ? -22.301 0.349 14.885 1.00 89.88 373 ASP A C 1
ATOM 2784 O O . ASP A 1 373 ? -22.271 1.458 15.424 1.00 89.88 373 ASP A O 1
ATOM 2788 N N . GLY A 1 374 ? -21.313 -0.059 14.080 1.00 90.31 374 GLY A N 1
ATOM 2789 C CA . GLY A 1 374 ? -20.144 0.758 13.760 1.00 90.31 374 GLY A CA 1
ATOM 2790 C C . GLY A 1 374 ? -19.011 0.614 14.770 1.00 90.31 374 GLY A C 1
ATOM 2791 O O . GLY A 1 374 ? -18.294 1.571 15.071 1.00 90.31 374 GLY A O 1
ATOM 2792 N N . THR A 1 375 ? -18.856 -0.585 15.318 1.00 93.94 375 THR A N 1
ATOM 2793 C CA . THR A 1 375 ? -17.720 -0.928 16.171 1.00 93.94 375 THR A CA 1
ATOM 2794 C C . THR A 1 375 ? -16.512 -1.277 15.327 1.00 93.94 375 THR A C 1
ATOM 2796 O O . THR A 1 375 ? -16.615 -2.061 14.384 1.00 93.94 375 THR A O 1
ATOM 2799 N N . VAL A 1 376 ? -15.359 -0.734 15.706 1.00 96.69 376 VAL A N 1
ATOM 2800 C CA . VAL A 1 376 ? -14.084 -0.936 15.018 1.00 96.69 376 VAL A CA 1
ATOM 2801 C C . VAL A 1 376 ? -13.102 -1.620 15.962 1.00 96.69 376 VAL A C 1
ATOM 2803 O O . VAL A 1 376 ? -12.904 -1.161 17.088 1.00 96.69 376 VAL A O 1
ATOM 2806 N N . LEU A 1 377 ? -12.480 -2.709 15.509 1.00 97.62 377 LEU A N 1
ATOM 2807 C CA . LEU A 1 377 ? -11.341 -3.330 16.189 1.00 97.62 377 LEU A CA 1
ATOM 2808 C C . LEU A 1 377 ? -10.033 -2.763 15.625 1.00 97.62 377 LEU A C 1
ATOM 2810 O O . LEU A 1 377 ? -9.921 -2.558 14.419 1.00 97.62 377 LEU A O 1
ATOM 2814 N N . THR A 1 378 ? -9.054 -2.521 16.495 1.00 97.31 378 THR A N 1
ATOM 2815 C CA . THR A 1 378 ? -7.698 -2.079 16.137 1.00 97.31 378 THR A CA 1
ATOM 2816 C C . THR A 1 378 ? -6.680 -2.553 17.184 1.00 97.31 378 THR A C 1
ATOM 2818 O O . THR A 1 378 ? -7.046 -3.220 18.160 1.00 97.31 378 THR A O 1
ATOM 2821 N N . ASN A 1 379 ? -5.405 -2.202 17.007 1.00 95.94 379 ASN A N 1
ATOM 2822 C CA . ASN A 1 379 ? -4.382 -2.383 18.028 1.00 95.94 379 ASN A CA 1
ATOM 2823 C C . ASN A 1 379 ? -4.390 -1.258 19.065 1.00 95.94 379 ASN A C 1
ATOM 2825 O O . ASN A 1 379 ? -4.712 -0.109 18.766 1.00 95.94 379 ASN A O 1
ATOM 2829 N N . LEU A 1 380 ? -3.971 -1.567 20.292 1.00 95.88 380 LEU A N 1
ATOM 2830 C CA . LEU A 1 380 ? -3.840 -0.546 21.331 1.00 95.88 380 LEU A CA 1
ATOM 2831 C C . LEU A 1 380 ? -2.649 0.378 21.071 1.00 95.88 380 LEU A C 1
ATOM 2833 O O . LEU A 1 380 ? -2.749 1.574 21.341 1.00 95.88 380 LEU A O 1
ATOM 2837 N N . HIS A 1 381 ? -1.546 -0.139 20.530 1.00 92.81 381 HIS A N 1
ATOM 2838 C CA . HIS A 1 381 ? -0.361 0.680 20.274 1.00 92.81 381 HIS A CA 1
ATOM 2839 C C . HIS A 1 381 ? -0.628 1.811 19.266 1.00 92.81 381 HIS A C 1
ATOM 2841 O O . HIS A 1 381 ? 0.051 2.829 19.311 1.00 92.81 381 HIS A O 1
ATOM 2847 N N . VAL A 1 382 ? -1.650 1.676 18.410 1.00 92.00 382 VAL A N 1
ATOM 2848 C CA . VAL A 1 382 ? -2.118 2.750 17.513 1.00 92.00 382 VAL A CA 1
ATOM 2849 C C . VAL A 1 382 ? -2.672 3.940 18.308 1.00 92.00 382 VAL A C 1
ATOM 2851 O O . VAL A 1 382 ? -2.562 5.083 17.875 1.00 92.00 382 VAL A O 1
ATOM 2854 N N . LEU A 1 383 ? -3.269 3.686 19.478 1.00 94.69 383 LEU A N 1
ATOM 2855 C CA . LEU A 1 383 ? -3.897 4.702 20.331 1.00 94.69 383 LEU A CA 1
ATOM 2856 C C . LEU A 1 383 ? -2.968 5.226 21.432 1.00 94.69 383 LEU A C 1
ATOM 2858 O O . LEU A 1 383 ? -3.159 6.334 21.930 1.00 94.69 383 LEU A O 1
ATOM 2862 N N . ASN A 1 384 ? -2.000 4.416 21.855 1.00 93.06 384 ASN A N 1
ATOM 2863 C CA . ASN A 1 384 ? -1.121 4.719 22.974 1.00 93.06 384 ASN A CA 1
ATOM 2864 C C . ASN A 1 384 ? -0.043 5.736 22.578 1.00 93.06 384 ASN A C 1
ATOM 2866 O O . ASN A 1 384 ? 0.873 5.408 21.826 1.00 93.06 384 ASN A O 1
ATOM 2870 N N . LYS A 1 385 ? -0.074 6.938 23.168 1.00 90.75 385 LYS A N 1
ATOM 2871 C CA . LYS A 1 385 ? 0.926 7.992 22.894 1.00 90.75 385 LYS A CA 1
ATOM 2872 C C . LYS A 1 385 ? 2.365 7.563 23.198 1.00 90.75 385 LYS A C 1
ATOM 2874 O O . LYS A 1 385 ? 3.311 8.144 22.679 1.00 90.75 385 LYS A O 1
ATOM 2879 N N . LEU A 1 386 ? 2.528 6.586 24.092 1.00 89.31 386 LEU A N 1
ATOM 2880 C CA . LEU A 1 386 ? 3.824 6.089 24.548 1.00 89.31 386 LEU A CA 1
ATOM 2881 C C . LEU A 1 386 ? 4.320 4.881 23.748 1.00 89.31 386 LEU A C 1
ATOM 2883 O O . LEU A 1 386 ? 5.387 4.370 24.071 1.00 89.31 386 LEU A O 1
ATOM 2887 N N . ALA A 1 387 ? 3.577 4.407 22.742 1.00 88.00 387 ALA A N 1
ATOM 2888 C CA . ALA A 1 387 ? 3.871 3.154 22.049 1.00 88.00 387 ALA A CA 1
ATOM 2889 C C . ALA A 1 387 ? 5.314 3.068 21.536 1.00 88.00 387 ALA A C 1
ATOM 2891 O O . ALA A 1 387 ? 6.028 2.120 21.856 1.00 88.00 387 ALA A O 1
ATOM 2892 N N . GLU A 1 388 ? 5.760 4.082 20.798 1.00 83.62 388 GLU A N 1
ATOM 2893 C CA . GLU A 1 388 ? 7.104 4.129 20.217 1.00 83.62 388 GLU A CA 1
ATOM 2894 C C . GLU A 1 388 ? 8.197 4.202 21.295 1.00 83.62 388 GLU A C 1
ATOM 2896 O O . GLU A 1 388 ? 9.165 3.437 21.267 1.00 83.62 388 GLU A O 1
ATOM 2901 N N . LEU A 1 389 ? 8.007 5.063 22.303 1.00 85.94 389 LEU A N 1
ATOM 2902 C CA . LEU A 1 389 ? 8.938 5.189 23.424 1.00 85.94 389 LEU A CA 1
ATOM 2903 C C . LEU A 1 389 ? 9.064 3.856 24.168 1.00 85.94 389 LEU A C 1
ATOM 2905 O O . LEU A 1 389 ? 10.168 3.345 24.344 1.00 85.94 389 LEU A O 1
ATOM 2909 N N . ASN A 1 390 ? 7.935 3.252 24.532 1.00 89.69 390 ASN A N 1
ATOM 2910 C CA . ASN A 1 390 ? 7.889 1.971 25.222 1.00 89.69 390 ASN A CA 1
ATOM 2911 C C . ASN A 1 390 ? 8.540 0.858 24.397 1.00 89.69 390 ASN A C 1
ATOM 2913 O O . ASN A 1 390 ? 9.262 0.029 24.955 1.00 89.69 390 ASN A O 1
ATOM 2917 N N . GLN A 1 391 ? 8.298 0.831 23.084 1.00 85.56 391 GLN A N 1
ATOM 2918 C CA . GLN A 1 391 ? 8.902 -0.149 22.189 1.00 85.56 391 GLN A CA 1
ATOM 2919 C C . GLN A 1 391 ? 10.428 -0.011 22.186 1.00 85.56 391 GLN A C 1
ATOM 2921 O O . GLN A 1 391 ? 11.125 -1.014 22.330 1.00 85.56 391 GLN A O 1
ATOM 2926 N N . SER A 1 392 ? 10.950 1.217 22.108 1.00 84.12 392 SER A N 1
ATOM 2927 C CA . SER A 1 392 ? 12.397 1.463 22.119 1.00 84.12 392 SER A CA 1
ATOM 2928 C C . SER A 1 392 ? 13.059 1.155 23.471 1.00 84.12 392 SER A C 1
ATOM 2930 O O . SER A 1 392 ? 14.170 0.626 23.509 1.00 84.12 392 SER A O 1
ATOM 2932 N N . GLU A 1 393 ? 12.383 1.440 24.589 1.00 88.81 393 GLU A N 1
ATOM 2933 C CA . GLU A 1 393 ? 12.945 1.282 25.937 1.00 88.81 393 GLU A CA 1
ATOM 2934 C C . GLU A 1 393 ? 12.769 -0.126 26.519 1.00 88.81 393 GLU A C 1
ATOM 2936 O O . GLU A 1 393 ? 13.614 -0.595 27.286 1.00 88.81 393 GLU A O 1
ATOM 2941 N N . THR A 1 394 ? 11.663 -0.797 26.193 1.00 85.38 394 THR A N 1
ATOM 2942 C CA . THR A 1 394 ? 11.244 -2.043 26.859 1.00 85.38 394 THR A CA 1
ATOM 2943 C C . THR A 1 394 ? 11.015 -3.209 25.906 1.00 85.38 394 THR A C 1
ATOM 2945 O O . THR A 1 394 ? 10.894 -4.338 26.373 1.00 85.38 394 THR A O 1
ATOM 2948 N N . GLY A 1 395 ? 10.959 -2.961 24.594 1.00 83.19 395 GLY A N 1
ATOM 2949 C CA . GLY A 1 395 ? 10.572 -3.961 23.598 1.00 83.19 395 GLY A CA 1
ATOM 2950 C C . GLY A 1 395 ? 9.069 -4.257 23.555 1.00 83.19 395 GLY A C 1
ATOM 2951 O O . GLY A 1 395 ? 8.659 -5.124 22.790 1.00 83.19 395 GLY A O 1
ATOM 2952 N N . HIS A 1 396 ? 8.262 -3.553 24.359 1.00 85.62 396 HIS A N 1
ATOM 2953 C CA . HIS A 1 396 ? 6.829 -3.787 24.522 1.00 85.62 396 HIS A CA 1
ATOM 2954 C C . HIS A 1 39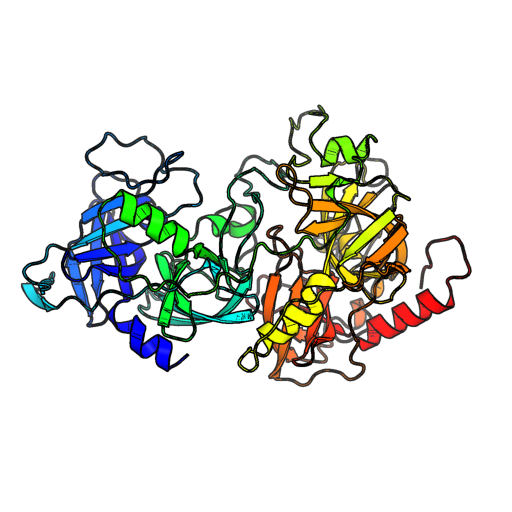6 ? 6.058 -2.471 24.395 1.00 85.62 396 HIS A C 1
ATOM 2956 O O . HIS A 1 396 ? 5.989 -1.708 25.360 1.00 85.62 396 HIS A O 1
ATOM 2962 N N . ALA A 1 397 ? 5.424 -2.215 23.248 1.00 87.06 397 ALA A N 1
ATOM 2963 C CA . ALA A 1 397 ? 4.715 -0.959 22.968 1.00 87.06 397 ALA A CA 1
ATOM 2964 C C . ALA A 1 397 ? 3.669 -0.562 24.032 1.00 87.06 397 ALA A C 1
ATOM 2966 O O . ALA A 1 397 ? 3.428 0.618 24.280 1.00 87.06 397 ALA A O 1
ATOM 2967 N N . ASN A 1 398 ? 3.076 -1.535 24.727 1.00 91.19 398 ASN A N 1
ATOM 2968 C CA . ASN A 1 398 ? 2.036 -1.301 25.733 1.00 91.19 398 ASN A CA 1
ATOM 2969 C C . ASN A 1 398 ? 2.509 -1.512 27.181 1.00 91.19 398 ASN A C 1
ATOM 2971 O O . ASN A 1 398 ? 1.679 -1.737 28.064 1.00 91.19 398 ASN A O 1
ATOM 2975 N N . SER A 1 399 ? 3.820 -1.435 27.458 1.00 90.56 399 SER A N 1
ATOM 2976 C CA . SER A 1 399 ? 4.346 -1.559 28.829 1.00 90.56 399 SER A CA 1
ATOM 2977 C C . SER A 1 399 ? 3.778 -0.499 29.782 1.00 90.56 399 SER A C 1
ATOM 2979 O O . SER A 1 399 ? 3.530 -0.792 30.952 1.00 90.56 399 SER A O 1
ATOM 2981 N N . THR A 1 400 ? 3.497 0.703 29.269 1.00 92.38 400 THR A N 1
ATOM 2982 C CA . THR A 1 400 ? 2.672 1.731 29.922 1.00 92.38 400 THR A CA 1
ATOM 2983 C C . THR A 1 400 ? 1.673 2.305 28.920 1.00 92.38 400 THR A C 1
ATOM 2985 O O . THR A 1 400 ? 2.014 2.510 27.759 1.00 92.38 400 THR A O 1
ATOM 2988 N N . VAL A 1 401 ? 0.443 2.586 29.350 1.00 93.25 401 VAL A N 1
ATOM 2989 C CA . VAL A 1 401 ? -0.626 3.076 28.466 1.00 93.25 401 VAL A CA 1
ATOM 2990 C C . VAL A 1 401 ? -1.029 4.496 28.864 1.00 93.25 401 VAL A C 1
ATOM 2992 O O . VAL A 1 401 ? -1.490 4.700 29.986 1.00 93.25 401 VAL A O 1
ATOM 2995 N N . ASP A 1 402 ? -0.882 5.453 27.944 1.00 93.19 402 ASP A N 1
ATOM 2996 C CA . ASP A 1 402 ? -1.413 6.820 28.055 1.00 93.19 402 ASP A CA 1
ATOM 2997 C C . ASP A 1 402 ? -2.395 7.080 26.902 1.00 93.19 402 ASP A C 1
ATOM 2999 O O . ASP A 1 402 ? -2.001 7.200 25.741 1.00 93.19 402 ASP A O 1
ATOM 3003 N N . LEU A 1 403 ? -3.682 7.153 27.249 1.00 93.94 403 LEU A N 1
ATOM 3004 C CA . LEU A 1 403 ? -4.789 7.501 26.351 1.00 93.94 403 LEU A CA 1
ATOM 3005 C C . LEU A 1 403 ? -5.476 8.809 26.780 1.00 93.94 403 LEU A C 1
ATOM 3007 O O . LEU A 1 403 ? -6.539 9.151 26.262 1.00 93.94 403 LEU A O 1
ATOM 3011 N N . GLU A 1 404 ? -4.939 9.522 27.775 1.00 91.81 404 GLU A N 1
ATOM 3012 C CA . GLU A 1 404 ? -5.613 10.696 28.330 1.00 91.81 404 GLU A CA 1
ATOM 3013 C C . GLU A 1 404 ? -5.599 11.846 27.318 1.00 91.81 404 GLU A C 1
ATOM 3015 O O . GLU A 1 404 ? -4.577 12.148 26.722 1.00 91.81 404 GLU A O 1
ATOM 3020 N N . GLY A 1 405 ? -6.740 12.491 27.078 1.00 89.88 405 GLY A N 1
ATOM 3021 C CA . GLY A 1 405 ? -6.809 13.672 26.212 1.00 89.88 405 GLY A CA 1
ATOM 3022 C C . GLY A 1 405 ? -6.395 13.458 24.747 1.00 89.88 405 GLY A C 1
ATOM 3023 O O . GLY A 1 405 ? -6.107 14.436 24.058 1.00 89.88 405 GLY A O 1
ATOM 3024 N N . ILE A 1 406 ? -6.400 12.214 24.254 1.00 93.88 406 ILE A N 1
ATOM 3025 C CA . ILE A 1 406 ? -6.296 11.945 22.815 1.00 93.88 406 ILE A CA 1
ATOM 3026 C C . ILE A 1 406 ? -7.629 12.217 22.109 1.00 93.88 406 ILE A C 1
ATOM 3028 O O . ILE A 1 406 ? -8.704 12.095 22.697 1.00 93.88 406 ILE A O 1
ATOM 3032 N N . SER A 1 407 ? -7.565 12.554 20.824 1.00 94.56 407 SER A N 1
ATOM 3033 C CA . SER A 1 407 ? -8.717 12.598 19.918 1.00 94.56 407 SER A CA 1
ATOM 3034 C C . SER A 1 407 ? -8.537 11.554 18.821 1.00 94.56 407 SER A C 1
ATOM 3036 O O . SER A 1 407 ? -7.516 11.573 18.140 1.00 94.56 407 SER A O 1
ATOM 3038 N N . VAL A 1 408 ? -9.513 10.661 18.647 1.00 95.94 408 VAL A N 1
ATOM 3039 C CA . VAL A 1 408 ? -9.444 9.549 17.686 1.00 95.94 408 VAL A CA 1
ATOM 3040 C C . VAL A 1 408 ? -10.435 9.786 16.551 1.00 95.94 408 VAL A C 1
ATOM 3042 O O . VAL A 1 408 ? -11.588 10.138 16.798 1.00 95.94 408 VAL A O 1
ATOM 3045 N N . TYR A 1 409 ? -9.997 9.568 15.315 1.00 93.88 409 TYR A N 1
ATOM 3046 C CA . TYR A 1 409 ? -10.800 9.729 14.106 1.00 93.88 409 TYR A CA 1
ATOM 3047 C C . TYR A 1 409 ? -10.623 8.524 13.183 1.00 93.88 409 TYR A C 1
ATOM 3049 O O . TYR A 1 409 ? -9.525 7.981 13.071 1.00 93.88 409 TYR A O 1
ATOM 3057 N N . CYS A 1 410 ? -11.692 8.127 12.499 1.00 91.31 410 CYS A N 1
ATOM 3058 C CA . CYS A 1 410 ? -11.623 7.238 11.344 1.00 91.31 410 CYS A CA 1
ATOM 3059 C C . CYS A 1 410 ? -11.715 8.066 10.063 1.00 91.31 410 CYS A C 1
ATOM 3061 O O . CYS A 1 410 ? -12.626 8.883 9.933 1.00 91.31 410 CYS A O 1
ATOM 3063 N N . ALA A 1 411 ? -10.790 7.856 9.132 1.00 86.62 411 ALA A N 1
ATOM 3064 C CA . ALA A 1 411 ? -10.777 8.530 7.841 1.00 86.62 411 ALA A CA 1
ATOM 3065 C C . ALA A 1 411 ? -11.342 7.616 6.748 1.00 86.62 411 ALA A C 1
ATOM 3067 O O . ALA A 1 411 ? -10.943 6.455 6.633 1.00 86.62 411 ALA A O 1
ATOM 3068 N N . PHE A 1 412 ? -12.241 8.166 5.935 1.00 82.38 412 PHE A N 1
ATOM 3069 C CA . PHE A 1 412 ? -12.789 7.512 4.752 1.00 82.38 412 PHE A CA 1
ATOM 3070 C C . PHE A 1 412 ? -12.316 8.229 3.495 1.00 82.38 412 PHE A C 1
ATOM 3072 O O . PHE A 1 412 ? -12.502 9.439 3.366 1.00 82.38 412 PHE A O 1
ATOM 3079 N N . GLU A 1 413 ? -11.721 7.464 2.582 1.00 70.44 413 GLU A N 1
ATOM 3080 C CA . GLU A 1 413 ? -11.423 7.910 1.221 1.00 70.44 413 GLU A CA 1
ATOM 3081 C C . GLU A 1 413 ? -12.724 8.083 0.443 1.00 70.44 413 GLU A C 1
ATOM 3083 O O . GLU A 1 413 ? -13.609 7.232 0.548 1.00 70.44 413 GLU A O 1
ATOM 3088 N N . ARG A 1 414 ? -12.785 9.120 -0.408 1.00 64.25 414 ARG A N 1
ATOM 3089 C CA . ARG A 1 414 ? -13.896 9.439 -1.329 1.00 64.25 414 ARG A CA 1
ATOM 3090 C C . ARG A 1 414 ? -14.997 10.280 -0.675 1.00 64.25 414 ARG A C 1
ATOM 3092 O O . ARG A 1 414 ? -16.138 9.838 -0.578 1.00 64.25 414 ARG A O 1
ATOM 3099 N N . GLY A 1 415 ? -14.644 11.497 -0.252 1.00 49.81 415 GLY A N 1
ATOM 3100 C CA . GLY A 1 415 ? -15.579 12.564 0.131 1.00 49.81 415 GLY A CA 1
ATOM 3101 C C . GLY A 1 415 ? -15.664 13.707 -0.896 1.00 49.81 415 GLY A C 1
ATOM 3102 O O . GLY A 1 415 ? -14.710 13.932 -1.622 1.00 49.81 415 GLY A O 1
ATOM 3103 N N . VAL A 1 416 ? -16.840 14.357 -0.935 1.00 46.91 416 VAL A N 1
ATOM 3104 C CA . VAL A 1 416 ? -17.285 15.645 -1.541 1.00 46.91 416 VAL A CA 1
ATOM 3105 C C . VAL A 1 416 ? -16.868 15.998 -2.983 1.00 46.91 416 VAL A C 1
ATOM 3107 O O . VAL A 1 416 ? -15.719 15.892 -3.400 1.00 46.91 416 VAL A O 1
ATOM 3110 N N . ASN A 1 417 ? -17.819 16.547 -3.746 1.00 48.34 417 ASN A N 1
ATOM 3111 C CA . ASN A 1 417 ? -17.632 17.090 -5.097 1.00 48.34 417 ASN A CA 1
ATOM 3112 C C . ASN A 1 417 ? -16.611 18.263 -5.187 1.00 48.34 417 ASN A C 1
ATOM 3114 O O . ASN A 1 417 ? -16.986 19.421 -5.381 1.00 48.34 417 ASN A O 1
ATOM 3118 N N . GLY A 1 418 ? -15.304 17.961 -5.156 1.00 52.19 4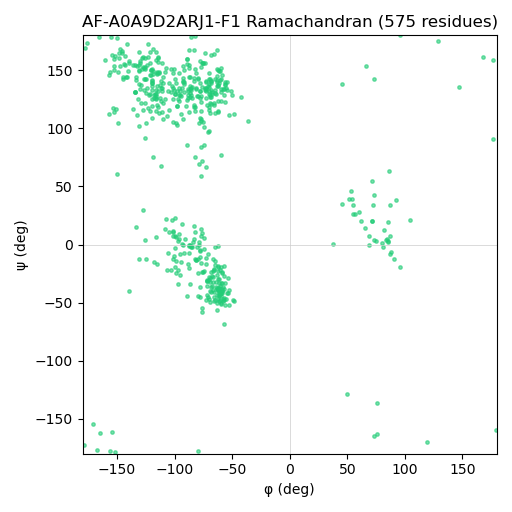18 GLY A N 1
ATOM 3119 C CA . GLY A 1 418 ? -14.262 18.757 -5.825 1.00 52.19 418 GLY A CA 1
ATOM 3120 C C . GLY A 1 418 ? -13.354 19.671 -4.984 1.00 52.19 418 GLY A C 1
ATOM 3121 O O . GLY A 1 418 ? -12.775 20.598 -5.563 1.00 52.19 418 GLY A O 1
ATOM 3122 N N . GLN A 1 419 ? -13.191 19.458 -3.670 1.00 50.50 419 GLN A N 1
ATOM 3123 C CA . GLN A 1 419 ? -12.241 20.245 -2.848 1.00 50.50 419 GLN A CA 1
ATOM 3124 C C . GLN A 1 419 ? -11.462 19.423 -1.800 1.00 50.50 419 GLN A C 1
ATOM 3126 O O . GLN A 1 419 ? -10.269 19.665 -1.654 1.00 50.50 419 GLN A O 1
ATOM 3131 N N . GLU A 1 420 ? -12.093 18.461 -1.119 1.00 64.38 420 GLU A N 1
ATOM 3132 C CA . GLU A 1 420 ? -11.512 17.672 -0.016 1.00 64.38 420 GLU A CA 1
ATOM 3133 C C . GLU A 1 420 ? -11.740 16.187 -0.287 1.00 64.38 420 GLU A C 1
ATOM 3135 O O . GLU A 1 420 ? -12.828 15.818 -0.717 1.00 64.38 420 GLU A O 1
ATOM 3140 N N . GLU A 1 421 ? -10.742 15.338 -0.058 1.00 73.12 421 GLU A N 1
ATOM 3141 C CA . GLU A 1 421 ? -10.764 13.945 -0.514 1.00 73.12 421 GLU A CA 1
ATOM 3142 C C . GLU A 1 421 ? -11.083 12.931 0.591 1.00 73.12 421 GLU A C 1
ATOM 3144 O O . GLU A 1 421 ? -11.588 11.838 0.296 1.00 73.12 421 GLU A O 1
ATOM 3149 N N . PHE A 1 422 ? -10.865 13.307 1.856 1.00 79.94 422 PHE A N 1
ATOM 3150 C CA . PHE A 1 422 ? -11.202 12.484 3.015 1.00 79.94 422 PHE A CA 1
ATOM 3151 C C . PHE A 1 422 ? -12.180 13.147 3.976 1.00 79.94 422 PHE A C 1
ATOM 3153 O O . PHE A 1 422 ? -12.126 14.342 4.269 1.00 79.94 422 PHE A O 1
ATOM 3160 N N . ILE A 1 423 ? -13.012 12.299 4.570 1.00 85.56 423 ILE A N 1
ATOM 3161 C CA . ILE A 1 423 ? -13.910 12.662 5.660 1.00 85.56 423 ILE A CA 1
ATOM 3162 C C . ILE A 1 423 ? -13.428 11.967 6.933 1.00 85.56 423 ILE A C 1
ATOM 3164 O O . ILE A 1 423 ? -13.317 10.739 6.969 1.00 85.56 423 ILE A O 1
ATOM 3168 N N . LEU A 1 424 ? -13.156 12.744 7.984 1.00 90.00 424 LEU A N 1
ATOM 3169 C CA . LEU A 1 424 ? -12.778 12.237 9.303 1.00 90.00 424 LEU A CA 1
ATOM 3170 C C . LEU A 1 424 ? -13.995 12.205 10.225 1.00 90.00 424 LEU A C 1
ATOM 3172 O O . LEU A 1 424 ? -14.572 13.242 10.559 1.00 90.00 424 LEU A O 1
ATOM 3176 N N . LEU A 1 425 ? -14.345 11.009 10.691 1.00 93.56 425 LEU A N 1
ATOM 3177 C CA . LEU A 1 425 ? -15.409 10.795 11.665 1.00 93.56 425 LEU A CA 1
ATOM 3178 C C . LEU A 1 425 ? -14.812 10.582 13.063 1.00 93.56 425 LEU A C 1
ATOM 3180 O O . LEU A 1 425 ? -13.974 9.692 13.225 1.00 93.56 425 LEU A O 1
ATOM 3184 N N . PRO A 1 426 ? -15.212 11.363 14.082 1.00 95.88 426 PRO A N 1
ATOM 3185 C CA . PRO A 1 426 ? -14.748 11.166 15.450 1.00 95.88 426 PRO A CA 1
ATOM 3186 C C . PRO A 1 426 ? -15.181 9.813 16.024 1.00 95.88 426 PRO A C 1
ATOM 3188 O O . PRO A 1 426 ? -16.319 9.363 15.846 1.00 95.88 426 PRO A O 1
ATOM 3191 N N . MET A 1 427 ? -14.268 9.212 16.783 1.00 96.56 427 MET A N 1
ATOM 3192 C CA . MET A 1 427 ? -14.431 7.926 17.450 1.00 96.56 427 MET A CA 1
ATOM 3193 C C . MET A 1 427 ? -14.274 8.071 18.963 1.00 96.56 427 MET A C 1
ATOM 3195 O O . MET A 1 427 ? -13.503 8.896 19.453 1.00 96.56 427 MET A O 1
ATOM 3199 N N . GLU A 1 428 ? -14.958 7.212 19.709 1.00 94.69 428 GLU A N 1
ATOM 3200 C CA . GLU A 1 428 ? -14.725 7.011 21.138 1.00 94.69 428 GLU A CA 1
ATOM 3201 C C . GLU A 1 428 ? -14.057 5.660 21.405 1.00 94.69 428 GLU A C 1
ATOM 3203 O O . GLU A 1 428 ? -14.303 4.679 20.700 1.00 94.69 428 GLU A O 1
ATOM 3208 N N . ILE A 1 429 ? -13.227 5.603 22.448 1.00 95.50 429 ILE A N 1
ATOM 3209 C CA . ILE A 1 429 ? -12.605 4.362 22.917 1.00 95.50 429 ILE A CA 1
ATOM 3210 C C . ILE A 1 429 ? -13.606 3.636 23.812 1.00 95.50 429 ILE A C 1
ATOM 3212 O O . ILE A 1 429 ? -14.003 4.146 24.859 1.00 95.50 429 ILE A O 1
ATOM 3216 N N . VAL A 1 430 ? -14.002 2.434 23.408 1.00 93.31 430 VAL A N 1
ATOM 3217 C CA . VAL A 1 430 ? -14.967 1.599 24.134 1.00 93.31 430 VAL A CA 1
ATOM 3218 C C . VAL A 1 430 ? -14.257 0.701 25.142 1.00 93.31 430 VAL A C 1
ATOM 3220 O O . VAL A 1 430 ? -14.707 0.546 26.277 1.00 93.31 430 VAL A O 1
ATOM 3223 N N . ALA A 1 431 ? -13.152 0.084 24.730 1.00 93.75 431 ALA A N 1
ATOM 3224 C CA . ALA A 1 431 ? -12.409 -0.870 25.542 1.00 93.75 431 ALA A CA 1
ATOM 3225 C C . ALA A 1 431 ? -10.986 -1.029 25.017 1.00 93.75 431 ALA A C 1
ATOM 3227 O O . ALA A 1 431 ? -10.726 -0.779 23.840 1.00 93.75 431 ALA A O 1
ATOM 3228 N N . TYR A 1 432 ? -10.086 -1.508 25.867 1.00 95.12 432 TYR A N 1
ATOM 3229 C CA . TYR A 1 432 ? -8.773 -1.958 25.429 1.00 95.12 432 TYR A CA 1
ATOM 3230 C C . TYR A 1 432 ? -8.205 -3.039 26.344 1.00 95.12 432 TYR A C 1
ATOM 3232 O O . TYR A 1 432 ? -8.631 -3.197 27.489 1.00 95.12 432 TYR A O 1
ATOM 3240 N N . GLN A 1 433 ? -7.211 -3.756 25.829 1.00 93.00 433 GLN A N 1
ATOM 3241 C CA . GLN A 1 433 ? -6.456 -4.772 26.541 1.00 93.00 433 GLN A CA 1
ATOM 3242 C C . GLN A 1 433 ? -4.958 -4.560 26.300 1.00 93.00 433 GLN A C 1
ATOM 3244 O O . GLN A 1 433 ? -4.460 -4.773 25.196 1.00 93.00 433 GLN A O 1
ATOM 3249 N N . ALA A 1 434 ? -4.232 -4.161 27.350 1.00 92.06 434 ALA A N 1
ATOM 3250 C CA . ALA A 1 434 ? -2.814 -3.805 27.246 1.00 92.06 434 ALA A CA 1
ATOM 3251 C C . ALA A 1 434 ? -1.928 -4.980 26.822 1.00 92.06 434 ALA A C 1
ATOM 3253 O O . ALA A 1 434 ? -1.170 -4.863 25.864 1.00 92.06 434 ALA A O 1
ATOM 3254 N N . GLN A 1 435 ? -2.071 -6.123 27.502 1.00 90.06 435 GLN A N 1
ATOM 3255 C CA . GLN A 1 435 ? -1.298 -7.325 27.187 1.00 90.06 435 GLN A CA 1
ATOM 3256 C C . GLN A 1 435 ? -1.599 -7.837 25.775 1.00 90.06 435 GLN A C 1
ATOM 3258 O O . GLN A 1 435 ? -0.701 -8.280 25.076 1.00 90.06 435 GLN A O 1
ATOM 3263 N N . GLY A 1 436 ? -2.866 -7.771 25.361 1.00 91.00 436 GLY A N 1
ATOM 3264 C CA . GLY A 1 436 ? -3.308 -8.335 24.093 1.00 91.00 436 GLY A CA 1
ATOM 3265 C C . GLY A 1 436 ? -3.009 -7.470 22.870 1.00 91.00 436 GLY A C 1
ATOM 3266 O O . GLY A 1 436 ? -3.146 -7.968 21.759 1.00 91.00 436 GLY A O 1
ATOM 3267 N N . ASP A 1 437 ? -2.623 -6.205 23.076 1.00 94.50 437 ASP A N 1
ATOM 3268 C CA . ASP A 1 437 ? -2.517 -5.165 22.045 1.00 94.50 437 ASP A CA 1
ATOM 3269 C C . ASP A 1 437 ? -3.802 -4.993 21.217 1.00 94.50 437 ASP A C 1
ATOM 3271 O O . ASP A 1 437 ? -3.780 -4.915 19.989 1.00 94.50 437 ASP A O 1
ATOM 3275 N N . LEU A 1 438 ? -4.951 -4.943 21.896 1.00 96.25 438 LEU A N 1
ATOM 3276 C CA . LEU A 1 438 ? -6.262 -4.780 21.264 1.00 96.25 438 LEU A CA 1
ATOM 3277 C C . LEU A 1 438 ? -7.012 -3.584 21.842 1.00 96.25 438 LEU A C 1
ATOM 3279 O O . LEU A 1 438 ? -6.996 -3.348 23.052 1.00 96.25 438 LEU A O 1
ATOM 3283 N N . ALA A 1 439 ? -7.725 -2.868 20.980 1.00 97.06 439 ALA A N 1
ATOM 3284 C CA . ALA A 1 439 ? -8.631 -1.797 21.361 1.00 97.06 439 ALA A CA 1
ATOM 3285 C C . ALA A 1 439 ? -9.902 -1.813 20.506 1.00 97.06 439 ALA A C 1
ATOM 3287 O O . ALA A 1 439 ? -9.893 -2.219 19.345 1.00 97.06 439 ALA A O 1
ATOM 3288 N N . VAL A 1 440 ? -11.004 -1.366 21.102 1.00 97.06 440 VAL A N 1
ATOM 3289 C CA . VAL A 1 440 ? -12.312 -1.244 20.459 1.00 97.06 440 VAL A CA 1
ATOM 3290 C C . VAL A 1 440 ? -12.701 0.222 20.416 1.00 97.06 440 VAL A C 1
ATOM 3292 O O . VAL A 1 440 ? -12.713 0.895 21.449 1.00 97.06 440 VAL A O 1
ATOM 3295 N N . LEU A 1 441 ? -13.064 0.693 19.230 1.00 96.75 441 LEU A N 1
ATOM 3296 C CA . LEU A 1 441 ? -13.556 2.039 18.973 1.00 96.75 441 LEU A CA 1
ATOM 3297 C C . LEU A 1 441 ? -15.016 2.001 18.508 1.00 96.75 441 LEU A C 1
ATOM 3299 O O . LEU A 1 441 ? -15.503 0.973 18.033 1.00 96.75 441 LEU A O 1
ATOM 3303 N N . ARG A 1 442 ? -15.710 3.135 18.608 1.00 94.38 442 ARG A N 1
ATOM 3304 C CA . ARG A 1 442 ? -17.061 3.318 18.060 1.00 94.38 442 ARG A CA 1
ATOM 3305 C C . ARG A 1 442 ? -17.243 4.718 17.486 1.00 94.38 442 ARG A C 1
ATOM 3307 O O . ARG A 1 442 ? -16.716 5.677 18.046 1.00 94.38 442 ARG A O 1
ATOM 3314 N N . PHE A 1 443 ? -18.003 4.834 16.398 1.00 94.88 443 PHE A N 1
ATOM 3315 C CA . PHE A 1 443 ? -18.366 6.133 15.829 1.00 94.88 443 PHE A CA 1
ATOM 3316 C C . PHE A 1 443 ? -19.199 6.964 16.805 1.00 94.88 443 PHE A C 1
ATOM 3318 O O . PHE A 1 443 ? -20.152 6.477 17.410 1.00 94.88 443 PHE A O 1
ATOM 3325 N N . VAL A 1 444 ? -18.875 8.253 16.910 1.00 95.00 444 VAL A N 1
ATOM 3326 C CA . VAL A 1 444 ? -19.704 9.234 17.633 1.00 95.00 444 VAL A CA 1
ATOM 3327 C C . VAL A 1 444 ? -20.892 9.690 16.768 1.00 95.00 444 VAL A C 1
ATOM 3329 O O . VAL A 1 444 ? -21.919 10.150 17.273 1.00 95.00 444 VAL A O 1
ATOM 3332 N N . ASN A 1 445 ? -20.754 9.592 15.446 1.00 95.06 445 ASN A N 1
ATOM 3333 C CA . ASN A 1 445 ? -21.782 9.938 14.470 1.00 95.06 445 ASN A CA 1
ATOM 3334 C C . ASN A 1 445 ? -22.893 8.889 14.390 1.00 95.06 445 ASN A C 1
ATOM 3336 O O . ASN A 1 445 ? -22.696 7.717 14.700 1.00 95.06 445 ASN A O 1
ATOM 3340 N N . LYS A 1 446 ? -24.071 9.319 13.925 1.00 94.25 446 LYS A N 1
ATOM 3341 C CA . LYS A 1 446 ? -25.158 8.391 13.595 1.00 94.25 446 LYS A CA 1
ATOM 3342 C C . LYS A 1 446 ? -24.926 7.847 12.200 1.00 94.25 446 LYS A C 1
ATOM 3344 O O . LYS A 1 446 ? -24.897 8.628 11.249 1.00 94.25 446 LYS A O 1
ATOM 3349 N N . ILE A 1 447 ? -24.787 6.536 12.098 1.00 95.06 447 ILE A N 1
ATOM 3350 C CA . ILE A 1 447 ? -24.475 5.864 10.844 1.00 95.06 447 ILE A CA 1
ATOM 3351 C C . ILE A 1 447 ? -25.742 5.254 10.253 1.00 95.06 447 ILE A C 1
ATOM 3353 O O . ILE A 1 447 ? -26.504 4.601 10.961 1.00 95.06 447 ILE A O 1
ATOM 3357 N N . TYR A 1 448 ? -25.942 5.447 8.953 1.00 95.81 448 TYR A N 1
ATOM 3358 C CA . TYR A 1 448 ? -26.915 4.708 8.153 1.00 95.81 448 TYR A CA 1
ATOM 3359 C C . TYR A 1 448 ? -26.245 4.164 6.898 1.00 95.81 448 TYR A C 1
ATOM 3361 O O . TYR A 1 448 ? -25.269 4.739 6.425 1.00 95.81 448 TYR A O 1
ATOM 3369 N N . THR A 1 449 ? -26.820 3.123 6.307 1.00 94.38 449 THR A N 1
ATOM 3370 C CA . THR A 1 449 ? -26.440 2.633 4.977 1.00 94.38 449 THR A CA 1
ATOM 3371 C C . THR A 1 449 ? -27.604 2.784 4.001 1.00 94.38 449 THR A C 1
ATOM 3373 O O . THR A 1 449 ? -28.709 2.317 4.289 1.00 94.38 449 THR A O 1
ATOM 3376 N N . ASP A 1 450 ? -27.372 3.389 2.834 1.00 92.25 450 ASP A N 1
ATOM 3377 C CA . ASP A 1 450 ? -28.299 3.333 1.701 1.00 92.25 450 ASP A CA 1
ATOM 3378 C C . ASP A 1 450 ? -28.080 2.044 0.907 1.00 92.25 450 ASP A C 1
ATOM 3380 O O . ASP A 1 450 ? -27.027 1.805 0.325 1.00 92.25 450 ASP A O 1
ATOM 3384 N N . THR A 1 451 ? -29.112 1.213 0.846 1.00 87.00 451 THR A N 1
ATOM 3385 C CA . THR A 1 451 ? -29.098 -0.080 0.142 1.00 87.00 451 THR A CA 1
ATOM 3386 C C . THR A 1 451 ? -29.209 0.030 -1.389 1.00 87.00 451 THR A C 1
ATOM 3388 O O . THR A 1 451 ? -29.409 -0.976 -2.069 1.00 87.00 451 THR A O 1
ATOM 3391 N N . GLY A 1 452 ? -29.111 1.241 -1.950 1.00 78.88 452 GLY A N 1
ATOM 3392 C CA . GLY A 1 452 ? -29.148 1.514 -3.393 1.00 78.88 452 GLY A CA 1
ATOM 3393 C C . GLY A 1 452 ? -30.559 1.720 -3.957 1.00 78.88 452 GLY A C 1
ATOM 3394 O O . GLY A 1 452 ? -30.721 2.103 -5.114 1.00 78.88 452 GLY A O 1
ATOM 3395 N N . SER A 1 453 ? -31.603 1.511 -3.147 1.00 75.38 453 SER A N 1
ATOM 3396 C CA . SER A 1 453 ? -32.998 1.833 -3.487 1.00 75.38 453 SER A CA 1
ATOM 3397 C C . SER A 1 453 ? -33.497 3.131 -2.839 1.00 75.38 453 SER A C 1
ATOM 3399 O O . SER A 1 453 ? -34.709 3.367 -2.818 1.00 75.38 453 SER A O 1
ATOM 3401 N N . GLY A 1 454 ? -32.602 3.938 -2.254 1.00 78.75 454 GLY A N 1
ATOM 3402 C CA . GLY A 1 454 ? -32.951 5.099 -1.428 1.00 78.75 454 GLY A CA 1
ATOM 3403 C C . GLY A 1 454 ? -33.530 4.704 -0.066 1.00 78.75 454 GLY A C 1
ATOM 3404 O O . GLY A 1 454 ? -34.276 5.467 0.548 1.00 78.75 454 GLY A O 1
ATOM 3405 N N . THR A 1 455 ? -33.273 3.469 0.379 1.00 88.06 455 THR A N 1
ATOM 3406 C CA . THR A 1 455 ? -33.744 2.938 1.664 1.00 88.06 455 THR A CA 1
ATOM 3407 C C . THR A 1 455 ? -32.586 2.907 2.641 1.00 88.06 455 THR A C 1
ATOM 3409 O O . THR A 1 455 ? -31.630 2.156 2.440 1.00 88.06 455 THR A O 1
ATOM 3412 N N . LEU A 1 456 ? -32.720 3.701 3.705 1.00 94.06 456 LEU A N 1
ATOM 3413 C CA . LEU A 1 456 ? -31.736 3.812 4.773 1.00 94.06 456 LEU A CA 1
ATOM 3414 C C . LEU A 1 456 ? -31.963 2.736 5.835 1.00 94.06 456 LEU A C 1
ATOM 3416 O O . LEU A 1 456 ? -33.061 2.613 6.386 1.00 94.06 456 LEU A O 1
ATOM 3420 N N . VAL A 1 457 ? -30.909 1.985 6.128 1.00 94.88 457 VAL A N 1
ATOM 3421 C CA . VAL A 1 457 ? -30.826 1.031 7.238 1.00 94.88 457 VAL A CA 1
ATOM 3422 C C . VAL A 1 457 ? -29.952 1.645 8.328 1.00 94.88 457 VAL A C 1
ATOM 3424 O O . VAL A 1 457 ? -28.962 2.295 8.013 1.00 94.88 457 VAL A O 1
ATOM 3427 N N . ASP A 1 458 ? -30.345 1.484 9.591 1.00 95.81 458 ASP A N 1
ATOM 3428 C CA . ASP A 1 458 ? -29.548 1.921 10.744 1.00 95.81 458 ASP A CA 1
ATOM 3429 C C . ASP A 1 458 ? -28.244 1.113 10.815 1.00 95.81 458 ASP A C 1
ATOM 3431 O O . ASP A 1 458 ? -28.279 -0.116 10.712 1.00 95.81 458 ASP A O 1
ATOM 3435 N N . GLY A 1 459 ? -27.113 1.802 10.958 1.00 94.44 459 GLY A N 1
ATOM 3436 C CA . GLY A 1 459 ? -25.788 1.190 10.993 1.00 94.44 459 GLY A CA 1
ATOM 3437 C C . GLY A 1 459 ? -25.241 0.735 9.634 1.00 94.44 459 GLY A C 1
ATOM 3438 O O . GLY A 1 459 ? -25.693 1.161 8.565 1.00 94.44 459 GLY A O 1
ATOM 3439 N N . PHE A 1 460 ? -24.228 -0.127 9.692 1.00 93.38 460 PHE A N 1
ATOM 3440 C CA . PHE A 1 460 ? -23.592 -0.782 8.549 1.00 93.38 460 PHE A CA 1
ATOM 3441 C C . PHE A 1 460 ? -24.335 -2.066 8.164 1.00 93.38 460 PHE A C 1
ATOM 3443 O O . PHE A 1 460 ? -24.814 -2.809 9.020 1.00 93.38 460 PHE A O 1
ATOM 3450 N N . THR A 1 461 ? -24.404 -2.365 6.865 1.00 91.81 461 THR A N 1
ATOM 3451 C CA . THR A 1 461 ? -25.042 -3.603 6.361 1.00 91.81 461 THR A CA 1
ATOM 3452 C C . THR A 1 461 ? -24.067 -4.750 6.119 1.00 91.81 461 THR A C 1
ATOM 3454 O O . THR A 1 461 ? -24.502 -5.874 5.869 1.00 91.81 461 THR A O 1
ATOM 3457 N N . ASP A 1 462 ? -22.765 -4.486 6.207 1.00 91.25 462 ASP A N 1
ATOM 3458 C CA . ASP A 1 462 ? -21.719 -5.476 5.998 1.00 91.25 462 ASP A CA 1
ATOM 3459 C C . ASP A 1 462 ? -20.532 -5.216 6.934 1.00 91.25 462 ASP A C 1
ATOM 3461 O O . ASP A 1 462 ? -20.206 -4.067 7.230 1.00 91.25 462 ASP A O 1
ATOM 3465 N N . VAL A 1 463 ? -19.907 -6.290 7.417 1.00 93.62 463 VAL A N 1
ATOM 3466 C CA . VAL A 1 463 ? -18.821 -6.272 8.414 1.00 93.62 463 VAL A CA 1
ATOM 3467 C C . VAL A 1 463 ? -17.822 -7.389 8.129 1.00 93.62 463 VAL A C 1
ATOM 3469 O O . VAL A 1 463 ? -18.082 -8.269 7.302 1.00 93.62 463 VAL A O 1
ATOM 3472 N N . CYS A 1 464 ? -16.652 -7.354 8.763 1.00 95.69 464 CYS A N 1
ATOM 3473 C CA . CYS A 1 464 ? -15.657 -8.405 8.581 1.00 95.69 464 CYS A CA 1
ATOM 3474 C C . CYS A 1 464 ? -16.091 -9.696 9.293 1.00 95.69 464 CYS A C 1
ATOM 3476 O O . CYS A 1 464 ? -16.467 -9.687 10.467 1.00 95.69 464 CYS A O 1
ATOM 3478 N N . GLU A 1 465 ? -16.014 -10.826 8.588 1.00 96.00 465 GLU A N 1
ATOM 3479 C CA . GLU A 1 465 ? -16.306 -12.145 9.153 1.00 96.00 465 GLU A CA 1
ATOM 3480 C C . GLU A 1 465 ? -15.052 -12.719 9.819 1.00 96.00 465 GLU A C 1
ATOM 3482 O O . GLU A 1 465 ? -13.984 -12.725 9.224 1.00 96.00 465 GLU A O 1
ATOM 3487 N N . PHE A 1 466 ? -15.161 -13.241 11.041 1.00 96.94 466 PHE A N 1
ATOM 3488 C CA . PHE A 1 466 ? -14.033 -13.873 11.734 1.00 96.94 466 PHE A CA 1
ATOM 3489 C C . PHE A 1 466 ? -13.983 -15.376 11.470 1.00 96.94 466 PHE A C 1
ATOM 3491 O O . PHE A 1 466 ? -14.954 -16.091 11.743 1.00 96.94 466 PHE A O 1
ATOM 3498 N N . ARG A 1 467 ? -12.806 -15.881 11.099 1.00 95.25 467 ARG A N 1
ATOM 3499 C CA . ARG A 1 467 ? -12.485 -17.308 11.178 1.00 95.25 467 ARG A CA 1
ATOM 3500 C C . ARG A 1 467 ? -12.110 -17.687 12.612 1.00 95.25 467 ARG A C 1
ATOM 3502 O O . ARG A 1 467 ? -11.501 -16.893 13.324 1.00 95.25 467 ARG A O 1
ATOM 3509 N N . THR A 1 468 ? -12.489 -18.884 13.065 1.00 85.06 468 THR A N 1
ATOM 3510 C CA . THR A 1 468 ? -12.255 -19.330 14.457 1.00 85.06 468 THR A CA 1
ATOM 3511 C C . THR A 1 468 ? -11.163 -20.382 14.623 1.00 85.06 468 THR A C 1
ATOM 3513 O O . THR A 1 468 ? -10.643 -20.540 15.725 1.00 85.06 468 THR A O 1
ATOM 3516 N N . ASP A 1 469 ? -10.831 -21.130 13.575 1.00 91.81 469 ASP A N 1
ATOM 3517 C CA . ASP A 1 469 ? -9.672 -22.020 13.548 1.00 91.81 469 ASP A CA 1
ATOM 3518 C C . ASP A 1 469 ? -8.416 -21.262 13.098 1.00 91.81 469 ASP A C 1
ATOM 3520 O O . ASP A 1 469 ? -8.499 -20.243 12.417 1.00 91.81 469 ASP A O 1
ATOM 3524 N N . LEU A 1 470 ? -7.243 -21.750 13.508 1.00 90.69 470 LEU A N 1
ATOM 3525 C CA . LEU A 1 470 ? -5.977 -21.189 13.039 1.00 90.69 470 LEU A CA 1
ATOM 3526 C C . LEU A 1 470 ? -5.769 -21.534 11.557 1.00 90.69 470 LEU A C 1
ATOM 3528 O O . LEU A 1 470 ? -6.067 -22.668 11.163 1.00 90.69 470 LEU A O 1
ATOM 3532 N N . PRO A 1 471 ? -5.206 -20.611 10.759 1.00 95.62 471 PRO A N 1
ATOM 3533 C CA . PRO A 1 471 ? -4.843 -20.913 9.383 1.00 95.62 471 PRO A CA 1
ATOM 3534 C C . PRO A 1 471 ? -3.723 -21.963 9.326 1.00 95.62 471 PRO A C 1
ATOM 3536 O O . PRO A 1 471 ? -3.045 -22.253 10.318 1.00 95.62 471 PRO A O 1
ATOM 3539 N N . GLN A 1 472 ? -3.519 -22.568 8.160 1.00 96.31 472 GLN A N 1
ATOM 3540 C CA . GLN A 1 472 ? -2.476 -23.568 7.941 1.00 96.31 472 GLN A CA 1
ATOM 3541 C C . GLN A 1 472 ? -1.189 -22.927 7.420 1.00 96.31 472 GLN A C 1
ATOM 3543 O O . GLN A 1 472 ? -1.204 -21.898 6.760 1.00 96.31 472 GLN A O 1
ATOM 3548 N N . ARG A 1 473 ? -0.040 -23.561 7.679 1.00 97.38 473 ARG A N 1
ATOM 3549 C CA . ARG A 1 473 ? 1.232 -23.132 7.076 1.00 97.38 473 ARG A CA 1
ATOM 3550 C C . ARG A 1 473 ? 1.137 -23.202 5.547 1.00 97.38 473 ARG A C 1
ATOM 3552 O O . ARG A 1 473 ? 0.782 -24.253 5.019 1.00 97.38 473 ARG A O 1
ATOM 3559 N N . GLY A 1 474 ? 1.538 -22.130 4.869 1.00 97.12 474 GLY A N 1
ATOM 3560 C CA . GLY A 1 474 ? 1.471 -21.998 3.412 1.00 97.12 474 GLY A CA 1
ATOM 3561 C C . GLY A 1 474 ? 0.089 -21.626 2.876 1.00 97.12 474 GLY A C 1
ATOM 3562 O O . GLY A 1 474 ? -0.069 -21.544 1.664 1.00 97.12 474 GLY A O 1
ATOM 3563 N N . GLU A 1 475 ? -0.901 -21.424 3.748 1.00 97.81 475 GLU A N 1
ATOM 3564 C CA . GLU A 1 475 ? -2.212 -20.923 3.344 1.00 97.81 475 GLU A CA 1
ATOM 3565 C C . GLU A 1 475 ? -2.092 -19.466 2.869 1.00 97.81 475 GLU A C 1
ATOM 3567 O O . GLU A 1 475 ? -1.464 -18.680 3.589 1.00 97.81 475 GLU A O 1
ATOM 3572 N N . PRO A 1 476 ? -2.647 -19.104 1.695 1.00 97.38 476 PRO A N 1
ATOM 3573 C CA . PRO A 1 476 ? -2.648 -17.728 1.212 1.00 97.38 476 PRO A CA 1
ATOM 3574 C C . PRO A 1 476 ? -3.422 -16.810 2.150 1.00 97.38 476 PRO A C 1
ATOM 3576 O O . PRO A 1 476 ? -4.500 -17.159 2.634 1.00 97.38 476 PRO A O 1
ATOM 3579 N N . VAL A 1 477 ? -2.861 -15.634 2.397 1.00 97.50 477 VAL A N 1
ATOM 3580 C CA . VAL A 1 477 ? -3.469 -14.597 3.222 1.00 97.50 477 VAL A CA 1
ATOM 3581 C C . VAL A 1 477 ? -3.254 -13.223 2.608 1.00 97.50 477 VAL A C 1
ATOM 3583 O O . VAL A 1 477 ? -2.338 -13.012 1.814 1.00 97.50 477 VAL A O 1
ATOM 3586 N N . TYR A 1 478 ? -4.122 -12.294 2.992 1.00 96.31 478 TYR A N 1
ATOM 3587 C CA . TYR A 1 478 ? -4.134 -10.932 2.484 1.00 96.31 478 TYR A CA 1
ATOM 3588 C C . TYR A 1 478 ? -4.229 -9.944 3.634 1.00 96.31 478 TYR A C 1
ATOM 3590 O O . TYR A 1 478 ? -5.148 -10.028 4.450 1.00 96.31 478 TYR A O 1
ATOM 3598 N N . ALA A 1 479 ? -3.303 -8.997 3.708 1.00 94.00 479 ALA A N 1
ATOM 3599 C CA . ALA A 1 479 ? -3.379 -7.917 4.679 1.00 94.00 479 ALA A CA 1
ATOM 3600 C C . ALA A 1 479 ? -4.039 -6.702 4.024 1.00 94.00 479 ALA A C 1
ATOM 3602 O O . ALA A 1 479 ? -3.615 -6.266 2.956 1.00 94.00 479 ALA A O 1
ATOM 3603 N N . ILE A 1 480 ? -5.068 -6.146 4.665 1.00 93.12 480 ILE A N 1
ATOM 3604 C CA . ILE A 1 480 ? -5.650 -4.861 4.266 1.00 93.12 480 ILE A CA 1
ATOM 3605 C C . ILE A 1 480 ? -5.352 -3.833 5.353 1.00 93.12 480 ILE A C 1
ATOM 3607 O O . ILE A 1 480 ? -5.507 -4.101 6.546 1.00 93.12 480 ILE A O 1
ATOM 3611 N N . GLY A 1 481 ? -4.914 -2.646 4.946 1.00 88.62 481 GLY A N 1
ATOM 3612 C CA . GLY A 1 481 ? -4.619 -1.558 5.866 1.00 88.62 481 GLY A CA 1
ATOM 3613 C C . GLY A 1 481 ? -4.183 -0.288 5.153 1.00 88.62 481 GLY A C 1
ATOM 3614 O O . GLY A 1 481 ? -3.927 -0.274 3.951 1.00 88.62 481 GLY A O 1
ATOM 3615 N N . ASN A 1 482 ? -4.122 0.801 5.906 1.00 77.25 482 ASN A N 1
ATOM 3616 C CA . ASN A 1 482 ? -3.606 2.083 5.461 1.00 77.25 482 ASN A CA 1
ATOM 3617 C C . ASN A 1 482 ? -2.075 2.117 5.562 1.00 77.25 482 ASN A C 1
ATOM 3619 O O . ASN A 1 482 ? -1.508 2.729 6.466 1.00 77.25 482 ASN A O 1
ATOM 3623 N N . GLY A 1 483 ? -1.402 1.448 4.631 1.00 59.50 483 GLY A N 1
ATOM 3624 C CA . GLY A 1 483 ? 0.052 1.464 4.550 1.00 59.50 483 GLY A CA 1
ATOM 3625 C C . GLY A 1 483 ? 0.572 2.861 4.209 1.00 59.50 483 GLY A C 1
ATOM 3626 O O . GLY A 1 483 ? 0.258 3.421 3.162 1.00 59.50 483 GLY A O 1
ATOM 3627 N N . VAL A 1 484 ? 1.414 3.409 5.082 1.00 54.88 484 VAL A N 1
ATOM 3628 C CA . VAL A 1 484 ? 2.299 4.554 4.818 1.00 54.88 484 VAL A CA 1
ATOM 3629 C C . VAL A 1 484 ? 1.577 5.858 4.423 1.00 54.88 484 VAL A C 1
ATOM 3631 O O . VAL A 1 484 ? 2.133 6.696 3.724 1.00 54.88 484 VAL A O 1
ATOM 3634 N N . ALA A 1 485 ? 0.331 6.041 4.879 1.00 57.03 485 ALA A N 1
ATOM 3635 C CA . ALA A 1 485 ? -0.532 7.194 4.572 1.00 57.03 485 ALA A CA 1
ATOM 3636 C C . ALA A 1 485 ? -0.965 7.338 3.090 1.00 57.03 485 ALA A C 1
ATOM 3638 O O . ALA A 1 485 ? -1.548 8.357 2.708 1.00 57.03 485 ALA A O 1
ATOM 3639 N N . TYR A 1 486 ? -0.783 6.293 2.272 1.00 59.62 486 TYR A N 1
ATOM 3640 C CA . TYR A 1 486 ? -1.251 6.232 0.874 1.00 59.62 486 TYR A CA 1
ATOM 3641 C C . TYR A 1 486 ? -2.701 5.791 0.753 1.00 59.62 486 TYR A C 1
ATOM 3643 O O . TYR A 1 486 ? -3.211 5.676 -0.359 1.00 59.62 486 TYR A O 1
ATOM 3651 N N . GLY A 1 487 ? -3.380 5.559 1.875 1.00 71.69 487 GLY A N 1
ATOM 3652 C CA . GLY A 1 487 ? -4.726 5.028 1.894 1.00 71.69 487 GLY A CA 1
ATOM 3653 C C . GLY A 1 487 ? -4.802 3.532 2.076 1.00 71.69 487 GLY A C 1
ATOM 3654 O O . GLY A 1 487 ? -3.790 2.840 2.169 1.00 71.69 487 GLY A O 1
ATOM 3655 N N . VAL A 1 488 ? -6.033 3.027 2.098 1.00 81.50 488 VAL A N 1
ATOM 3656 C CA . VAL A 1 488 ? -6.278 1.597 2.274 1.00 81.50 488 VAL A CA 1
ATOM 3657 C C . VAL A 1 488 ? -5.787 0.834 1.039 1.00 81.50 488 VAL A C 1
ATOM 3659 O O . VAL A 1 488 ? -6.242 1.073 -0.084 1.00 81.50 488 VAL A O 1
ATOM 3662 N N . ALA A 1 489 ? -4.858 -0.088 1.269 1.00 85.88 489 ALA A N 1
ATOM 3663 C CA . ALA A 1 489 ? -4.230 -0.954 0.282 1.00 85.88 489 ALA A CA 1
ATOM 3664 C C . ALA A 1 489 ? -4.321 -2.422 0.722 1.00 85.88 489 ALA A C 1
ATOM 3666 O O . ALA A 1 489 ? -4.521 -2.719 1.902 1.00 85.88 489 ALA A O 1
ATOM 3667 N N . ILE A 1 490 ? -4.166 -3.332 -0.239 1.00 91.38 490 ILE A N 1
ATOM 3668 C CA . ILE A 1 490 ? -4.100 -4.781 -0.014 1.00 91.38 490 ILE A CA 1
ATOM 3669 C C . ILE A 1 490 ? -2.697 -5.308 -0.328 1.00 91.38 490 ILE A C 1
ATOM 3671 O O . ILE A 1 490 ? -2.079 -4.899 -1.308 1.00 91.38 490 ILE A O 1
ATOM 3675 N N . SER A 1 491 ? -2.191 -6.240 0.466 1.00 90.88 491 SER A N 1
ATOM 3676 C CA . SER A 1 491 ? -1.009 -7.036 0.134 1.00 90.88 491 SER A CA 1
ATOM 3677 C C . SER A 1 491 ? -1.326 -8.522 0.230 1.00 90.88 491 SER A C 1
ATOM 3679 O O . SER A 1 491 ? -2.238 -8.920 0.955 1.00 90.88 491 SER A O 1
ATOM 3681 N N . ASP A 1 492 ? -0.604 -9.337 -0.530 1.00 92.69 492 ASP A N 1
ATOM 3682 C CA . ASP A 1 492 ? -0.728 -10.789 -0.556 1.00 92.69 492 ASP A CA 1
ATOM 3683 C C . ASP A 1 492 ? 0.502 -11.472 0.042 1.00 92.69 492 ASP A C 1
ATOM 3685 O O . ASP A 1 492 ? 1.588 -10.902 0.126 1.00 92.69 492 ASP A O 1
ATOM 3689 N N . GLY A 1 493 ? 0.304 -12.699 0.505 1.00 93.44 493 GLY A N 1
ATOM 3690 C CA . GLY A 1 493 ? 1.347 -13.551 1.049 1.00 93.44 493 GLY A CA 1
ATOM 3691 C C . GLY A 1 493 ? 0.768 -14.884 1.504 1.00 93.44 493 GLY A C 1
ATOM 3692 O O . GLY A 1 493 ? -0.316 -15.300 1.092 1.00 93.44 493 GLY A O 1
ATOM 3693 N N . ILE A 1 494 ? 1.495 -15.563 2.375 1.00 96.56 494 ILE A N 1
ATOM 3694 C CA . ILE A 1 494 ? 1.126 -16.824 2.996 1.00 96.56 494 ILE A CA 1
ATOM 3695 C C . ILE A 1 494 ? 1.323 -16.772 4.509 1.00 96.56 494 ILE A C 1
ATOM 3697 O O . ILE A 1 494 ? 2.016 -15.924 5.079 1.00 96.56 494 ILE A O 1
ATOM 3701 N N . VAL A 1 495 ? 0.743 -17.752 5.192 1.00 97.81 495 VAL A N 1
ATOM 3702 C CA . VAL A 1 495 ? 1.056 -18.020 6.592 1.00 97.81 495 VAL A CA 1
ATOM 3703 C C . VAL A 1 495 ? 2.377 -18.779 6.694 1.00 97.81 495 VAL A C 1
ATOM 3705 O O . VAL A 1 495 ? 2.456 -19.993 6.480 1.00 97.81 495 VAL A O 1
ATOM 3708 N N . SER A 1 496 ? 3.421 -18.066 7.102 1.00 95.88 496 SER A N 1
ATOM 3709 C CA . SER A 1 496 ? 4.749 -18.613 7.388 1.00 95.88 496 SER A CA 1
ATOM 3710 C C . SER A 1 496 ? 4.748 -19.494 8.638 1.00 95.88 496 SER A C 1
ATOM 3712 O O . SER A 1 496 ? 5.358 -20.565 8.642 1.00 95.88 496 SER A O 1
ATOM 3714 N N . ALA A 1 497 ? 4.033 -19.108 9.699 1.00 95.50 497 ALA A N 1
ATOM 3715 C CA . ALA A 1 497 ? 3.869 -19.922 10.905 1.00 95.50 497 ALA A CA 1
ATOM 3716 C C . ALA A 1 497 ? 2.559 -19.573 11.637 1.00 95.50 497 ALA A C 1
ATOM 3718 O O . ALA A 1 497 ? 2.434 -18.466 12.140 1.00 95.50 497 ALA A O 1
ATOM 3719 N N . PRO A 1 498 ? 1.596 -20.498 11.777 1.00 95.56 498 PRO A N 1
ATOM 3720 C CA . PRO A 1 498 ? 0.280 -20.169 12.339 1.00 95.56 498 PRO A CA 1
ATOM 3721 C C . PRO A 1 498 ? 0.231 -20.045 13.872 1.00 95.56 498 PRO A C 1
ATOM 3723 O O . PRO A 1 498 ? -0.794 -19.659 14.423 1.00 95.56 498 PRO A O 1
ATOM 3726 N N . ASN A 1 499 ? 1.295 -20.442 14.573 1.00 94.38 499 ASN A N 1
ATOM 3727 C CA . ASN A 1 499 ? 1.357 -20.512 16.034 1.00 94.38 499 ASN A CA 1
ATOM 3728 C C . ASN A 1 499 ? 2.785 -20.267 16.550 1.00 94.38 499 ASN A C 1
ATOM 3730 O O . ASN A 1 499 ? 3.418 -21.123 17.172 1.00 94.38 499 ASN A O 1
ATOM 3734 N N . PHE A 1 500 ? 3.323 -19.092 16.252 1.00 92.81 500 PHE A N 1
ATOM 3735 C CA . PHE A 1 500 ? 4.656 -18.695 16.670 1.00 92.81 500 PHE A CA 1
ATOM 3736 C C . PHE A 1 500 ? 4.679 -18.281 18.147 1.00 92.81 500 PHE A C 1
ATOM 3738 O O . PHE A 1 500 ? 4.204 -17.215 18.533 1.00 92.81 500 PHE A O 1
ATOM 3745 N N . SER A 1 501 ? 5.248 -19.140 18.992 1.00 93.19 501 SER A N 1
ATOM 3746 C CA . SER A 1 501 ? 5.143 -19.023 20.450 1.00 93.19 501 SER A CA 1
ATOM 3747 C C . SER A 1 501 ? 6.182 -18.110 21.112 1.00 93.19 501 SER A C 1
ATOM 3749 O O . SER A 1 501 ? 6.170 -17.992 22.335 1.00 93.19 501 SER A O 1
ATOM 3751 N N . ALA A 1 502 ? 7.113 -17.502 20.362 1.00 88.69 502 ALA A N 1
ATOM 3752 C CA . ALA A 1 502 ? 8.216 -16.736 20.961 1.00 88.69 502 ALA A CA 1
ATOM 3753 C C . ALA A 1 502 ? 7.738 -15.512 21.761 1.00 88.69 502 ALA A C 1
ATOM 3755 O O . ALA A 1 502 ? 8.397 -15.124 22.718 1.00 88.69 502 ALA A O 1
ATOM 3756 N N . TYR A 1 503 ? 6.569 -14.970 21.411 1.00 86.75 503 TYR A N 1
ATOM 3757 C CA . TYR A 1 503 ? 5.973 -13.796 22.054 1.00 86.75 503 TYR A CA 1
ATOM 3758 C C . TYR A 1 503 ? 4.807 -14.147 22.986 1.00 86.75 503 TYR A C 1
ATOM 3760 O O . TYR A 1 503 ? 4.082 -13.275 23.459 1.00 86.75 503 TYR A O 1
ATOM 3768 N N . ARG A 1 504 ? 4.609 -15.438 23.285 1.00 90.50 504 ARG A N 1
ATOM 3769 C CA . ARG A 1 504 ? 3.476 -15.892 24.099 1.00 90.50 504 ARG A CA 1
ATOM 3770 C C . ARG A 1 504 ? 3.510 -15.353 25.524 1.00 90.50 504 ARG A C 1
ATOM 3772 O O . ARG A 1 504 ? 2.458 -15.065 26.086 1.00 90.50 504 ARG A O 1
ATOM 3779 N N . GLU A 1 505 ? 4.692 -15.256 26.128 1.00 88.12 505 GLU A N 1
ATOM 3780 C CA . GLU A 1 505 ? 4.833 -14.732 27.494 1.00 88.12 505 GLU A CA 1
ATOM 3781 C C . GLU A 1 505 ? 4.474 -13.243 27.575 1.00 88.12 505 GLU A C 1
ATOM 3783 O O . GLU A 1 505 ? 3.911 -12.799 28.573 1.00 88.12 505 GLU A O 1
ATOM 3788 N N . GLU A 1 506 ? 4.745 -12.509 26.499 1.00 85.56 506 GLU A N 1
ATOM 3789 C CA . GLU A 1 506 ? 4.471 -11.085 26.353 1.00 85.56 506 GLU A CA 1
ATOM 3790 C C . GLU A 1 506 ? 2.981 -10.828 26.100 1.00 85.56 506 GLU A C 1
ATOM 3792 O O . GLU A 1 506 ? 2.324 -10.185 26.917 1.00 85.56 506 GLU A O 1
ATOM 3797 N N . TYR A 1 507 ? 2.416 -11.412 25.039 1.00 88.19 507 TYR A N 1
ATOM 3798 C CA . TYR A 1 507 ? 1.053 -11.096 24.591 1.00 88.19 507 TYR A CA 1
ATOM 3799 C C . TYR A 1 507 ? -0.038 -12.038 25.125 1.00 88.19 507 TYR A C 1
ATOM 3801 O O . TYR A 1 507 ? -1.231 -11.742 25.066 1.00 88.19 507 TYR A O 1
ATOM 3809 N N . GLY A 1 508 ? 0.340 -13.196 25.671 1.00 89.56 508 GLY A N 1
ATOM 3810 C CA . GLY A 1 508 ? -0.597 -14.207 26.172 1.00 89.56 508 GLY A CA 1
ATOM 3811 C C . GLY A 1 508 ? -1.146 -15.165 25.105 1.00 89.56 508 GLY A C 1
ATOM 3812 O O . GLY A 1 508 ? -1.965 -16.030 25.429 1.00 89.56 508 GLY A O 1
ATOM 3813 N N . TYR A 1 509 ? -0.684 -15.067 23.857 1.00 91.81 509 TYR A N 1
ATOM 3814 C CA . TYR A 1 509 ? -1.076 -15.926 22.735 1.00 91.81 509 TYR A CA 1
ATOM 3815 C C . TYR A 1 509 ? 0.104 -16.227 21.803 1.00 91.81 509 TYR A C 1
ATOM 3817 O O . TYR A 1 509 ? 1.127 -15.552 21.839 1.00 91.81 509 TYR A O 1
ATOM 3825 N N . ASP A 1 510 ? -0.031 -17.266 20.976 1.00 94.50 510 ASP A N 1
ATOM 3826 C CA . ASP A 1 510 ? 0.932 -17.523 19.901 1.00 94.50 510 ASP A CA 1
ATOM 3827 C C . ASP A 1 510 ? 0.580 -16.629 18.705 1.00 94.50 510 ASP A C 1
ATOM 3829 O O . ASP A 1 510 ? -0.588 -16.561 18.328 1.00 94.50 510 ASP A O 1
ATOM 3833 N N . MET A 1 511 ? 1.565 -15.960 18.108 1.00 93.94 511 MET A N 1
ATOM 3834 C CA . MET A 1 511 ? 1.347 -15.077 16.955 1.00 93.94 511 MET A CA 1
ATOM 3835 C C . MET A 1 511 ? 1.136 -15.886 15.672 1.00 93.94 511 MET A C 1
ATOM 3837 O O . MET A 1 511 ? 1.659 -16.995 15.530 1.00 93.94 511 MET A O 1
ATOM 3841 N N . ILE A 1 512 ? 0.463 -15.292 14.691 1.00 95.69 512 ILE A N 1
ATOM 3842 C CA . ILE A 1 512 ? 0.550 -15.734 13.297 1.00 95.69 512 ILE A CA 1
ATOM 3843 C C . ILE A 1 512 ? 1.724 -14.993 12.656 1.00 95.69 512 ILE A C 1
ATOM 3845 O O . ILE A 1 512 ? 1.806 -13.775 12.747 1.00 95.69 512 ILE A O 1
ATOM 3849 N N . GLN A 1 513 ? 2.634 -15.721 12.020 1.00 94.94 513 GLN A N 1
ATOM 3850 C CA . GLN A 1 513 ? 3.676 -15.172 11.159 1.00 94.94 513 GLN A CA 1
ATOM 3851 C C . GLN A 1 513 ? 3.214 -15.246 9.708 1.00 94.94 513 GLN A C 1
ATOM 3853 O O . GLN A 1 513 ? 2.761 -16.307 9.264 1.00 94.94 513 GLN A O 1
ATOM 3858 N N . THR A 1 514 ? 3.404 -14.167 8.964 1.00 93.81 514 THR A N 1
ATOM 3859 C CA . THR A 1 514 ? 3.100 -14.067 7.536 1.00 93.81 514 THR A CA 1
ATOM 3860 C C . THR A 1 514 ? 4.231 -13.363 6.798 1.00 93.81 514 THR A C 1
ATOM 3862 O O . THR A 1 514 ? 4.986 -12.601 7.403 1.00 93.81 514 THR A O 1
ATOM 3865 N N . ASP A 1 515 ? 4.369 -13.652 5.509 1.00 91.06 515 ASP A N 1
ATOM 3866 C CA . ASP A 1 515 ? 5.243 -12.910 4.603 1.00 91.06 515 ASP A CA 1
ATOM 3867 C C . ASP A 1 515 ? 4.508 -11.818 3.812 1.00 91.06 515 ASP A C 1
ATOM 3869 O O . ASP A 1 515 ? 5.149 -11.131 3.020 1.00 91.06 515 ASP A O 1
ATOM 3873 N N . CYS A 1 516 ? 3.209 -11.589 4.076 1.00 89.44 516 CYS A N 1
ATOM 3874 C CA . CYS A 1 516 ? 2.508 -10.421 3.551 1.00 89.44 516 CYS A CA 1
ATOM 3875 C C . CYS A 1 516 ? 3.311 -9.154 3.862 1.00 89.44 516 CYS A C 1
ATOM 3877 O O . CYS A 1 516 ? 3.672 -8.940 5.026 1.00 89.44 516 CYS A O 1
ATOM 3879 N N . PRO A 1 517 ? 3.530 -8.272 2.879 1.00 83.25 517 PRO A N 1
ATOM 3880 C CA . PRO A 1 517 ? 3.994 -6.918 3.124 1.00 83.25 517 PRO A CA 1
ATOM 3881 C C . PRO A 1 517 ? 3.130 -6.164 4.140 1.00 83.25 517 PRO A C 1
ATOM 3883 O O . PRO A 1 517 ? 1.982 -5.812 3.858 1.00 83.25 517 PRO A O 1
ATOM 3886 N N . ILE A 1 518 ? 3.681 -5.883 5.323 1.00 78.88 518 ILE A N 1
ATOM 3887 C CA . ILE A 1 518 ? 3.036 -5.080 6.367 1.00 78.88 518 ILE A CA 1
ATOM 3888 C C . ILE A 1 518 ? 3.984 -3.937 6.740 1.00 78.88 518 ILE A C 1
ATOM 3890 O O . ILE A 1 518 ? 5.114 -4.180 7.143 1.00 78.88 518 ILE A O 1
ATOM 3894 N N . ASN A 1 519 ? 3.522 -2.691 6.597 1.00 72.75 519 ASN A N 1
ATOM 3895 C CA . ASN A 1 519 ? 4.298 -1.478 6.881 1.00 72.75 519 ASN A CA 1
ATOM 3896 C C . ASN A 1 519 ? 3.579 -0.596 7.912 1.00 72.75 519 ASN A C 1
ATOM 3898 O O . ASN A 1 519 ? 2.415 -0.845 8.242 1.00 72.75 519 ASN A O 1
ATOM 3902 N N . GLY A 1 520 ? 4.257 0.462 8.378 1.00 71.31 520 GLY A N 1
ATOM 3903 C CA . GLY A 1 520 ? 3.668 1.517 9.214 1.00 71.31 520 GLY A CA 1
ATOM 3904 C C . GLY A 1 520 ? 2.284 1.930 8.708 1.00 71.31 520 GLY A C 1
ATOM 3905 O O . GLY A 1 520 ? 2.124 2.214 7.524 1.00 71.31 520 GLY A O 1
ATOM 3906 N N . GLY A 1 521 ? 1.281 1.904 9.588 1.00 74.62 521 GLY A N 1
ATOM 3907 C CA . GLY A 1 521 ? -0.113 2.210 9.255 1.00 74.62 521 GLY A CA 1
ATOM 3908 C C . GLY A 1 521 ? -1.009 0.997 8.950 1.00 74.62 521 GLY A C 1
ATOM 3909 O O . GLY A 1 521 ? -2.221 1.103 9.134 1.00 74.62 521 GLY A O 1
ATOM 3910 N N . ASN A 1 522 ? -0.463 -0.182 8.610 1.00 82.62 522 ASN A N 1
ATOM 3911 C CA . ASN A 1 522 ? -1.258 -1.419 8.473 1.00 82.62 522 ASN A CA 1
ATOM 3912 C C . ASN A 1 522 ? -1.680 -2.024 9.822 1.00 82.62 522 ASN A C 1
ATOM 3914 O O . ASN A 1 522 ? -2.650 -2.783 9.866 1.00 82.62 522 ASN A O 1
ATOM 3918 N N . SER A 1 523 ? -0.959 -1.705 10.904 1.00 89.81 523 SER A N 1
ATOM 3919 C CA . SER A 1 523 ? -1.275 -2.166 12.260 1.00 89.81 523 SER A CA 1
ATOM 3920 C C . SER A 1 523 ? -2.740 -1.920 12.607 1.00 89.81 523 SER A C 1
ATOM 3922 O O . SER A 1 523 ? -3.241 -0.808 12.454 1.00 89.81 523 SER A O 1
ATOM 3924 N N . GLY A 1 524 ? -3.422 -2.958 13.076 1.00 94.50 524 GLY A N 1
ATOM 3925 C CA . GLY A 1 524 ? -4.831 -2.951 13.455 1.00 94.50 524 GLY A CA 1
ATOM 3926 C C . GLY A 1 524 ? -5.791 -3.310 12.316 1.00 94.50 524 GLY A C 1
ATOM 3927 O O . GLY A 1 524 ? -6.954 -3.606 12.585 1.00 94.50 524 GLY A O 1
ATOM 3928 N N . GLY A 1 525 ? -5.321 -3.350 11.065 1.00 95.69 525 GLY A N 1
ATOM 3929 C CA . GLY A 1 525 ? -6.084 -3.851 9.918 1.00 95.69 525 GLY A CA 1
ATOM 3930 C C . GLY A 1 525 ? -6.212 -5.384 9.917 1.00 95.69 525 GLY A C 1
ATOM 3931 O O . GLY A 1 525 ? -5.484 -6.066 10.648 1.00 95.69 525 GLY A O 1
ATOM 3932 N N . PRO A 1 526 ? -7.128 -5.962 9.122 1.00 97.44 526 PRO A N 1
ATOM 3933 C CA . PRO A 1 526 ? -7.337 -7.404 9.096 1.00 97.44 526 PRO A CA 1
ATOM 3934 C C . PRO A 1 526 ? -6.286 -8.138 8.243 1.00 97.44 526 PRO A C 1
ATOM 3936 O O . PRO A 1 526 ? -5.892 -7.678 7.169 1.00 97.44 526 PRO A O 1
ATOM 3939 N N . LEU A 1 527 ? -5.882 -9.320 8.712 1.00 97.69 527 LEU A N 1
ATOM 3940 C CA . LEU A 1 527 ? -5.280 -10.382 7.904 1.00 97.69 527 LEU A CA 1
ATOM 3941 C C . LEU A 1 527 ? -6.393 -11.364 7.526 1.00 97.69 527 LEU A C 1
ATOM 3943 O O . LEU A 1 527 ? -7.074 -11.887 8.413 1.00 97.69 527 LEU A O 1
ATOM 3947 N N . LEU A 1 528 ? -6.586 -11.604 6.235 1.00 98.25 528 LEU A N 1
ATOM 3948 C CA . LEU A 1 528 ? -7.740 -12.295 5.659 1.00 98.25 528 LEU A CA 1
ATOM 3949 C C . LEU A 1 528 ? -7.305 -13.573 4.933 1.00 98.25 528 LEU A C 1
ATOM 3951 O O . LEU A 1 528 ? -6.224 -13.595 4.354 1.00 98.25 528 LEU A O 1
ATOM 3955 N N . ASP A 1 529 ? -8.132 -14.617 4.940 1.00 97.69 529 ASP A N 1
ATOM 3956 C CA . ASP A 1 529 ? -7.969 -15.778 4.051 1.00 97.69 529 ASP A CA 1
ATOM 3957 C C . ASP A 1 529 ? -8.562 -15.520 2.646 1.00 97.69 529 ASP A C 1
ATOM 3959 O O . ASP A 1 529 ? -9.105 -14.448 2.370 1.00 97.69 529 ASP A O 1
ATOM 3963 N N . GLU A 1 530 ? -8.460 -16.496 1.735 1.00 96.00 530 GLU A N 1
ATOM 3964 C CA . GLU A 1 530 ? -9.003 -16.406 0.363 1.00 96.00 530 GLU A CA 1
ATOM 3965 C C . GLU A 1 530 ? -10.533 -16.250 0.293 1.00 96.00 530 GLU A C 1
ATOM 3967 O O . GLU A 1 530 ? -11.052 -15.833 -0.747 1.00 96.00 530 GLU A O 1
ATOM 3972 N N . ASP A 1 531 ? -11.243 -16.576 1.379 1.00 95.06 531 ASP A N 1
ATOM 3973 C CA . ASP A 1 531 ? -12.690 -16.388 1.527 1.00 95.06 531 ASP A CA 1
ATOM 3974 C C . ASP A 1 531 ? -13.027 -15.015 2.144 1.00 95.06 531 ASP A C 1
ATOM 3976 O O . ASP A 1 531 ? -14.185 -14.747 2.463 1.00 95.06 531 ASP A O 1
ATOM 3980 N N . GLY A 1 532 ? -12.027 -14.158 2.375 1.00 95.94 532 GLY A N 1
ATOM 3981 C CA . GLY A 1 532 ? -12.220 -12.840 2.968 1.00 95.94 532 GLY A CA 1
ATOM 3982 C C . GLY A 1 532 ? -12.566 -12.879 4.458 1.00 95.94 532 GLY A C 1
ATOM 3983 O O . GLY A 1 532 ? -13.111 -11.900 4.973 1.00 95.94 532 GLY A O 1
ATOM 3984 N N . ARG A 1 533 ? -12.270 -13.976 5.171 1.00 97.94 533 ARG A N 1
ATOM 3985 C CA . ARG A 1 533 ? -12.470 -14.067 6.624 1.00 97.94 533 ARG A CA 1
ATOM 3986 C C . ARG A 1 533 ? -11.212 -13.649 7.371 1.00 97.94 533 ARG A C 1
ATOM 3988 O O . ARG A 1 533 ? -10.107 -14.064 7.043 1.00 97.94 533 ARG A O 1
ATOM 3995 N N . VAL A 1 534 ? -11.385 -12.893 8.448 1.00 98.50 534 VAL A N 1
ATOM 3996 C CA . VAL A 1 534 ? -10.318 -12.453 9.349 1.00 98.50 534 VAL A CA 1
ATOM 3997 C C . VAL A 1 534 ? -9.709 -13.661 10.053 1.00 98.50 534 VAL A C 1
ATOM 3999 O O . VAL A 1 534 ? -10.357 -14.301 10.889 1.00 98.50 534 VAL A O 1
ATOM 4002 N N . VAL A 1 535 ? -8.446 -13.940 9.739 1.00 98.38 535 VAL A N 1
ATOM 4003 C CA . VAL A 1 535 ? -7.599 -14.935 10.414 1.00 98.38 535 VAL A CA 1
ATOM 4004 C C . VAL A 1 535 ? -6.693 -14.296 11.464 1.00 98.38 535 VAL A C 1
ATOM 4006 O O . VAL A 1 535 ? -6.282 -14.959 12.417 1.00 98.38 535 VAL A O 1
ATOM 4009 N N . GLY A 1 536 ? -6.438 -12.991 11.351 1.00 97.38 536 GLY A N 1
ATOM 4010 C CA . GLY A 1 536 ? -5.707 -12.237 12.358 1.00 97.38 536 GLY A CA 1
ATOM 4011 C C . GLY A 1 536 ? -5.815 -10.722 12.216 1.00 97.38 536 GLY A C 1
ATOM 4012 O O . GLY A 1 536 ? -6.484 -10.218 11.320 1.00 97.38 536 GLY A O 1
ATOM 4013 N N . ILE A 1 537 ? -5.177 -10.003 13.134 1.00 97.50 537 ILE A N 1
ATOM 4014 C CA . ILE A 1 537 ? -5.085 -8.541 13.148 1.00 97.50 537 ILE A CA 1
ATOM 4015 C C . ILE A 1 537 ? -3.621 -8.189 12.936 1.00 97.50 537 ILE A C 1
ATOM 4017 O O . ILE A 1 537 ? -2.781 -8.594 13.742 1.00 97.50 537 ILE A O 1
ATOM 4021 N N . ASN A 1 538 ? -3.323 -7.476 11.854 1.00 94.75 538 ASN A N 1
ATOM 4022 C CA . ASN A 1 538 ? -1.967 -7.099 11.467 1.00 94.75 538 ASN A CA 1
ATOM 4023 C C . ASN A 1 538 ? -1.301 -6.309 12.591 1.00 94.75 538 ASN A C 1
ATOM 4025 O O . ASN A 1 538 ? -1.908 -5.388 13.130 1.00 94.75 538 ASN A O 1
ATOM 4029 N N . THR A 1 539 ? -0.059 -6.644 12.928 1.00 88.75 539 THR A N 1
ATOM 4030 C CA . THR A 1 539 ? 0.747 -5.880 13.884 1.00 88.75 539 THR A CA 1
ATOM 4031 C C . THR A 1 539 ? 2.218 -5.899 13.468 1.00 88.75 539 THR A C 1
ATOM 4033 O O . THR A 1 539 ? 2.723 -6.885 12.926 1.00 88.75 539 THR A O 1
ATOM 4036 N N . LEU A 1 540 ? 2.904 -4.776 13.661 1.00 69.19 540 LEU A N 1
ATOM 4037 C CA . LEU A 1 540 ? 4.295 -4.599 13.248 1.00 69.19 540 LEU A CA 1
ATOM 4038 C C . LEU A 1 540 ? 5.280 -5.038 14.338 1.00 69.19 540 LEU A C 1
ATOM 4040 O O . LEU A 1 540 ? 4.996 -4.960 15.529 1.00 69.19 540 LEU A O 1
ATOM 4044 N N . GLY A 1 541 ? 6.495 -5.396 13.911 1.00 56.84 541 GLY A N 1
ATOM 4045 C CA . GLY A 1 541 ? 7.697 -5.046 14.675 1.00 56.84 541 GLY A CA 1
ATOM 4046 C C . GLY A 1 541 ? 7.967 -5.805 15.975 1.00 56.84 541 GLY A C 1
ATOM 4047 O O . GLY A 1 541 ? 8.448 -5.199 16.928 1.00 56.84 541 GLY A O 1
ATOM 4048 N N . LEU A 1 542 ? 7.780 -7.129 16.016 1.00 55.94 542 LEU A N 1
ATOM 4049 C CA . LEU A 1 542 ? 8.242 -7.940 17.156 1.00 55.94 542 LEU A CA 1
ATOM 4050 C C . LEU A 1 542 ? 9.736 -8.340 17.094 1.00 55.94 542 LEU A C 1
ATOM 4052 O O . LEU A 1 542 ? 10.194 -9.209 17.838 1.00 55.94 542 LEU A O 1
ATOM 4056 N N . GLY A 1 543 ? 10.536 -7.689 16.245 1.00 46.75 543 GLY A N 1
ATOM 4057 C CA . GLY A 1 543 ? 12.000 -7.753 16.293 1.00 46.75 543 GLY A CA 1
ATOM 4058 C C . GLY A 1 543 ? 12.682 -7.662 14.929 1.00 46.75 543 GLY A C 1
ATOM 4059 O O . GLY A 1 543 ? 12.293 -8.376 14.017 1.00 46.75 543 GLY A O 1
ATOM 4060 N N . GLY A 1 544 ? 13.748 -6.852 14.856 1.00 49.22 544 GLY A N 1
ATOM 4061 C CA . GLY A 1 544 ? 14.702 -6.736 13.741 1.00 49.22 544 GLY A CA 1
ATOM 4062 C C . GLY A 1 544 ? 14.153 -6.167 12.425 1.00 49.22 544 GLY A C 1
ATOM 4063 O O . GLY A 1 544 ? 12.974 -6.288 12.120 1.00 49.22 544 GLY A O 1
ATOM 4064 N N . GLU A 1 545 ? 15.038 -5.563 11.631 1.00 55.84 545 GLU A N 1
ATOM 4065 C CA . GLU A 1 545 ? 14.770 -5.185 10.237 1.00 55.84 545 GLU A CA 1
ATOM 4066 C C . GLU A 1 545 ? 14.850 -6.451 9.367 1.00 55.84 545 GLU A C 1
ATOM 4068 O O . GLU A 1 545 ? 15.910 -6.796 8.844 1.00 55.84 545 GLU A O 1
ATOM 4073 N N . TYR A 1 546 ? 13.753 -7.211 9.291 1.00 63.19 546 TYR A N 1
ATOM 4074 C CA . TYR A 1 546 ? 13.650 -8.395 8.435 1.00 63.19 546 TYR A CA 1
ATOM 4075 C C . TYR A 1 546 ? 12.611 -8.177 7.339 1.00 63.19 546 TYR A C 1
ATOM 4077 O O . TYR A 1 546 ? 11.480 -7.776 7.603 1.00 63.19 546 TYR A O 1
ATOM 4085 N N . GLU A 1 547 ? 12.988 -8.504 6.109 1.00 67.75 547 GLU A N 1
ATOM 4086 C CA . GLU A 1 547 ? 12.111 -8.396 4.945 1.00 67.75 547 GLU A CA 1
ATOM 4087 C C . GLU A 1 547 ? 11.054 -9.501 4.957 1.00 67.75 547 GLU A C 1
ATOM 4089 O O . GLU A 1 547 ? 11.386 -10.672 5.151 1.00 67.75 547 GLU A O 1
ATOM 4094 N N . ASN A 1 548 ? 9.789 -9.141 4.713 1.00 74.88 548 ASN A N 1
ATOM 4095 C CA . ASN A 1 548 ? 8.666 -10.082 4.590 1.00 74.88 548 ASN A CA 1
ATOM 4096 C C . ASN A 1 548 ? 8.561 -11.070 5.770 1.00 74.88 548 ASN A C 1
ATOM 4098 O O . ASN A 1 548 ? 8.265 -12.253 5.603 1.00 74.88 548 ASN A O 1
ATOM 4102 N N . VAL A 1 549 ? 8.820 -10.585 6.986 1.00 85.44 549 VAL A N 1
ATOM 4103 C CA . VAL A 1 549 ? 8.590 -11.329 8.227 1.00 85.44 549 VAL A CA 1
ATOM 4104 C C . VAL A 1 549 ? 7.710 -10.486 9.134 1.00 85.44 549 VAL A C 1
ATOM 4106 O O . VAL A 1 549 ? 8.193 -9.677 9.922 1.00 85.44 549 VAL A O 1
ATOM 4109 N N . ASN A 1 550 ? 6.402 -10.697 9.024 1.00 88.19 550 ASN A N 1
ATOM 4110 C CA . ASN A 1 550 ? 5.398 -9.904 9.717 1.00 88.19 550 ASN A CA 1
ATOM 4111 C C . ASN A 1 550 ? 4.508 -10.758 10.618 1.00 88.19 550 ASN A C 1
ATOM 4113 O O . ASN A 1 550 ? 4.497 -11.992 10.538 1.00 88.19 550 ASN A O 1
ATOM 4117 N N . TRP A 1 551 ? 3.775 -10.087 11.506 1.00 91.88 551 TRP A N 1
ATOM 4118 C CA . TRP A 1 551 ? 3.028 -10.729 12.577 1.00 91.88 551 TRP A CA 1
ATOM 4119 C C . TRP A 1 551 ? 1.557 -10.319 12.578 1.00 91.88 551 TRP A C 1
ATOM 4121 O O . TRP A 1 551 ? 1.187 -9.219 12.173 1.00 91.88 551 TRP A O 1
ATOM 4131 N N . ALA A 1 552 ? 0.708 -11.211 13.075 1.00 95.19 552 ALA A N 1
ATOM 4132 C CA . ALA A 1 552 ? -0.692 -10.922 13.320 1.00 95.19 552 ALA A CA 1
ATOM 4133 C C . ALA A 1 552 ? -1.188 -11.581 14.611 1.00 95.19 552 ALA A C 1
ATOM 4135 O O . ALA A 1 552 ? -0.803 -12.701 14.966 1.00 95.19 552 ALA A O 1
ATOM 4136 N N . ILE A 1 553 ? -2.081 -10.876 15.298 1.00 95.94 553 ILE A N 1
ATOM 4137 C CA . ILE A 1 553 ? -2.824 -11.370 16.458 1.00 95.94 553 ILE A CA 1
ATOM 4138 C C . ILE A 1 553 ? -3.871 -12.367 15.952 1.00 95.94 553 ILE A C 1
ATOM 4140 O O . ILE A 1 553 ? -4.661 -11.982 15.093 1.00 95.94 553 ILE A O 1
ATOM 4144 N N . PRO A 1 554 ? -3.951 -13.611 16.456 1.00 96.69 554 PRO A N 1
ATOM 4145 C CA . PRO A 1 554 ? -4.955 -14.564 15.992 1.00 96.69 554 PRO A CA 1
ATOM 4146 C C . PRO A 1 554 ? -6.388 -14.051 16.173 1.00 96.69 554 PRO A C 1
ATOM 4148 O O . PRO A 1 554 ? -6.777 -13.614 17.262 1.00 96.69 554 PRO A O 1
ATOM 4151 N N . SER A 1 555 ? -7.213 -14.194 15.135 1.00 97.06 555 SER A N 1
ATOM 4152 C CA . SER A 1 555 ? -8.624 -13.782 15.141 1.00 97.06 555 SER A CA 1
ATOM 4153 C C . SER A 1 555 ? -9.429 -14.429 16.273 1.00 97.06 555 SER A C 1
ATOM 4155 O O . SER A 1 555 ? -10.315 -13.799 16.849 1.00 97.06 555 SER A O 1
ATOM 4157 N N . SER A 1 556 ? -9.099 -15.668 16.647 1.00 94.81 556 SER A N 1
ATOM 4158 C CA . SER A 1 556 ? -9.736 -16.394 17.753 1.00 94.81 556 SER A CA 1
ATOM 4159 C C . SER A 1 556 ? -9.519 -15.723 19.117 1.00 94.81 556 SER A C 1
ATOM 4161 O O . SER A 1 556 ? -10.441 -15.679 19.938 1.00 94.81 556 SER A O 1
ATOM 4163 N N . TYR A 1 557 ? -8.334 -15.147 19.348 1.00 94.62 557 TYR A N 1
ATOM 4164 C CA . TYR A 1 557 ? -8.037 -14.381 20.557 1.00 94.62 557 TYR A CA 1
ATOM 4165 C C . TYR A 1 557 ? -8.816 -13.062 20.563 1.00 94.62 557 TYR A C 1
ATOM 4167 O O . TYR A 1 557 ? -9.544 -12.770 21.513 1.00 94.62 557 TYR A O 1
ATOM 4175 N N . ALA A 1 558 ? -8.751 -12.315 19.460 1.00 95.19 558 ALA A N 1
ATOM 4176 C CA . ALA A 1 558 ? -9.456 -11.045 19.326 1.00 95.19 558 ALA A CA 1
ATOM 4177 C C . ALA A 1 558 ? -10.980 -11.183 19.428 1.00 95.19 558 ALA A C 1
ATOM 4179 O O . ALA A 1 558 ? 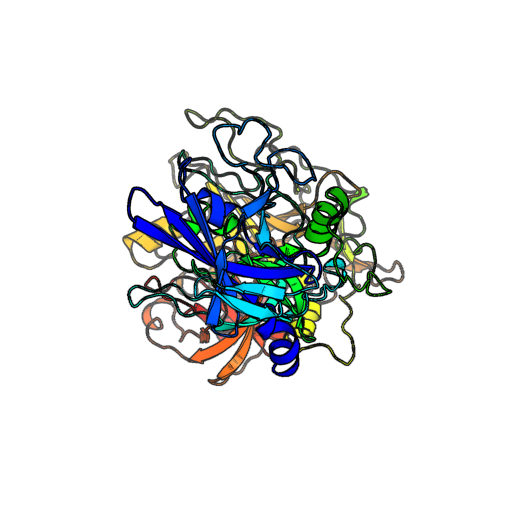-11.635 -10.356 20.059 1.00 95.19 558 ALA A O 1
ATOM 4180 N N . LYS A 1 559 ? -11.550 -12.260 18.881 1.00 94.00 559 LYS A N 1
ATOM 4181 C CA . LYS A 1 559 ? -12.976 -12.568 19.011 1.00 94.00 559 LYS A CA 1
ATOM 4182 C C . LYS A 1 559 ? -13.383 -12.788 20.469 1.00 94.00 559 LYS A C 1
ATOM 4184 O O . LYS A 1 559 ? -14.428 -12.299 20.881 1.00 94.00 559 LYS A O 1
ATOM 4189 N N . THR A 1 560 ? -12.544 -13.456 21.262 1.00 92.31 560 THR A N 1
ATOM 4190 C CA . THR A 1 560 ? -12.796 -13.653 22.701 1.00 92.31 560 THR A CA 1
ATOM 4191 C C . THR A 1 560 ? -12.822 -12.315 23.446 1.00 92.31 560 THR A C 1
ATOM 4193 O O . THR A 1 560 ? -13.710 -12.076 24.264 1.00 92.31 560 THR A O 1
ATOM 4196 N N . PHE A 1 561 ? -11.880 -11.420 23.133 1.00 92.56 561 PHE A N 1
ATOM 4197 C CA . PHE A 1 561 ? -11.861 -10.059 23.671 1.00 92.56 561 PHE A CA 1
ATOM 4198 C C . PHE A 1 561 ? -13.113 -9.267 23.260 1.00 92.56 561 PHE A C 1
ATOM 4200 O O . PHE A 1 561 ? -13.796 -8.712 24.121 1.00 92.56 561 PHE A O 1
ATOM 4207 N N . LEU A 1 562 ? -13.479 -9.283 21.975 1.00 92.06 562 LEU A N 1
ATOM 4208 C CA . LEU A 1 562 ? -14.683 -8.622 21.464 1.00 92.06 562 LEU A CA 1
ATOM 4209 C C . LEU A 1 562 ? -15.957 -9.126 22.149 1.00 92.06 562 LEU A C 1
ATOM 4211 O O . LEU A 1 562 ? -16.764 -8.319 22.600 1.00 92.06 562 LEU A O 1
ATOM 4215 N N . GLU A 1 563 ? -16.135 -10.441 22.283 1.00 90.31 563 GLU A N 1
ATOM 4216 C CA . GLU A 1 563 ? -17.295 -11.023 22.965 1.00 90.31 563 GLU A CA 1
ATOM 4217 C C . GLU A 1 563 ? -17.395 -10.548 24.424 1.00 90.31 563 GLU A C 1
ATOM 4219 O O . GLU A 1 563 ? -18.489 -10.213 24.884 1.00 90.31 563 GLU A O 1
ATOM 4224 N N . ALA A 1 564 ? -16.266 -10.445 25.135 1.00 88.44 564 ALA A N 1
ATOM 4225 C CA . ALA A 1 564 ? -16.228 -9.909 26.495 1.00 88.44 564 ALA A CA 1
ATOM 4226 C C . ALA A 1 564 ? -16.600 -8.417 26.546 1.00 88.44 564 ALA A C 1
ATOM 4228 O O . ALA A 1 564 ? -17.351 -8.000 27.431 1.00 88.44 564 ALA A O 1
ATOM 4229 N N . VAL A 1 565 ? -16.127 -7.609 25.595 1.00 87.38 565 VAL A N 1
ATOM 4230 C CA . VAL A 1 565 ? -16.475 -6.181 25.503 1.00 87.38 565 VAL A CA 1
ATOM 4231 C C . VAL A 1 565 ? -17.966 -6.001 25.204 1.00 87.38 565 VAL A C 1
ATOM 4233 O O . VAL A 1 565 ? -18.645 -5.240 25.894 1.00 87.38 565 VAL A O 1
ATOM 4236 N N . LEU A 1 566 ? -18.498 -6.734 24.221 1.00 80.88 566 LEU A N 1
ATOM 4237 C CA . LEU A 1 566 ? -19.898 -6.648 23.798 1.00 80.88 566 LEU A CA 1
ATOM 4238 C C . LEU A 1 566 ? -20.872 -7.091 24.899 1.00 80.88 566 LEU A C 1
ATOM 4240 O O . LEU A 1 566 ? -21.920 -6.471 25.068 1.00 80.88 566 LEU A O 1
ATOM 4244 N N . GLN A 1 567 ? -20.523 -8.110 25.691 1.00 78.38 567 GLN A N 1
ATOM 4245 C CA . GLN A 1 567 ? -21.338 -8.559 26.829 1.00 78.38 567 GLN A CA 1
ATOM 4246 C C . GLN A 1 567 ? -21.395 -7.538 27.975 1.00 78.38 567 GLN A C 1
ATOM 4248 O O . GLN A 1 567 ? -22.379 -7.500 28.710 1.00 78.38 567 GLN A O 1
ATOM 4253 N N . ASN A 1 568 ? -20.366 -6.699 28.124 1.00 72.69 568 ASN A N 1
ATOM 4254 C CA . ASN A 1 568 ? -20.259 -5.706 29.197 1.00 72.69 568 ASN A CA 1
ATOM 4255 C C . ASN A 1 568 ? -20.734 -4.296 28.787 1.00 72.69 568 ASN A C 1
ATOM 4257 O O . ASN A 1 568 ? -20.580 -3.350 29.561 1.00 72.69 568 ASN A O 1
ATOM 4261 N N . ARG A 1 569 ? -21.356 -4.138 27.606 1.00 66.38 569 ARG A N 1
ATOM 4262 C CA . ARG A 1 569 ? -21.800 -2.845 27.037 1.00 66.38 569 ARG A CA 1
ATOM 4263 C C . ARG A 1 569 ? -22.860 -2.072 27.838 1.00 66.38 569 ARG A C 1
ATOM 4265 O O . ARG A 1 569 ? -23.217 -0.967 27.440 1.00 66.38 569 ARG A O 1
ATOM 4272 N N . GLU A 1 570 ? -23.353 -2.585 28.964 1.00 54.91 570 GLU A N 1
ATOM 4273 C CA . GLU A 1 570 ? -24.348 -1.884 29.793 1.00 54.91 570 GLU A CA 1
ATOM 4274 C C . GLU A 1 570 ? -23.763 -0.770 30.699 1.00 54.91 570 GLU A C 1
ATOM 4276 O O . GLU A 1 570 ? -24.509 -0.127 31.440 1.00 54.91 570 GLU A O 1
ATOM 4281 N N . GLY A 1 571 ? -22.452 -0.493 30.649 1.00 47.78 571 GLY A N 1
ATOM 4282 C CA . GLY A 1 571 ? -21.799 0.569 31.430 1.00 47.78 571 GLY A CA 1
ATOM 4283 C C . GLY A 1 571 ? -21.287 1.749 30.592 1.00 47.78 571 GLY A C 1
ATOM 4284 O O . GLY A 1 571 ? -20.570 1.557 29.618 1.00 47.78 571 GLY A O 1
ATOM 4285 N N . ASN A 1 572 ? -21.586 2.988 31.007 1.00 40.66 572 ASN A N 1
ATOM 4286 C CA . ASN A 1 572 ? -20.930 4.199 30.485 1.00 40.66 572 ASN A CA 1
ATOM 4287 C C . ASN A 1 572 ? -19.505 4.310 31.062 1.00 40.66 572 ASN A C 1
ATOM 4289 O O . ASN A 1 572 ? -19.301 4.955 32.092 1.00 40.66 572 ASN A O 1
ATOM 4293 N N . GLY A 1 573 ? -18.533 3.660 30.426 1.00 52.09 573 GLY A N 1
ATOM 4294 C CA . GLY A 1 573 ? -17.113 3.754 30.765 1.00 52.09 573 GLY A CA 1
ATOM 4295 C C . GLY A 1 573 ? -16.259 2.827 29.902 1.00 52.09 573 GLY A C 1
ATOM 4296 O O . GLY A 1 573 ? -16.773 1.856 29.355 1.00 52.09 573 GLY A O 1
ATOM 4297 N N . VAL A 1 574 ? -14.960 3.126 29.791 1.00 57.00 574 VAL A N 1
ATOM 4298 C CA . VAL A 1 574 ? -14.000 2.247 29.107 1.00 57.00 574 VAL A CA 1
ATOM 4299 C C . VAL A 1 574 ? -13.936 0.916 29.853 1.00 57.00 574 VAL A C 1
ATOM 4301 O O . VAL A 1 574 ? -13.665 0.892 31.058 1.00 57.00 574 VAL A O 1
ATOM 4304 N N . VAL A 1 575 ? -14.198 -0.189 29.155 1.00 61.50 575 VAL A N 1
ATOM 4305 C CA . VAL A 1 575 ? -14.085 -1.528 29.741 1.00 61.50 575 VAL A CA 1
ATOM 4306 C C . VAL A 1 575 ? -12.621 -1.958 29.688 1.00 61.50 575 VAL A C 1
ATOM 4308 O O . VAL A 1 575 ? -12.058 -2.147 28.612 1.00 61.50 575 VAL A O 1
ATOM 4311 N N . PHE A 1 576 ? -12.014 -2.112 30.863 1.00 56.16 576 PHE A N 1
ATOM 4312 C CA . PHE A 1 576 ? -10.713 -2.756 31.020 1.00 56.16 576 PHE A CA 1
ATOM 4313 C C . PHE A 1 576 ? -10.962 -4.257 31.170 1.00 56.16 576 PHE A C 1
ATOM 4315 O O . PHE A 1 576 ? -11.607 -4.665 32.143 1.00 56.16 576 PHE A O 1
ATOM 4322 N N . VAL A 1 577 ? -10.508 -5.050 30.197 1.00 53.31 577 VAL A N 1
ATOM 4323 C CA . VAL A 1 577 ? -10.647 -6.518 30.198 1.00 53.31 577 VAL A CA 1
ATOM 4324 C C . VAL A 1 577 ? -9.344 -7.177 30.620 1.00 53.31 577 VAL A C 1
ATOM 4326 O O . VAL A 1 577 ? -8.283 -6.780 30.083 1.00 53.31 577 VAL A O 1
#

Nearest PDB structures (foldseek):
  3lh3-assembly2_F  TM=8.444E-01  e=1.689E-15  Escherichia coli K-12
  3lgv-assembly1_C  TM=8.129E-01  e=2.762E-16  Escherichia coli K-12
  3lh3-assembly3_H  TM=8.570E-01  e=6.660E-15  Escherichia coli K-12
  3lgv-assembly3_H  TM=8.355E-01  e=7.433E-15  Escherichia coli K-12
  3lgv-assembly3_G  TM=8.265E-01  e=3.856E-14  Escherichia coli K-12

pLDDT: mean 82.12, std 15.87, range [38.44, 98.5]

Foldseek 3Di:
DVLLCVQFQQFKKKKWKAAPVPRDIAIAIWGFFDLQFAKIKFFQCSRCVPPDPRIWIKIAGPVRFIFTKDFQFWDAPPDLATDGPVPDDDSDGHPAQRGMTMIGGDDDRSWHQTPVRDIDGRDDHFAAEALLQDFAFFKKKWFWWDQDPVGIDHGDIDIWGQFDSWFQAAQDFADDDDFQARGPRRDTTKTKILTWDDSTHRHIFIAGPNNHGQFGWHCSSCPRVVNVVQFTFSMTITHGPVSVCSHCVNVVNDGNYDYDPDSPDDPDFQWPCQAVFDADDDPVQCQQCQVPQDDDDPDGRHHHHVQEGEGDFAAETEGEPDFDDDDPPDDLRSVLCRQFQSFKWKKKKWDQDDVVHGDTDIAIAMWGFDDQQAKTKFFQLSQFPCQVVCCVPPVASLPDGDNPRMWMWTWDAGGDDDGHGIYTFTKDWAADESQQRMTMIGTSYFYWYDHVPNDTDGGDPHTAAADQDFDDFFFKKKQWWCAPSSGTTITIWTFNDRFQCPCCVRNVGGKTWILTRDHRHSGNTFIAGSVNHGQFGWDDDSDDSDHSTTITRGSNVVVVVVVVSVVPVPDPDYDYD

Radius of gyration: 24.74 Å; Cα contacts (8 Å, |Δi|>4): 1557; chains: 1; bounding box: 70×52×72 Å

Sequence (577 aa):
MTGAYRVAADSVVTVEVSNSSSGETIRGSGFVVDDENGFILTSSSLIFRVNTSRRELSVTFADGNSAEAELYGYCAEASFGLYHPESSIAADPPTTNVDIAVLSVETQDGAYTSLSGQQCELPQALTFADSDALTYGEDCLLIGGLESDDGFLPAAVSAGIISKPFNTHRVAFANTNGDLNMFDGSFRYLIQTSIQTNDGNEGAPLLNADGRAVGMINRRPERAENYALNGVYGVSFATPSSEIRSILESADVAIDYEDEAETSGTRESIIQNADELREASHSVARILMNETGVYIGTLYNYIGSSDYFVIPGGETVVFSGSKLRTGETSTAAQRVAAENLDKTVKIIVYFDHIGDQPAIGIAEGSGFLVDADGTVLTNLHVLNKLAELNQSETGHANSTVDLEGISVYCAFERGVNGQEEFILLPMEIVAYQAQGDLAVLRFVNKIYTDTGSGTLVDGFTDVCEFRTDLPQRGEPVYAIGNGVAYGVAISDGIVSAPNFSAYREEYGYDMIQTDCPINGGNSGGPLLDEDGRVVGINTLGLGGEYENVNWAIPSSYAKTFLEAVLQNREGNGVVFV

InterPro domains:
  IPR001940 Peptidase S1C [PR00834] (374-386)
  IPR001940 Peptidase S1C [PR00834] (473-497)
  IPR001940 Peptidase S1C [PR00834] (508-525)
  IPR001940 Peptidase S1C [PR00834] (530-547)
  IPR009003 Peptidase S1, PA clan [SSF50494] (4-249)
  IPR009003 Peptidase S1, PA clan [SSF50494] (338-568)

Organism: NCBI:txid2838509